Protein AF-R5J1G1-F1 (afdb_monomer_lite)

Sequence (600 aa):
MICPKCGVENPEGYKVCIQCGMDFTNPTSSRSENNQLSSLSGNANNSTGQLNTINNQIKSNLYNQTVETASQQVNTVNQPINTNGVVQTNENNMNNLKNETVNLTMNSQNTANNITNSNTRQTVNTPSFTTSYNEQSQINDLKDTNKMSQGMAMNLTNSQIHNSQQKVHNSIIRKTIKKDAKYQKKSILMGWQTLIIVFIVGLFTFTIMNIITESQANLSNVSSLMGIIVGFTTITVVSFSKMIIILAIALIFIQIIYFGMTQVALQISRGKTVKFFDVITYPFKKIKSFLKYLAVIIIWSIITSVICLIPYAGALIALILFVFICPSIVITVYKLADENYQKVSLIEVVKTSFYQTKGHKMEFYALIISSIGWIILSLLTCGILAIWVNPYITMIITNYYRYVIGEAEFNDAKPGVSNATIIVAGIIAYIVVILMVIGLTLHISNQSNQINNNSDYNYEDDYNSTYIKEMNGIRLYVPSAFTHSSNDNYDDIYVNNVNTAFIGTTSINFVNINSLDDYIPDFITSKSEQNFTCQTPNYQNINGNSWAKIYCTSSTQIAYVYFSLKDSTVYIVDFTMNNDVMSLYSPYITDIEKSLDLID

Radius of gyration: 42.4 Å; chains: 1; bounding box: 121×103×107 Å

Foldseek 3Di:
DQDPVPRDDDDPPDQADPPPGHGPDDDDDDDDDDDDDDDDDDDDDYDDDDDDDDDDDDDDDDDDDDDDDDDDDDDDDDDDDDDDDDDDDDDDDDDDDDDDDDDDDDDDDDDDDDDDDDDDDDDDDDDDDDDDDDDDDDDDDDDDDDDDDDDDDDDDDDDDDPDPPPPQFLQQLLVLLLVLLVPFDLPLVLVLVVVLVVVVVVLVVVLVVLVVVLVPVLVPPDDDPVSVVVSVVVSVVVSVVVNVVVVVVSVLVVLLQVLLLLLVLLCRSVVHDDDSCSSNVVCVVLVQLSVLLVVLVVVLVVVLVVLVVDPPRSVVVSVVCCLQCVQLNLLLSSLSSDPVCSPPDSVVSSVVSSVLCVVVSLSVLLSVLVLVVQVVVCVVVVNPSVSVSVSSSSSSSSSSSCVSVVNDDRRPDDDDDHSVVSVVVSVVVVVVVVVVVVVVVVVVVVVVVVVVVVLPPPPPDDVPCPQFDCFPQKTFGDDPQWDWDDDPVASTKTAGPVRQKIKGKHKDADPDDDDPVVPVVVVCVVVVVVQKDKDDWDWDQAPNFIKTWMWIDHPFKIWIKIWGDDPRMIMIIIIMGTPVCCVSCVVCVVRRRNGIDGHD

Structure (mmCIF, N/CA/C/O backbone):
data_AF-R5J1G1-F1
#
_entry.id   AF-R5J1G1-F1
#
loop_
_atom_site.group_PDB
_atom_site.id
_atom_site.type_symbol
_atom_site.label_atom_id
_atom_site.label_alt_id
_atom_site.label_comp_id
_atom_site.label_asym_id
_atom_site.label_entity_id
_atom_site.label_seq_id
_atom_site.pdbx_PDB_ins_code
_atom_site.Cartn_x
_atom_site.Cartn_y
_atom_site.Cartn_z
_atom_site.occupancy
_atom_site.B_iso_or_equiv
_atom_site.auth_seq_id
_atom_site.auth_comp_id
_atom_site.auth_asym_id
_atom_site.auth_atom_id
_atom_site.pdbx_PDB_model_num
ATOM 1 N N . MET A 1 1 ? -41.825 19.708 23.840 1.00 76.38 1 MET A N 1
ATOM 2 C CA . MET A 1 1 ? -43.005 19.033 23.232 1.00 76.38 1 MET A CA 1
ATOM 3 C C . MET A 1 1 ? -43.453 17.885 24.127 1.00 76.38 1 MET A C 1
ATOM 5 O O . MET A 1 1 ? -42.619 17.059 24.480 1.00 76.38 1 MET A O 1
ATOM 9 N N . ILE A 1 2 ? -44.731 17.823 24.509 1.00 80.81 2 ILE A N 1
ATOM 10 C CA . ILE A 1 2 ? -45.274 16.718 25.321 1.00 80.81 2 ILE A CA 1
ATOM 11 C C . ILE A 1 2 ? -45.760 15.607 24.386 1.00 80.81 2 ILE A C 1
ATOM 13 O O . ILE A 1 2 ? -46.474 15.875 23.422 1.00 80.81 2 ILE A O 1
ATOM 17 N N . CYS A 1 3 ? -45.349 14.361 24.635 1.00 82.31 3 CYS A N 1
ATOM 18 C CA . CYS A 1 3 ? -45.770 13.225 23.816 1.00 82.31 3 CYS A CA 1
ATOM 19 C C . CYS A 1 3 ? -47.262 12.907 24.012 1.00 82.31 3 CYS A C 1
ATOM 21 O O . CYS A 1 3 ? -47.649 12.590 25.135 1.00 82.31 3 CYS A O 1
ATOM 23 N N . PRO A 1 4 ? -48.093 12.876 22.950 1.00 79.44 4 PRO A N 1
ATOM 24 C CA . PRO A 1 4 ? -49.520 12.585 23.093 1.00 79.44 4 PRO A CA 1
ATOM 25 C C . PRO A 1 4 ? -49.810 11.119 23.461 1.00 79.44 4 PRO A C 1
ATOM 27 O O . PRO A 1 4 ? -50.903 10.817 23.924 1.00 79.44 4 PRO A O 1
ATOM 30 N N . LYS A 1 5 ? -48.845 10.200 23.297 1.00 84.75 5 LYS A N 1
ATOM 31 C CA . LYS A 1 5 ? -48.999 8.788 23.695 1.00 84.75 5 LYS A CA 1
ATOM 32 C C . LYS A 1 5 ? -48.684 8.526 25.160 1.00 84.75 5 LYS A C 1
ATOM 34 O O . LYS A 1 5 ? -49.337 7.696 25.777 1.00 84.75 5 LYS A O 1
ATOM 39 N N . CYS A 1 6 ? -47.624 9.142 25.680 1.00 87.44 6 CYS A N 1
ATOM 40 C CA . CYS A 1 6 ? -47.069 8.781 26.987 1.00 87.44 6 CYS A CA 1
ATOM 41 C C . CYS A 1 6 ? -46.866 9.968 27.936 1.00 87.44 6 CYS A C 1
ATOM 43 O O . CYS A 1 6 ? -46.327 9.774 29.018 1.00 87.44 6 CYS A O 1
ATOM 45 N N . GLY A 1 7 ? -47.242 11.188 27.539 1.00 85.25 7 GLY A N 1
ATOM 46 C CA . GLY A 1 7 ? -47.237 12.381 28.395 1.00 85.25 7 GLY A CA 1
ATOM 47 C C . GLY A 1 7 ? -45.857 12.926 28.779 1.00 85.25 7 GLY A C 1
ATOM 48 O O . GLY A 1 7 ? -45.774 13.909 29.501 1.00 85.25 7 GLY A O 1
ATOM 49 N N . VAL A 1 8 ? -44.767 12.318 28.304 1.00 90.12 8 VAL A N 1
ATOM 50 C CA . VAL A 1 8 ? -43.398 12.731 28.650 1.00 90.12 8 VAL A CA 1
ATOM 51 C C . VAL A 1 8 ? -43.031 14.024 27.921 1.00 90.12 8 VAL A C 1
ATOM 53 O O . VAL A 1 8 ? -43.261 14.146 26.713 1.00 90.12 8 VAL A O 1
ATOM 56 N N . GLU A 1 9 ? -42.426 14.969 28.639 1.00 87.88 9 GLU A N 1
ATOM 57 C CA . GLU A 1 9 ? -41.827 16.174 28.063 1.00 87.88 9 GLU A CA 1
ATOM 58 C C . GLU A 1 9 ? -40.528 15.845 27.321 1.00 87.88 9 GLU A C 1
ATOM 60 O O . GLU A 1 9 ? -39.634 15.179 27.836 1.00 87.88 9 GLU A O 1
ATOM 65 N N . ASN A 1 10 ? -40.431 16.312 26.077 1.00 86.12 10 ASN A N 1
ATOM 66 C CA . ASN A 1 10 ? -39.274 16.118 25.209 1.00 86.12 10 ASN A CA 1
ATOM 67 C C . ASN A 1 10 ? -38.601 17.473 24.926 1.00 86.12 10 ASN A C 1
ATOM 69 O O . ASN A 1 10 ? -39.329 18.446 24.662 1.00 86.12 10 ASN A O 1
ATOM 73 N N . PRO A 1 11 ? -37.252 17.528 24.913 1.00 78.31 11 PRO A N 1
ATOM 74 C CA . PRO A 1 11 ? -36.490 18.719 24.534 1.00 78.31 11 PRO A CA 1
ATOM 75 C C . PRO A 1 11 ? -36.844 19.222 23.127 1.00 78.31 11 PRO A C 1
ATOM 77 O O . PRO A 1 11 ? -37.248 18.444 22.257 1.00 78.31 11 PRO A O 1
ATOM 80 N N . GLU A 1 12 ? -36.679 20.522 22.881 1.00 70.38 12 GLU A N 1
ATOM 81 C CA . GLU A 1 12 ? -36.949 21.115 21.566 1.00 70.38 12 GLU A CA 1
ATOM 82 C C . GLU A 1 12 ? -36.056 20.509 20.464 1.00 70.38 12 GLU A C 1
ATOM 84 O O . GLU A 1 12 ? -34.872 20.245 20.667 1.00 70.38 12 GLU A O 1
ATOM 89 N N . GLY A 1 13 ? -36.640 20.253 19.286 1.00 70.00 13 GLY A N 1
ATOM 90 C CA . GLY A 1 13 ? -35.944 19.694 18.116 1.00 70.00 13 GLY A CA 1
ATOM 91 C C . GLY A 1 13 ? -35.981 18.164 17.965 1.00 70.00 13 GLY A C 1
ATOM 92 O O . GLY A 1 13 ? -35.518 17.647 16.946 1.00 70.00 13 GLY A O 1
ATOM 93 N N . TYR A 1 14 ? -36.556 17.424 18.920 1.00 69.06 14 TYR A N 1
ATOM 94 C CA . TYR A 1 14 ? -36.749 15.974 18.796 1.00 69.06 14 TYR A CA 1
ATOM 95 C C . TYR A 1 14 ? -37.892 15.634 17.830 1.00 69.06 14 TYR A C 1
ATOM 97 O O . TYR A 1 14 ? -39.013 16.110 17.986 1.00 69.06 14 TYR A O 1
ATOM 105 N N . LYS A 1 15 ? -37.608 14.775 16.841 1.00 82.50 15 LYS A N 1
ATOM 106 C CA . LYS A 1 15 ? -38.607 14.275 15.875 1.00 82.50 15 LYS A CA 1
ATOM 107 C C . LYS A 1 15 ? -39.416 13.088 16.400 1.00 82.50 15 LYS A C 1
ATOM 109 O O . LYS A 1 15 ? -40.487 12.816 15.874 1.00 82.50 15 LYS A O 1
ATOM 114 N N . VAL A 1 16 ? -38.918 12.430 17.449 1.00 87.56 16 VAL A N 1
ATOM 115 C CA . VAL A 1 16 ? -39.475 11.205 18.032 1.00 87.56 16 VAL A CA 1
ATOM 116 C C . VAL A 1 16 ? -39.459 11.310 19.556 1.00 87.56 16 VAL A C 1
ATOM 118 O O . VAL A 1 16 ? -38.516 11.867 20.121 1.00 87.56 16 VAL A O 1
ATOM 121 N N . CYS A 1 17 ? -40.472 10.770 20.231 1.00 87.25 17 CYS A N 1
ATOM 122 C CA . CYS A 1 17 ? -40.526 10.731 21.686 1.00 87.25 17 CYS A CA 1
ATOM 123 C C . CYS A 1 17 ? -39.407 9.859 22.275 1.00 87.25 17 CYS A C 1
ATOM 125 O O . CYS A 1 17 ? -39.285 8.683 21.928 1.00 87.25 17 CYS A O 1
ATOM 127 N N . ILE A 1 18 ? -38.666 10.414 23.237 1.00 85.88 18 ILE A N 1
ATOM 128 C CA . ILE A 1 18 ? -37.533 9.765 23.912 1.00 85.88 18 ILE A CA 1
ATOM 129 C C . ILE A 1 18 ? -37.913 8.492 24.673 1.00 85.88 18 ILE A C 1
ATOM 131 O O . ILE A 1 18 ? -37.079 7.608 24.822 1.00 85.88 18 ILE A O 1
ATOM 135 N N . GLN A 1 19 ? -39.161 8.391 25.139 1.00 82.56 19 GLN A N 1
ATOM 136 C CA . GLN A 1 19 ? -39.604 7.277 25.975 1.00 82.56 19 GLN A CA 1
ATOM 137 C C . GLN A 1 19 ? -40.292 6.173 25.169 1.00 82.56 19 GLN A C 1
ATOM 139 O O . GLN A 1 19 ? -40.069 4.994 25.419 1.00 82.56 19 GLN A O 1
ATOM 144 N N . CYS A 1 20 ? -41.161 6.536 24.221 1.00 83.19 20 CYS A N 1
ATOM 145 C CA . CYS A 1 20 ? -42.020 5.566 23.535 1.00 83.19 20 CYS A CA 1
ATOM 146 C C . CYS A 1 20 ? -41.786 5.458 22.024 1.00 83.19 20 CYS A C 1
ATOM 148 O O . CYS A 1 20 ? -42.438 4.638 21.376 1.00 83.19 20 CYS A O 1
ATOM 150 N N . GLY A 1 21 ? -40.895 6.274 21.450 1.00 76.94 21 GLY A N 1
ATOM 151 C CA . GLY A 1 21 ? -40.540 6.190 20.033 1.00 76.94 21 GLY A CA 1
ATOM 152 C C . GLY A 1 21 ? -41.626 6.664 19.058 1.00 76.94 21 GLY A C 1
ATOM 153 O O . GLY A 1 21 ? -41.549 6.350 17.877 1.00 76.94 21 GLY A O 1
ATOM 154 N N . MET A 1 22 ? -42.643 7.395 19.525 1.00 80.50 22 MET A N 1
ATOM 155 C CA . MET A 1 22 ? -43.673 7.992 18.664 1.00 80.50 22 MET A CA 1
ATOM 156 C C . MET A 1 22 ? -43.124 9.204 17.896 1.00 80.50 22 MET A C 1
ATOM 158 O O . MET A 1 22 ? -42.588 10.114 18.526 1.00 80.50 22 MET A O 1
ATOM 162 N N . ASP A 1 23 ? -43.306 9.243 16.573 1.00 80.44 23 ASP A N 1
ATOM 163 C CA . ASP A 1 23 ? -42.995 10.410 15.734 1.00 80.44 23 ASP A CA 1
ATOM 164 C C . ASP A 1 23 ? -43.945 11.586 16.018 1.00 80.44 23 ASP A C 1
ATOM 166 O O . ASP A 1 23 ? -45.151 11.406 16.184 1.00 80.44 23 ASP A O 1
ATOM 170 N N . PHE A 1 24 ? -43.404 12.806 16.032 1.00 77.25 24 PHE A N 1
ATOM 171 C CA . PHE A 1 24 ? -44.164 14.053 16.213 1.00 77.25 24 PHE A CA 1
ATOM 172 C C . PHE A 1 24 ? -44.688 14.652 14.891 1.00 77.25 24 PHE A C 1
ATOM 174 O O . PHE A 1 24 ? -45.089 15.815 14.850 1.00 77.25 24 PHE A O 1
ATOM 181 N N . THR A 1 25 ? -44.656 13.904 13.785 1.00 63.66 25 THR A N 1
ATOM 182 C CA . THR A 1 25 ? -45.086 14.396 12.470 1.00 63.66 25 THR A CA 1
ATOM 183 C C . THR A 1 25 ? -46.616 14.492 12.380 1.00 63.66 25 THR A C 1
ATOM 185 O O . THR A 1 25 ? -47.333 13.522 12.605 1.00 63.66 25 THR A O 1
ATOM 188 N N . ASN A 1 26 ? -47.129 15.680 12.039 1.00 37.94 26 ASN A N 1
ATOM 189 C CA . ASN A 1 26 ? -48.559 15.909 11.802 1.00 37.94 26 ASN A CA 1
ATOM 190 C C . ASN A 1 26 ? -49.054 15.143 10.551 1.00 37.94 26 ASN A C 1
ATOM 192 O O . ASN A 1 26 ? -48.329 15.081 9.555 1.00 37.94 26 ASN A O 1
ATOM 196 N N . PRO A 1 27 ? -50.288 14.601 10.554 1.00 33.44 27 PRO A N 1
ATOM 197 C CA . PRO A 1 27 ? -50.798 13.756 9.482 1.00 33.44 27 PRO A CA 1
ATOM 198 C C . PRO A 1 27 ? -51.407 14.598 8.354 1.00 33.44 27 PRO A C 1
ATOM 200 O O . PRO A 1 27 ? -52.405 15.282 8.555 1.00 33.44 27 PRO A O 1
ATOM 203 N N . THR A 1 28 ? -50.879 14.497 7.136 1.00 27.52 28 THR A N 1
ATOM 204 C CA . THR A 1 28 ? -51.683 14.708 5.921 1.00 27.52 28 THR A CA 1
ATOM 205 C C . THR A 1 28 ? -51.312 13.675 4.860 1.00 27.52 28 THR A C 1
ATOM 207 O O . THR A 1 28 ? -50.147 13.450 4.552 1.00 27.52 28 THR A O 1
ATOM 210 N N . SER A 1 29 ? -52.361 13.063 4.307 1.00 26.30 29 SER A N 1
ATOM 211 C CA . SER A 1 29 ? -52.405 12.081 3.215 1.00 26.30 29 SER A CA 1
ATOM 212 C C . SER A 1 29 ? -51.942 10.649 3.530 1.00 26.30 29 SER A C 1
ATOM 214 O O . SER A 1 29 ? -50.850 10.201 3.201 1.00 26.30 29 SER A O 1
ATOM 216 N N . SER A 1 30 ? -52.871 9.877 4.095 1.00 27.19 30 SER A N 1
ATOM 217 C CA . SER A 1 30 ? -53.041 8.475 3.713 1.00 27.19 30 SER A CA 1
ATOM 218 C C . SER A 1 30 ? -54.172 8.405 2.684 1.00 27.19 30 SER A C 1
ATOM 220 O O . SER A 1 30 ? -55.246 8.940 2.948 1.00 27.19 30 SER A O 1
ATOM 222 N N . ARG A 1 31 ? -53.949 7.760 1.530 1.00 25.69 31 ARG A N 1
ATOM 223 C CA . ARG A 1 31 ? -54.902 6.785 0.971 1.00 25.69 31 ARG A CA 1
ATOM 224 C C . ARG A 1 31 ? -54.325 6.015 -0.217 1.00 25.69 31 ARG A C 1
ATOM 226 O O . ARG A 1 31 ? -53.847 6.585 -1.190 1.00 25.69 31 ARG A O 1
ATOM 233 N N . SER A 1 32 ? -54.416 4.702 -0.075 1.00 28.22 32 SER A N 1
ATOM 234 C CA . SER A 1 32 ? -54.509 3.684 -1.115 1.00 28.22 32 SER A CA 1
ATOM 235 C C . SER A 1 32 ? -55.629 3.975 -2.119 1.00 28.22 32 SER A C 1
ATOM 237 O O . SER A 1 32 ? -56.682 4.436 -1.689 1.00 28.22 32 SER A O 1
ATOM 239 N N . GLU A 1 33 ? -55.458 3.609 -3.394 1.00 27.12 33 GLU A N 1
ATOM 240 C CA . GLU A 1 33 ? -56.284 2.599 -4.090 1.00 27.12 33 GLU A CA 1
ATOM 241 C C . GLU A 1 33 ? -55.986 2.508 -5.595 1.00 27.12 33 GLU A C 1
ATOM 243 O O . GLU A 1 33 ? -55.511 3.438 -6.238 1.00 27.12 33 GLU A O 1
ATOM 248 N N . ASN A 1 34 ? -56.236 1.300 -6.094 1.00 26.44 34 ASN A N 1
ATOM 249 C CA . ASN A 1 34 ? -56.090 0.817 -7.457 1.00 26.44 34 ASN A CA 1
ATOM 250 C C . ASN A 1 34 ? -57.141 1.390 -8.431 1.00 26.44 34 ASN A C 1
ATOM 252 O O . ASN A 1 34 ? -58.225 1.789 -8.024 1.00 26.44 34 ASN A O 1
ATOM 256 N N . ASN A 1 35 ? -56.852 1.149 -9.717 1.00 26.66 35 ASN A N 1
ATOM 257 C CA . ASN A 1 35 ? -57.766 0.884 -10.840 1.00 26.66 35 ASN A CA 1
ATOM 258 C C . ASN A 1 35 ? -58.299 2.040 -11.710 1.00 26.66 35 ASN A C 1
ATOM 260 O O . ASN A 1 35 ? -58.763 3.065 -11.234 1.00 26.66 35 ASN A O 1
ATOM 264 N N . GLN A 1 36 ? -58.346 1.690 -13.010 1.00 25.84 36 GLN A N 1
ATOM 265 C CA . GLN A 1 36 ? -58.996 2.318 -14.177 1.00 25.84 36 GLN A CA 1
ATOM 266 C C . GLN A 1 36 ? -58.184 3.453 -14.818 1.00 25.84 36 GLN A C 1
ATOM 268 O O . GLN A 1 36 ? -58.077 4.544 -14.281 1.00 25.84 36 GLN A O 1
ATOM 273 N N . LEU A 1 37 ? -57.393 3.205 -15.870 1.00 24.00 37 LEU A N 1
ATOM 274 C CA . LEU A 1 37 ? -57.714 2.772 -17.245 1.00 24.00 37 LEU A CA 1
ATOM 275 C C . LEU A 1 37 ? -58.666 3.722 -17.986 1.00 24.00 37 LEU A C 1
ATOM 277 O O . LEU A 1 37 ? -59.784 3.963 -17.544 1.00 24.00 37 LEU A O 1
ATOM 281 N N . SER A 1 38 ? -58.219 4.086 -19.195 1.00 24.80 38 SER A N 1
ATOM 282 C CA . SER A 1 38 ? -58.897 4.817 -20.275 1.00 24.80 38 SER A CA 1
ATOM 283 C C . SER A 1 38 ? -58.835 6.348 -20.109 1.00 24.80 38 SER A C 1
ATOM 285 O O . SER A 1 38 ? -59.092 6.875 -19.042 1.00 24.80 38 SER A O 1
ATOM 287 N N . SER A 1 39 ? -58.444 7.147 -21.100 1.00 24.23 39 SER A N 1
ATOM 288 C CA . SER A 1 39 ? -58.496 6.936 -22.542 1.00 24.23 39 SER A CA 1
ATOM 289 C C . SER A 1 39 ? -57.701 8.023 -23.288 1.00 24.23 39 SER A C 1
ATOM 291 O O . SER A 1 39 ? -57.543 9.127 -22.780 1.00 24.23 39 SER A O 1
ATOM 293 N N . LEU A 1 40 ? -57.287 7.670 -24.514 1.00 24.44 40 LEU A N 1
ATOM 294 C CA . LEU A 1 40 ? -57.197 8.531 -25.707 1.00 24.44 40 LEU A CA 1
ATOM 295 C C . LEU A 1 40 ? -56.090 9.605 -25.714 1.00 24.44 40 LEU A C 1
ATOM 297 O O . LEU A 1 40 ? -56.137 10.602 -25.013 1.00 24.44 40 LEU A O 1
ATOM 301 N N . SER A 1 41 ? -55.019 9.345 -26.474 1.00 23.89 41 SER A N 1
ATOM 302 C CA . SER A 1 41 ? -54.806 9.867 -27.847 1.00 23.89 41 SER A CA 1
ATOM 303 C C . SER A 1 41 ? -54.221 11.282 -27.826 1.00 23.89 41 SER A C 1
ATOM 305 O O . SER A 1 41 ? -54.751 12.145 -27.151 1.00 23.89 41 SER A O 1
ATOM 307 N N . GLY A 1 42 ? -53.176 11.651 -28.548 1.00 25.84 42 GLY A N 1
ATOM 308 C CA . GLY A 1 42 ? -52.374 11.009 -29.573 1.00 25.84 42 GLY A CA 1
ATOM 309 C C . GLY A 1 42 ? -51.347 12.044 -30.055 1.00 25.84 42 GLY A C 1
ATOM 310 O O . GLY A 1 42 ? -51.413 13.203 -29.659 1.00 25.84 42 GLY A O 1
ATOM 311 N N . ASN A 1 43 ? -50.401 11.583 -30.873 1.00 25.66 43 ASN A N 1
ATOM 312 C CA . ASN A 1 43 ? -49.645 12.322 -31.893 1.00 25.66 43 ASN A CA 1
ATOM 313 C C . ASN A 1 43 ? -49.446 13.843 -31.729 1.00 25.66 43 ASN A C 1
ATOM 315 O O . ASN A 1 43 ? -50.379 14.615 -31.906 1.00 25.66 43 ASN A O 1
ATOM 319 N N . ALA A 1 44 ? -48.188 14.285 -31.684 1.00 26.23 44 ALA A N 1
ATOM 320 C CA . ALA A 1 44 ? -47.460 14.685 -32.899 1.00 26.23 44 ALA A CA 1
ATOM 321 C C . ALA A 1 44 ? -46.212 15.521 -32.557 1.00 26.23 44 ALA A C 1
ATOM 323 O O . ALA A 1 44 ? -46.289 16.589 -31.966 1.00 26.23 44 ALA A O 1
ATOM 324 N N . ASN A 1 45 ? -45.065 14.984 -32.965 1.00 26.80 45 ASN A N 1
ATOM 325 C CA . ASN A 1 45 ? -43.947 15.619 -33.661 1.00 26.80 45 ASN A CA 1
ATOM 326 C C . ASN A 1 45 ? -43.751 17.152 -33.636 1.00 26.80 45 ASN A C 1
ATOM 328 O O . ASN A 1 45 ? -44.561 17.926 -34.129 1.00 26.80 45 ASN A O 1
ATOM 332 N N . ASN A 1 46 ? -42.487 17.465 -33.336 1.00 26.06 46 ASN A N 1
ATOM 333 C CA . ASN A 1 46 ? -41.578 18.342 -34.078 1.00 26.06 46 ASN A CA 1
ATOM 334 C C . ASN A 1 46 ? -41.670 19.873 -33.950 1.00 26.06 46 ASN A C 1
ATOM 336 O O . ASN A 1 46 ? -42.478 20.557 -34.563 1.00 26.06 46 ASN A O 1
ATOM 340 N N . SER A 1 47 ? -40.566 20.363 -33.378 1.00 26.48 47 SER A N 1
ATOM 341 C CA . SER A 1 47 ? -39.572 21.240 -34.016 1.00 26.48 47 SER A CA 1
ATOM 342 C C . SER A 1 47 ? -39.632 22.749 -33.766 1.00 26.48 47 SER A C 1
ATOM 344 O O . SER A 1 47 ? -40.579 23.445 -34.099 1.00 26.48 47 SER A O 1
ATOM 346 N N . THR A 1 48 ? -38.464 23.206 -33.292 1.00 24.38 48 THR A N 1
ATOM 347 C CA . THR A 1 48 ? -37.765 24.463 -33.601 1.00 24.38 48 THR A CA 1
ATOM 348 C C . THR A 1 48 ? -38.374 25.788 -33.152 1.00 24.38 48 THR A C 1
ATOM 350 O O . THR A 1 48 ? -39.237 26.349 -33.803 1.00 24.38 48 THR A O 1
ATOM 353 N N . GLY A 1 49 ? -37.724 26.345 -32.123 1.00 24.58 49 GLY A N 1
ATOM 354 C CA . GLY A 1 49 ? -37.123 27.678 -32.171 1.00 24.58 49 GLY A CA 1
ATOM 355 C C . GLY A 1 49 ? -38.069 28.869 -32.081 1.00 24.58 49 GLY A C 1
ATOM 356 O O . GLY A 1 49 ? -38.719 29.206 -33.055 1.00 24.58 49 GLY A O 1
ATOM 357 N N . GLN A 1 50 ? -37.990 29.616 -30.980 1.00 24.95 50 GLN A N 1
ATOM 358 C CA . GLN A 1 50 ? -37.630 31.033 -31.054 1.00 24.95 50 GLN A CA 1
ATOM 359 C C . GLN A 1 50 ? -37.371 31.638 -29.675 1.00 24.95 50 GLN A C 1
ATOM 361 O O . GLN A 1 50 ? -37.931 31.255 -28.652 1.00 24.95 50 GLN A O 1
ATOM 366 N N . LEU A 1 51 ? -36.424 32.561 -29.727 1.00 23.86 51 LEU A N 1
ATOM 367 C CA . LEU A 1 51 ? -35.793 33.342 -28.685 1.00 23.86 51 LEU A CA 1
ATOM 368 C C . LEU A 1 51 ? -36.658 34.563 -28.316 1.00 23.86 51 LEU A C 1
ATOM 370 O O . LEU A 1 51 ? -37.402 35.061 -29.157 1.00 23.86 51 LEU A O 1
ATOM 374 N N . ASN A 1 52 ? -36.375 35.119 -27.132 1.00 28.20 52 ASN A N 1
ATOM 375 C CA . ASN A 1 52 ? -36.723 36.459 -26.627 1.00 28.20 52 ASN A CA 1
ATOM 376 C C . ASN A 1 52 ? -38.158 36.606 -26.088 1.00 28.20 52 ASN A C 1
ATOM 378 O O . ASN A 1 52 ? -39.137 36.272 -26.733 1.00 28.20 52 ASN A O 1
ATOM 382 N N . THR A 1 53 ? -38.385 37.202 -24.917 1.00 26.38 53 THR A N 1
ATOM 383 C CA . THR A 1 53 ? -38.043 38.599 -24.605 1.00 26.38 53 THR A CA 1
ATOM 384 C C . THR A 1 53 ? -38.323 38.851 -23.113 1.00 26.38 53 THR A C 1
ATOM 386 O O . THR A 1 53 ? -39.300 38.318 -22.595 1.00 26.38 53 THR A O 1
ATOM 389 N N . ILE A 1 54 ? -37.530 39.687 -22.434 1.00 27.00 54 ILE A N 1
ATOM 390 C CA . ILE A 1 54 ? -37.967 40.948 -21.788 1.00 27.00 54 ILE A CA 1
ATOM 391 C C . ILE A 1 54 ? -36.850 41.497 -20.886 1.00 27.00 54 ILE A C 1
ATOM 393 O O . ILE A 1 54 ? -36.160 40.787 -20.165 1.00 27.00 54 ILE A O 1
ATOM 397 N N . ASN A 1 55 ? -36.679 42.805 -21.036 1.00 26.38 55 ASN A N 1
ATOM 398 C CA . ASN A 1 55 ? -35.576 43.675 -20.669 1.00 26.38 55 ASN A CA 1
ATOM 399 C C . ASN A 1 55 ? -35.994 44.614 -19.513 1.00 26.38 55 ASN A C 1
ATOM 401 O O . ASN A 1 55 ? -37.186 44.687 -19.210 1.00 26.38 55 ASN A O 1
ATOM 405 N N . ASN A 1 56 ? -35.029 45.409 -19.016 1.00 28.70 56 ASN A N 1
ATOM 406 C CA . ASN A 1 56 ? -35.102 46.622 -18.155 1.00 28.70 56 ASN A CA 1
ATOM 407 C C . ASN A 1 56 ? -34.615 46.422 -16.708 1.00 28.70 56 ASN A C 1
ATOM 409 O O . ASN A 1 56 ? -35.074 45.511 -16.037 1.00 28.70 56 ASN A O 1
ATOM 413 N N . GLN A 1 57 ? -33.763 47.251 -16.090 1.00 28.27 57 GLN A N 1
ATOM 414 C CA . GLN A 1 57 ? -33.002 48.493 -16.374 1.00 28.27 57 GLN A CA 1
ATOM 415 C C . GLN A 1 57 ? -31.952 48.571 -15.215 1.00 28.27 57 GLN A C 1
ATOM 417 O O . GLN A 1 57 ? -32.200 48.007 -14.155 1.00 28.27 57 GLN A O 1
ATOM 422 N N . ILE A 1 58 ? -30.757 49.174 -15.295 1.00 26.20 58 ILE A N 1
ATOM 423 C CA . ILE A 1 58 ? -30.465 50.620 -15.211 1.00 26.20 58 ILE A CA 1
ATOM 424 C C . ILE A 1 58 ? -28.965 50.857 -15.529 1.00 26.20 58 ILE A C 1
ATOM 426 O O . ILE A 1 58 ? -28.087 50.098 -15.132 1.00 26.20 58 ILE A O 1
ATOM 430 N N . LYS A 1 59 ? -28.729 51.973 -16.229 1.00 26.70 59 LYS A N 1
ATOM 431 C CA . LYS A 1 59 ? -27.490 52.673 -16.619 1.00 26.70 59 LYS A CA 1
ATOM 432 C C . LYS A 1 59 ? -26.414 52.862 -15.529 1.00 26.70 59 LYS A C 1
ATOM 434 O O . LYS A 1 59 ? -26.717 53.335 -14.441 1.00 26.70 59 LYS A O 1
ATOM 439 N N . SER A 1 60 ? -25.139 52.766 -15.913 1.00 27.20 60 SER A N 1
ATOM 440 C CA . SER A 1 60 ? -24.253 53.932 -16.167 1.00 27.20 60 SER A CA 1
ATOM 441 C C . SER A 1 60 ? -22.874 53.432 -16.642 1.00 27.20 60 SER A C 1
ATOM 443 O O . SER A 1 60 ? -22.213 52.662 -15.961 1.00 27.20 60 SER A O 1
ATOM 445 N N . ASN A 1 61 ? -22.614 53.580 -17.945 1.00 27.58 61 ASN A N 1
ATOM 446 C CA . ASN A 1 61 ? -21.712 54.559 -18.587 1.00 27.58 61 ASN A CA 1
ATOM 447 C C . ASN A 1 61 ? -20.275 54.030 -18.727 1.00 27.58 61 ASN A C 1
ATOM 449 O O . ASN A 1 61 ? -19.571 53.870 -17.742 1.00 27.58 61 ASN A O 1
ATOM 453 N N . LEU A 1 62 ? -19.927 53.567 -19.937 1.00 26.39 62 LEU A N 1
ATOM 454 C CA . LEU A 1 62 ? -19.266 54.331 -21.025 1.00 26.39 62 LEU A CA 1
ATOM 455 C C . LEU A 1 62 ? -17.744 54.334 -20.790 1.00 26.39 62 LEU A C 1
ATOM 457 O O . LEU A 1 62 ? -17.306 54.644 -19.697 1.00 26.39 62 LEU A O 1
ATOM 461 N N . TYR A 1 63 ? -16.861 54.045 -21.737 1.00 23.48 63 TYR A N 1
ATOM 462 C CA . TYR A 1 63 ? -16.927 53.968 -23.194 1.00 23.48 63 TYR A CA 1
ATOM 463 C C . TYR A 1 63 ? -15.591 53.324 -23.625 1.00 23.48 63 TYR A C 1
ATOM 465 O O . TYR A 1 63 ? -14.581 53.614 -22.993 1.00 23.48 63 TYR A O 1
ATOM 473 N N . ASN A 1 64 ? -15.634 52.440 -24.631 1.00 25.39 64 ASN A N 1
ATOM 474 C CA . ASN A 1 64 ? -14.735 52.313 -25.796 1.00 25.39 64 ASN A CA 1
ATOM 475 C C . ASN A 1 64 ? -13.223 52.630 -25.641 1.00 25.39 64 ASN A C 1
ATOM 477 O O . ASN A 1 64 ? -12.830 53.600 -25.020 1.00 25.39 64 ASN A O 1
ATOM 481 N N . GLN A 1 65 ? -12.285 51.975 -26.320 1.00 25.77 65 GLN A N 1
ATOM 482 C CA . GLN A 1 65 ? -12.338 51.105 -27.490 1.00 25.77 65 GLN A CA 1
ATOM 483 C C . GLN A 1 65 ? -10.914 50.551 -27.699 1.00 25.77 65 GLN A C 1
ATOM 485 O O . GLN A 1 65 ? -9.941 51.274 -27.539 1.00 25.77 65 GLN A O 1
ATOM 490 N N . THR A 1 66 ? -10.845 49.264 -28.038 1.00 24.05 66 THR A N 1
ATOM 491 C CA . THR A 1 66 ? -10.086 48.655 -29.151 1.00 24.05 66 THR A CA 1
ATOM 492 C C . THR A 1 66 ? -8.703 49.167 -29.594 1.00 24.05 66 THR A C 1
ATOM 494 O O . THR A 1 66 ? -8.592 50.302 -30.036 1.00 24.05 66 THR A O 1
ATOM 497 N N . VAL A 1 67 ? -7.814 48.165 -29.779 1.00 24.97 67 VAL A N 1
ATOM 498 C CA . VAL A 1 67 ? -6.914 47.943 -30.950 1.00 24.97 67 VAL A CA 1
ATOM 499 C C . VAL A 1 67 ? -5.628 48.803 -30.878 1.00 24.97 67 VAL A C 1
ATOM 501 O O . VAL A 1 67 ? -5.685 49.968 -30.534 1.00 24.97 67 VAL A O 1
ATOM 504 N N . GLU A 1 68 ? -4.402 48.265 -30.946 1.00 24.00 68 GLU A N 1
ATOM 505 C CA . GLU A 1 68 ? -3.717 47.751 -32.143 1.00 24.00 68 GLU A CA 1
ATOM 506 C C . GLU A 1 68 ? -2.429 46.960 -31.830 1.00 24.00 68 GLU A C 1
ATOM 508 O O . GLU A 1 68 ? -1.783 47.095 -30.793 1.00 24.00 68 GLU A O 1
ATOM 513 N N . THR A 1 69 ? -2.069 46.147 -32.818 1.00 24.91 69 THR A N 1
ATOM 514 C CA . THR A 1 69 ? -0.780 45.519 -33.128 1.00 24.91 69 THR A CA 1
ATOM 515 C C . THR A 1 69 ? 0.383 46.496 -33.385 1.00 24.91 69 THR A C 1
ATOM 517 O O . THR A 1 69 ? 0.171 47.545 -33.977 1.00 24.91 69 THR A O 1
ATOM 520 N N . ALA A 1 70 ? 1.609 46.003 -33.129 1.00 22.41 70 ALA A N 1
ATOM 521 C CA . ALA A 1 70 ? 2.843 46.126 -33.940 1.00 22.41 70 ALA A CA 1
ATOM 522 C C . ALA A 1 70 ? 4.093 46.821 -33.330 1.00 22.41 70 ALA A C 1
ATOM 524 O O . ALA A 1 70 ? 4.050 47.919 -32.794 1.00 22.41 70 ALA A O 1
ATOM 525 N N . SER A 1 71 ? 5.236 46.158 -33.591 1.00 22.00 71 SER A N 1
ATOM 526 C CA . SER A 1 71 ? 6.580 46.683 -33.939 1.00 22.00 71 SER A CA 1
ATOM 527 C C . SER A 1 71 ? 7.505 47.395 -32.920 1.00 22.00 71 SER A C 1
ATOM 529 O O . SER A 1 71 ? 7.324 48.552 -32.581 1.00 22.00 71 SER A O 1
ATOM 531 N N . GLN A 1 72 ? 8.606 46.681 -32.619 1.00 24.05 72 GLN A N 1
ATOM 532 C CA . GLN A 1 72 ? 10.044 47.036 -32.733 1.00 24.05 72 GLN A CA 1
ATOM 533 C C . GLN A 1 72 ? 10.757 48.127 -31.876 1.00 24.05 72 GLN A C 1
ATOM 535 O O . GLN A 1 72 ? 10.464 49.308 -31.939 1.00 24.05 72 GLN A O 1
ATOM 540 N N . GLN A 1 73 ? 11.869 47.649 -31.276 1.00 22.89 73 GLN A N 1
ATOM 541 C CA . GLN A 1 73 ? 13.256 48.177 -31.206 1.00 22.89 73 GLN A CA 1
ATOM 542 C C . GLN A 1 73 ? 13.729 49.286 -30.217 1.00 22.89 73 GLN A C 1
ATOM 544 O O . GLN A 1 73 ? 13.369 50.447 -30.312 1.00 22.89 73 GLN A O 1
ATOM 549 N N . VAL A 1 74 ? 14.723 48.860 -29.401 1.00 24.95 74 VAL A N 1
ATOM 550 C CA . VAL A 1 74 ? 16.046 49.462 -29.061 1.00 24.95 74 VAL A CA 1
ATOM 551 C C . VAL A 1 74 ? 16.120 50.757 -28.220 1.00 24.95 74 VAL A C 1
ATOM 553 O O . VAL A 1 74 ? 15.807 51.835 -28.703 1.00 24.95 74 VAL A O 1
ATOM 556 N N . ASN A 1 75 ? 16.708 50.668 -27.007 1.00 25.11 75 ASN A N 1
ATOM 557 C CA . ASN A 1 75 ? 17.932 51.409 -26.621 1.00 25.11 75 ASN A CA 1
ATOM 558 C C . ASN A 1 75 ? 18.448 51.096 -25.194 1.00 25.11 75 ASN A C 1
ATOM 560 O O . ASN A 1 75 ? 17.701 51.062 -24.220 1.00 25.11 75 ASN A O 1
ATOM 564 N N . THR A 1 76 ? 19.766 50.910 -25.108 1.00 26.42 76 THR A N 1
ATOM 565 C CA . THR A 1 76 ? 20.655 50.808 -23.932 1.00 26.42 76 THR A CA 1
ATOM 566 C C . THR A 1 76 ? 21.008 52.173 -23.328 1.00 26.42 76 THR A C 1
ATOM 568 O O . THR A 1 76 ? 21.314 53.075 -24.101 1.00 26.42 76 THR A O 1
ATOM 571 N N . VAL A 1 77 ? 21.132 52.291 -21.990 1.00 23.77 77 VAL A N 1
ATOM 572 C CA . VAL A 1 77 ? 21.977 53.299 -21.292 1.00 23.77 77 VAL A CA 1
ATOM 573 C C . VAL A 1 77 ? 22.574 52.721 -19.985 1.00 23.77 77 VAL A C 1
ATOM 575 O O . VAL A 1 77 ? 21.975 51.873 -19.333 1.00 23.77 77 VAL A O 1
ATOM 578 N N . ASN A 1 78 ? 23.788 53.195 -19.682 1.00 26.17 78 ASN A N 1
ATOM 579 C CA . ASN A 1 78 ? 24.865 52.728 -18.798 1.00 26.17 78 ASN A CA 1
ATOM 580 C C . ASN A 1 78 ? 24.723 52.906 -17.260 1.00 26.17 78 ASN A C 1
ATOM 582 O O . ASN A 1 78 ? 23.837 53.582 -16.754 1.00 26.17 78 ASN A O 1
ATOM 586 N N . GLN A 1 79 ? 25.712 52.289 -16.586 1.00 25.83 79 GLN A N 1
ATOM 587 C CA . GLN A 1 79 ? 26.069 52.103 -15.160 1.00 25.83 79 GLN A CA 1
ATOM 588 C C . GLN A 1 79 ? 26.191 53.364 -14.250 1.00 25.83 79 GLN A C 1
ATOM 590 O O . GLN A 1 79 ? 26.015 54.485 -14.724 1.00 25.83 79 GLN A O 1
ATOM 595 N N . PRO A 1 80 ? 26.570 53.204 -12.952 1.00 27.20 80 PRO A N 1
ATOM 596 C CA . PRO A 1 80 ? 28.010 53.249 -12.629 1.00 27.20 80 PRO A CA 1
ATOM 597 C C . PRO A 1 80 ? 28.537 52.200 -11.620 1.00 27.20 80 PRO A C 1
ATOM 599 O O . PRO A 1 80 ? 27.814 51.595 -10.831 1.00 27.20 80 PRO A O 1
ATOM 602 N N . ILE A 1 81 ? 29.860 52.041 -11.703 1.00 27.36 81 ILE A N 1
ATOM 603 C CA . ILE A 1 81 ? 30.811 51.204 -10.954 1.00 27.36 81 ILE A CA 1
ATOM 604 C C . ILE A 1 81 ? 31.139 51.824 -9.587 1.00 27.36 81 ILE A C 1
ATOM 606 O O . ILE A 1 81 ? 31.190 53.046 -9.467 1.00 27.36 81 ILE A O 1
ATOM 610 N N . ASN A 1 82 ? 31.511 50.993 -8.603 1.00 24.80 82 ASN A N 1
ATOM 611 C CA . ASN A 1 82 ? 32.572 51.373 -7.665 1.00 24.80 82 ASN A CA 1
ATOM 612 C C . ASN A 1 82 ? 33.478 50.173 -7.322 1.00 24.80 82 ASN A C 1
ATOM 614 O O . ASN A 1 82 ? 33.010 49.116 -6.902 1.00 24.80 82 ASN A O 1
ATOM 618 N N . THR A 1 83 ? 34.776 50.360 -7.550 1.00 26.20 83 THR A N 1
ATOM 619 C CA . THR A 1 83 ? 35.908 49.432 -7.368 1.00 26.20 83 THR A CA 1
ATOM 620 C C . THR A 1 83 ? 36.770 49.846 -6.177 1.00 26.20 83 THR A C 1
ATOM 622 O O . THR A 1 83 ? 36.833 51.032 -5.888 1.00 26.20 83 THR A O 1
ATOM 625 N N . ASN A 1 84 ? 37.487 48.884 -5.576 1.00 27.30 84 ASN A N 1
ATOM 626 C CA . ASN A 1 84 ? 38.844 48.965 -4.980 1.00 27.30 84 ASN A CA 1
ATOM 627 C C . ASN A 1 84 ? 39.253 47.496 -4.669 1.00 27.30 84 ASN A C 1
ATOM 629 O O . ASN A 1 84 ? 38.571 46.866 -3.869 1.00 27.30 84 ASN A O 1
ATOM 633 N N . GLY A 1 85 ? 40.126 46.791 -5.415 1.00 25.72 85 GLY A N 1
ATOM 634 C CA . GLY A 1 85 ? 41.605 46.897 -5.500 1.00 25.72 85 GLY A CA 1
ATOM 635 C C . GLY A 1 85 ? 42.251 46.152 -4.307 1.00 25.72 85 GLY A C 1
ATOM 636 O O . GLY A 1 85 ? 41.942 46.524 -3.186 1.00 25.72 85 GLY A O 1
ATOM 637 N N . VAL A 1 86 ? 43.080 45.092 -4.406 1.00 26.38 86 VAL A N 1
ATOM 638 C CA . VAL A 1 86 ? 44.469 44.983 -4.945 1.00 26.38 86 VAL A CA 1
ATOM 639 C C . VAL A 1 86 ? 44.918 43.481 -4.833 1.00 26.38 86 VAL A C 1
ATOM 641 O O . VAL A 1 86 ? 44.675 42.891 -3.789 1.00 26.38 86 VAL A O 1
ATOM 644 N N . VAL A 1 87 ? 45.256 42.743 -5.917 1.00 26.62 87 VAL A N 1
ATOM 645 C CA . VAL A 1 87 ? 46.582 42.334 -6.511 1.00 26.62 87 VAL A CA 1
ATOM 646 C C . VAL A 1 87 ? 47.366 41.152 -5.857 1.00 26.62 87 VAL A C 1
ATOM 648 O O . VAL A 1 87 ? 47.870 41.306 -4.756 1.00 26.62 87 VAL A O 1
ATOM 651 N N . GLN A 1 88 ? 47.514 40.063 -6.659 1.00 26.97 88 GLN A N 1
ATOM 652 C CA . GLN A 1 88 ? 48.616 39.067 -6.906 1.00 26.97 88 GLN A CA 1
ATOM 653 C C . GLN A 1 88 ? 49.280 38.306 -5.719 1.00 26.97 88 GLN A C 1
ATOM 655 O O . GLN A 1 88 ? 49.364 38.836 -4.627 1.00 26.97 88 GLN A O 1
ATOM 660 N N . THR A 1 89 ? 49.759 37.049 -5.811 1.00 25.77 89 THR A N 1
ATOM 661 C CA . THR A 1 89 ? 50.608 36.367 -6.825 1.00 25.77 89 THR A CA 1
ATOM 662 C C . THR A 1 89 ? 50.482 34.821 -6.807 1.00 25.77 89 THR A C 1
ATOM 664 O O . THR A 1 89 ? 50.118 34.219 -5.802 1.00 25.77 89 THR A O 1
ATOM 667 N N . ASN A 1 90 ? 50.847 34.193 -7.936 1.00 27.36 90 ASN A N 1
ATOM 668 C CA . ASN A 1 90 ? 51.164 32.764 -8.113 1.00 27.36 90 ASN A CA 1
ATOM 669 C C . ASN A 1 90 ? 52.477 32.369 -7.414 1.00 27.36 90 ASN A C 1
ATOM 671 O O . ASN A 1 90 ? 53.405 33.173 -7.428 1.00 27.36 90 ASN A O 1
ATOM 675 N N . GLU A 1 91 ? 52.626 31.099 -7.011 1.00 27.03 91 GLU A N 1
ATOM 676 C CA . GLU A 1 91 ? 53.927 30.411 -7.054 1.00 27.03 91 GLU A CA 1
ATOM 677 C C . GLU A 1 91 ? 53.806 28.873 -7.110 1.00 27.03 91 GLU A C 1
ATOM 679 O O . GLU A 1 91 ? 53.013 28.248 -6.408 1.00 27.03 91 GLU A O 1
ATOM 684 N N . ASN A 1 92 ? 54.611 28.293 -8.003 1.00 27.52 92 ASN A N 1
ATOM 685 C CA . ASN A 1 92 ? 54.874 26.869 -8.206 1.00 27.52 92 ASN A CA 1
ATOM 686 C C . ASN A 1 92 ? 55.760 26.304 -7.075 1.00 27.52 92 ASN A C 1
ATOM 688 O O . ASN A 1 92 ? 56.613 27.032 -6.581 1.00 27.52 92 ASN A O 1
ATOM 692 N N . ASN A 1 93 ? 55.684 24.995 -6.775 1.00 27.00 93 ASN A N 1
ATOM 693 C CA . ASN A 1 93 ? 56.824 24.066 -6.943 1.00 27.00 93 ASN A CA 1
ATOM 694 C C . ASN A 1 93 ? 56.600 22.636 -6.395 1.00 27.00 93 ASN A C 1
ATOM 696 O O . ASN A 1 93 ? 56.328 22.404 -5.224 1.00 27.00 93 ASN A O 1
ATOM 700 N N . MET A 1 94 ? 56.786 21.699 -7.327 1.00 25.53 94 MET A N 1
ATOM 701 C CA . MET A 1 94 ? 57.473 20.399 -7.297 1.00 25.53 94 MET A CA 1
ATOM 702 C C . MET A 1 94 ? 58.284 19.938 -6.055 1.00 25.53 94 MET A C 1
ATOM 704 O O . MET A 1 94 ? 59.121 20.676 -5.544 1.00 25.53 94 MET A O 1
ATOM 708 N N . ASN A 1 95 ? 58.181 18.618 -5.798 1.00 28.06 95 ASN A N 1
ATOM 709 C CA . ASN A 1 95 ? 59.258 17.595 -5.717 1.00 28.06 95 ASN A CA 1
ATOM 710 C C . ASN A 1 95 ? 59.429 16.734 -4.437 1.00 28.06 95 ASN A C 1
ATOM 712 O O . ASN A 1 95 ? 59.876 17.194 -3.396 1.00 28.06 95 ASN A O 1
ATOM 716 N N . ASN A 1 96 ? 59.268 15.421 -4.687 1.00 26.53 96 ASN A N 1
ATOM 717 C CA . ASN A 1 96 ? 60.193 14.296 -4.445 1.00 26.53 96 ASN A CA 1
ATOM 718 C C . ASN A 1 96 ? 60.276 13.517 -3.113 1.00 26.53 96 ASN A C 1
ATOM 720 O O . ASN A 1 96 ? 60.683 14.023 -2.078 1.00 26.53 96 ASN A O 1
ATOM 724 N N . LEU A 1 97 ? 60.047 12.200 -3.293 1.00 25.30 97 LEU A N 1
ATOM 725 C CA . LEU A 1 97 ? 60.808 11.011 -2.854 1.00 25.30 97 LEU A CA 1
ATOM 726 C C . LEU A 1 97 ? 61.377 10.942 -1.421 1.00 25.30 97 LEU A C 1
ATOM 728 O O . LEU A 1 97 ? 62.317 11.660 -1.095 1.00 25.30 97 LEU A O 1
ATOM 732 N N . LYS A 1 98 ? 61.066 9.840 -0.715 1.00 25.42 98 LYS A N 1
ATOM 733 C CA . LYS A 1 98 ? 61.985 8.682 -0.579 1.00 25.42 98 LYS A CA 1
ATOM 734 C C . LYS A 1 98 ? 61.365 7.492 0.172 1.00 25.42 98 LYS A C 1
ATOM 736 O O . LYS A 1 98 ? 60.548 7.651 1.068 1.00 25.42 98 LYS A O 1
ATOM 741 N N . ASN A 1 99 ? 61.814 6.315 -0.263 1.00 25.83 99 ASN A N 1
ATOM 742 C CA . ASN A 1 99 ? 61.623 4.966 0.271 1.00 25.83 99 ASN A CA 1
ATOM 743 C C . ASN A 1 99 ? 61.983 4.824 1.759 1.00 25.83 99 ASN A C 1
ATOM 745 O O . ASN A 1 99 ? 62.906 5.495 2.203 1.00 25.83 99 ASN A O 1
ATOM 749 N N . GLU A 1 100 ? 61.397 3.826 2.437 1.00 25.72 100 GLU A N 1
ATOM 750 C CA . GLU A 1 100 ? 62.152 2.699 3.025 1.00 25.72 100 GLU A CA 1
ATOM 751 C C . GLU A 1 100 ? 61.229 1.596 3.589 1.00 25.72 100 GLU A C 1
ATOM 753 O O . GLU A 1 100 ? 60.314 1.838 4.370 1.00 25.72 100 GLU A O 1
ATOM 758 N N . THR A 1 101 ? 61.500 0.359 3.172 1.00 27.97 101 THR A N 1
ATOM 759 C CA . THR A 1 101 ? 61.020 -0.920 3.723 1.00 27.97 101 THR A CA 1
ATOM 760 C C . THR A 1 101 ? 62.061 -1.489 4.679 1.00 27.97 101 THR A C 1
ATOM 762 O O . THR A 1 101 ? 63.188 -1.657 4.225 1.00 27.97 101 THR A O 1
ATOM 765 N N . VAL A 1 102 ? 61.684 -1.939 5.888 1.00 24.31 102 VAL A N 1
ATOM 766 C CA . VAL A 1 102 ? 62.356 -3.050 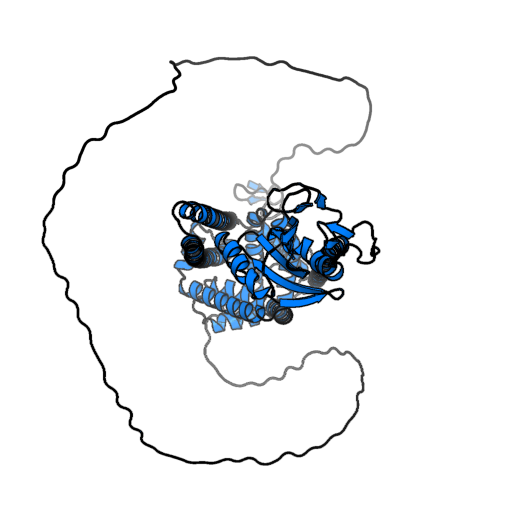6.607 1.00 24.31 102 VAL A CA 1
ATOM 767 C C . VAL A 1 102 ? 61.361 -3.816 7.506 1.00 24.31 102 VAL A C 1
ATOM 769 O O . VAL A 1 102 ? 60.549 -3.227 8.211 1.00 24.31 102 VAL A O 1
ATOM 772 N N . ASN A 1 103 ? 61.465 -5.150 7.437 1.00 25.48 103 ASN A N 1
ATOM 773 C CA . ASN A 1 103 ? 60.802 -6.222 8.199 1.00 25.48 103 ASN A CA 1
ATOM 774 C C . ASN A 1 103 ? 61.018 -6.188 9.730 1.00 25.48 103 ASN A C 1
ATOM 776 O O . ASN A 1 103 ? 61.999 -5.611 10.180 1.00 25.48 103 ASN A O 1
ATOM 780 N N . LEU A 1 104 ? 60.204 -6.956 10.488 1.00 23.47 104 LEU A N 1
ATOM 781 C CA . LEU A 1 104 ? 60.649 -7.981 11.473 1.00 23.47 104 LEU A CA 1
ATOM 782 C C . LEU A 1 104 ? 59.464 -8.758 12.129 1.00 23.47 104 LEU A C 1
ATOM 784 O O . LEU A 1 104 ? 58.656 -8.196 12.855 1.00 23.47 104 LEU A O 1
ATOM 788 N N . THR A 1 105 ? 59.404 -10.068 11.833 1.00 23.34 105 THR A N 1
ATOM 789 C CA . THR A 1 105 ? 59.168 -11.270 12.692 1.00 23.34 105 THR A CA 1
ATOM 790 C C . THR A 1 105 ? 58.360 -11.225 14.011 1.00 23.34 105 THR A C 1
ATOM 792 O O . THR A 1 105 ? 58.771 -10.534 14.935 1.00 23.34 105 THR A O 1
ATOM 795 N N . MET A 1 106 ? 57.400 -12.161 14.207 1.00 23.39 106 MET A N 1
ATOM 796 C CA . MET A 1 106 ? 57.536 -13.390 15.049 1.00 23.39 106 MET A CA 1
ATOM 797 C C . MET A 1 106 ? 56.231 -14.234 15.203 1.00 23.39 106 MET A C 1
ATOM 799 O O . MET A 1 106 ? 55.130 -13.709 15.308 1.00 23.39 106 MET A O 1
ATOM 803 N N . ASN A 1 107 ? 56.437 -15.561 15.232 1.00 24.89 107 ASN A N 1
ATOM 804 C CA . ASN A 1 107 ? 55.589 -16.748 15.534 1.00 24.89 107 ASN A CA 1
ATOM 805 C C . ASN A 1 107 ? 54.974 -16.749 16.975 1.00 24.89 107 ASN A C 1
ATOM 807 O O . ASN A 1 107 ? 55.402 -15.931 17.774 1.00 24.89 107 ASN A O 1
ATOM 811 N N . SER A 1 108 ? 54.076 -17.621 17.496 1.00 26.75 108 SER A N 1
ATOM 812 C CA . SER A 1 108 ? 53.500 -18.960 17.179 1.00 26.75 108 SER A CA 1
ATOM 813 C C . SER A 1 108 ? 52.439 -19.383 18.246 1.00 26.75 108 SER A C 1
ATOM 815 O O . SER A 1 108 ? 52.363 -18.733 19.284 1.00 26.75 108 SER A O 1
ATOM 817 N N . GLN A 1 109 ? 51.789 -20.552 18.027 1.00 25.22 109 GLN A N 1
ATOM 818 C CA . GLN A 1 109 ? 51.171 -21.544 18.965 1.00 25.22 109 GLN A CA 1
ATOM 819 C C . GLN A 1 109 ? 49.623 -21.644 18.937 1.00 25.22 109 GLN A C 1
ATOM 821 O O . GLN A 1 109 ? 48.937 -20.690 19.276 1.00 25.22 109 GLN A O 1
ATOM 826 N N . ASN A 1 110 ? 49.042 -22.701 18.326 1.00 28.25 110 ASN A N 1
ATOM 827 C CA . ASN A 1 110 ? 48.734 -24.074 18.836 1.00 28.25 110 ASN A CA 1
ATOM 828 C C . ASN A 1 110 ? 47.474 -24.087 19.749 1.00 28.25 110 ASN A C 1
ATOM 830 O O . ASN A 1 110 ? 47.333 -23.205 20.578 1.00 28.25 110 ASN A O 1
ATOM 834 N N . THR A 1 111 ? 46.499 -25.013 19.717 1.00 25.73 111 THR A N 1
ATOM 835 C CA . THR A 1 111 ? 46.426 -26.406 19.229 1.00 25.73 111 THR A CA 1
ATOM 836 C C . THR A 1 111 ? 44.955 -26.866 19.133 1.00 25.73 111 THR A C 1
ATOM 838 O O . THR A 1 111 ? 44.069 -26.288 19.756 1.00 25.73 111 THR A O 1
ATOM 841 N N . ALA A 1 112 ? 44.736 -27.937 18.368 1.00 24.62 112 ALA A N 1
ATOM 842 C CA . ALA A 1 112 ? 43.479 -28.605 18.029 1.00 24.62 112 ALA A CA 1
ATOM 843 C C . ALA A 1 112 ? 42.823 -29.433 19.157 1.00 24.62 112 ALA A C 1
ATOM 845 O O . ALA A 1 112 ? 43.480 -29.806 20.122 1.00 24.62 112 ALA A O 1
ATOM 846 N N . ASN A 1 113 ? 41.560 -29.832 18.944 1.00 24.41 113 ASN A N 1
ATOM 847 C CA . ASN A 1 113 ? 41.076 -31.175 19.285 1.00 24.41 113 ASN A CA 1
ATOM 848 C C . ASN A 1 113 ? 39.903 -31.579 18.378 1.00 24.41 113 ASN A C 1
ATOM 850 O O . ASN A 1 113 ? 38.963 -30.818 18.174 1.00 24.41 113 ASN A O 1
ATOM 854 N N . ASN A 1 114 ? 40.004 -32.781 17.814 1.00 25.12 114 ASN A N 1
ATOM 855 C CA . ASN A 1 114 ? 39.148 -33.332 16.771 1.00 25.12 114 ASN A CA 1
ATOM 856 C C . ASN A 1 114 ? 39.066 -34.844 17.026 1.00 25.12 114 ASN A C 1
ATOM 858 O O . ASN A 1 114 ? 40.111 -35.479 16.930 1.00 25.12 114 ASN A O 1
ATOM 862 N N . ILE A 1 115 ? 37.902 -35.429 17.351 1.00 25.19 115 ILE A N 1
ATOM 863 C CA . ILE A 1 115 ? 37.719 -36.898 17.396 1.00 25.19 115 ILE A CA 1
ATOM 864 C C . ILE A 1 115 ? 36.298 -37.318 16.936 1.00 25.19 115 ILE A C 1
ATOM 866 O O . ILE A 1 115 ? 35.302 -37.091 17.615 1.00 25.19 115 ILE A O 1
ATOM 870 N N . THR A 1 116 ? 36.308 -37.952 15.754 1.00 24.47 116 THR A N 1
ATOM 871 C CA . THR A 1 116 ? 35.561 -39.113 15.200 1.00 24.47 116 THR A CA 1
ATOM 872 C C . THR A 1 116 ? 34.041 -39.149 14.968 1.00 24.47 116 THR A C 1
ATOM 874 O O . THR A 1 116 ? 33.227 -39.164 15.884 1.00 24.47 116 THR A O 1
ATOM 877 N N . ASN A 1 117 ? 33.730 -39.411 13.688 1.00 25.47 117 ASN A N 1
ATOM 878 C CA . ASN A 1 117 ? 32.549 -40.081 13.126 1.00 25.47 117 ASN A CA 1
ATOM 879 C C . ASN A 1 117 ? 32.360 -41.528 13.624 1.00 25.47 117 ASN A C 1
ATOM 881 O O . ASN A 1 117 ? 33.342 -42.248 13.793 1.00 25.47 117 ASN A O 1
ATOM 885 N N . SER A 1 118 ? 31.115 -42.023 13.620 1.00 23.73 118 SER A N 1
ATOM 886 C CA . SER A 1 118 ? 30.775 -43.302 12.962 1.00 23.73 118 SER A CA 1
ATOM 887 C C . SER A 1 118 ? 29.263 -43.476 12.738 1.00 23.73 118 SER A C 1
ATOM 889 O O . SER A 1 118 ? 28.424 -42.933 13.448 1.00 23.73 118 SER A O 1
ATOM 891 N N . ASN A 1 119 ? 28.965 -44.207 11.663 1.00 24.36 119 ASN A N 1
ATOM 892 C CA . ASN A 1 119 ? 27.677 -44.484 11.029 1.00 24.36 119 ASN A CA 1
ATOM 893 C C . ASN A 1 119 ? 26.736 -45.372 11.861 1.00 24.36 119 ASN A C 1
ATOM 895 O O . ASN A 1 119 ? 27.225 -46.274 12.533 1.00 24.36 119 ASN A O 1
ATOM 899 N N . THR A 1 120 ? 25.413 -45.301 11.627 1.00 23.59 120 THR A N 1
ATOM 900 C CA . THR A 1 120 ? 24.620 -46.475 11.174 1.00 23.59 120 THR A CA 1
ATOM 901 C C . THR A 1 120 ? 23.186 -46.140 10.727 1.00 23.59 120 THR A C 1
ATOM 903 O O . THR A 1 120 ? 22.496 -45.308 11.303 1.00 23.59 120 THR A O 1
ATOM 906 N N . ARG A 1 121 ? 22.776 -46.828 9.650 1.00 21.34 121 ARG A N 1
ATOM 907 C CA . ARG A 1 121 ? 21.432 -46.941 9.049 1.00 21.34 121 ARG A CA 1
ATOM 908 C C . ARG A 1 121 ? 20.441 -47.656 9.978 1.00 21.34 121 ARG A C 1
ATOM 910 O O . ARG A 1 121 ? 20.881 -48.568 10.663 1.00 21.34 121 ARG A O 1
ATOM 917 N N . GLN A 1 122 ? 19.136 -47.387 9.812 1.00 22.28 122 GLN A N 1
ATOM 918 C CA . GLN A 1 122 ? 18.052 -48.342 9.445 1.00 22.28 122 GLN A CA 1
ATOM 919 C C . GLN A 1 122 ? 16.669 -47.797 9.878 1.00 22.28 122 GLN A C 1
ATOM 921 O O . GLN A 1 122 ? 16.460 -47.477 11.037 1.00 22.28 122 GLN A O 1
ATOM 926 N N . THR A 1 123 ? 15.821 -47.378 8.931 1.00 21.30 123 THR A N 1
ATOM 927 C CA . THR A 1 123 ? 14.675 -48.104 8.325 1.00 21.30 123 THR A CA 1
ATOM 928 C C . THR A 1 123 ? 13.391 -48.176 9.167 1.00 21.30 123 THR A C 1
ATOM 930 O O . THR A 1 123 ? 13.351 -48.857 10.179 1.00 21.30 123 THR A O 1
ATOM 933 N N . VAL A 1 124 ? 12.323 -47.620 8.568 1.00 22.08 124 VAL A N 1
ATOM 934 C CA . VAL A 1 124 ? 11.006 -48.265 8.357 1.00 22.08 124 VAL A CA 1
ATOM 935 C C . VAL A 1 124 ? 10.020 -48.276 9.540 1.00 22.08 124 VAL A C 1
ATOM 937 O O . VAL A 1 124 ? 10.132 -49.083 10.450 1.00 22.08 124 VAL A O 1
ATOM 940 N N . ASN A 1 125 ? 8.992 -47.416 9.472 1.00 22.92 125 ASN A N 1
ATOM 941 C CA . ASN A 1 125 ? 7.575 -47.798 9.293 1.00 22.92 125 ASN A CA 1
ATOM 942 C C . ASN A 1 125 ? 6.619 -46.646 9.653 1.00 22.92 125 ASN A C 1
ATOM 944 O O . ASN A 1 125 ? 6.637 -46.114 10.760 1.00 22.92 125 ASN A O 1
ATOM 948 N N . THR A 1 126 ? 5.730 -46.315 8.718 1.00 24.84 126 THR A N 1
ATOM 949 C CA . THR A 1 126 ? 4.414 -45.724 8.997 1.00 24.84 126 THR A CA 1
ATOM 950 C C . THR A 1 126 ? 3.509 -46.785 9.645 1.00 24.84 126 THR A C 1
ATOM 952 O O . THR A 1 126 ? 3.687 -47.979 9.401 1.00 24.84 126 THR A O 1
ATOM 955 N N . PRO A 1 127 ? 2.528 -46.376 10.468 1.00 24.11 127 PRO A N 1
ATOM 956 C CA . PRO A 1 127 ? 1.178 -46.313 9.913 1.00 24.11 127 PRO A CA 1
ATOM 957 C C . PRO A 1 127 ? 0.349 -45.112 10.397 1.00 24.11 127 PRO A C 1
ATOM 959 O O . PRO A 1 127 ? 0.468 -44.602 11.506 1.00 24.11 127 PRO A O 1
ATOM 962 N N . SER A 1 128 ? -0.539 -44.705 9.501 1.00 22.22 128 SER A N 1
ATOM 963 C CA . SER A 1 128 ? -1.748 -43.907 9.701 1.00 22.22 128 SER A CA 1
ATOM 964 C C . SER A 1 128 ? -2.692 -44.485 10.761 1.00 22.22 128 SER A C 1
ATOM 966 O O . SER A 1 128 ? -2.898 -45.691 10.740 1.00 22.22 128 SER A O 1
ATOM 968 N N . PHE A 1 129 ? -3.372 -43.641 11.549 1.00 21.00 129 PHE A N 1
ATOM 969 C CA . PHE A 1 129 ? -4.813 -43.768 11.829 1.00 21.00 129 PHE A CA 1
ATOM 970 C C . PHE A 1 129 ? -5.395 -42.474 12.430 1.00 21.00 129 PHE A C 1
ATOM 972 O O . PHE A 1 129 ? -4.820 -41.822 13.296 1.00 21.00 129 PHE A O 1
ATOM 979 N N . THR A 1 130 ? -6.559 -42.121 11.898 1.00 22.27 130 THR A N 1
ATOM 980 C CA . THR A 1 130 ? -7.530 -41.101 12.307 1.00 22.27 130 THR A CA 1
ATOM 981 C C . THR A 1 130 ? -8.154 -41.380 13.677 1.00 22.27 130 THR A C 1
ATOM 983 O O . THR A 1 130 ? -8.484 -42.533 13.917 1.00 22.27 130 THR A O 1
ATOM 986 N N . THR A 1 131 ? -8.456 -40.344 14.478 1.00 21.97 131 THR A N 1
ATOM 987 C CA . THR A 1 131 ? -9.823 -40.021 14.973 1.00 21.97 131 THR A CA 1
ATOM 988 C C . THR A 1 131 ? -9.846 -38.765 15.856 1.00 21.97 131 THR A C 1
ATOM 990 O O . THR A 1 131 ? -8.910 -38.477 16.594 1.00 21.97 131 THR A O 1
ATOM 993 N N . SER A 1 132 ? -10.961 -38.038 15.752 1.00 22.58 132 SER A N 1
ATOM 994 C CA . SER A 1 132 ? -11.456 -36.964 16.622 1.00 22.58 132 SER A CA 1
ATOM 995 C C . SER A 1 132 ? -11.482 -37.328 18.106 1.00 22.58 132 SER A C 1
ATOM 997 O O . SER A 1 132 ? -11.781 -38.477 18.383 1.00 22.58 132 SER A O 1
ATOM 999 N N . TYR A 1 133 ? -11.372 -36.354 19.019 1.00 21.84 133 TYR A N 1
ATOM 1000 C CA . TYR A 1 133 ? -12.265 -36.231 20.188 1.00 21.84 133 TYR A CA 1
ATOM 1001 C C . TYR A 1 133 ? -12.152 -34.837 20.840 1.00 21.84 133 TYR A C 1
ATOM 1003 O O . TYR A 1 133 ? -11.068 -34.278 20.990 1.00 21.84 133 TYR A O 1
ATOM 1011 N N . ASN A 1 134 ? -13.318 -34.283 21.182 1.00 23.44 134 ASN A N 1
ATOM 1012 C CA . ASN A 1 134 ? -13.521 -33.211 22.159 1.00 23.44 134 ASN A CA 1
ATOM 1013 C C . ASN A 1 134 ? -13.160 -33.704 23.570 1.00 23.44 134 ASN A C 1
ATOM 1015 O O . ASN A 1 134 ? -13.458 -34.853 23.861 1.00 23.44 134 ASN A O 1
ATOM 1019 N N . GLU A 1 135 ? -12.653 -32.810 24.429 1.00 24.09 135 GLU A N 1
ATOM 1020 C CA . GLU A 1 135 ? -13.040 -32.582 25.847 1.00 24.09 135 GLU A CA 1
ATOM 1021 C C . GLU A 1 135 ? -12.031 -31.591 26.473 1.00 24.09 135 GLU A C 1
ATOM 1023 O O . GLU A 1 135 ? -10.822 -31.724 26.325 1.00 24.09 135 GLU A O 1
ATOM 1028 N N . GLN A 1 136 ? -12.448 -30.385 26.869 1.00 21.94 136 GLN A N 1
ATOM 1029 C CA . GLN A 1 136 ? -12.890 -30.014 28.223 1.00 21.94 136 GLN A CA 1
ATOM 1030 C C . GLN A 1 136 ? -11.870 -30.273 29.353 1.00 21.94 136 GLN A C 1
ATOM 1032 O O . GLN A 1 136 ? -11.701 -31.376 29.845 1.00 21.94 136 GLN A O 1
ATOM 1037 N N . SER A 1 137 ? -11.260 -29.160 29.781 1.00 24.52 137 SER A N 1
ATOM 1038 C CA . SER A 1 137 ? -10.902 -28.767 31.155 1.00 24.52 137 SER A CA 1
ATOM 1039 C C . SER A 1 137 ? -10.348 -29.813 32.130 1.00 24.52 137 SER A C 1
ATOM 1041 O O . SER A 1 137 ? -11.104 -30.573 32.727 1.00 24.52 137 SER A O 1
ATOM 1043 N N . GLN A 1 138 ? -9.077 -29.635 32.502 1.00 24.12 138 GLN A N 1
ATOM 1044 C CA . GLN A 1 138 ? -8.644 -29.836 33.884 1.00 24.12 138 GLN A CA 1
ATOM 1045 C C . GLN A 1 138 ? -7.912 -28.592 34.395 1.00 24.12 138 GLN A C 1
ATOM 1047 O O . GLN A 1 138 ? -6.924 -28.129 33.827 1.00 24.12 138 GLN A O 1
ATOM 1052 N N . ILE A 1 139 ? -8.489 -28.036 35.456 1.00 24.78 139 ILE A N 1
ATOM 1053 C CA . ILE A 1 139 ? -7.922 -27.032 36.349 1.00 24.78 139 ILE A CA 1
ATOM 1054 C C . ILE A 1 139 ? -6.962 -27.783 37.270 1.00 24.78 139 ILE A C 1
ATOM 1056 O O . ILE A 1 139 ? -7.387 -28.742 37.904 1.00 24.78 139 ILE A O 1
ATOM 1060 N N . ASN A 1 140 ? -5.713 -27.335 37.370 1.00 25.50 140 ASN A N 1
ATOM 1061 C CA . ASN A 1 140 ? -4.856 -27.658 38.505 1.00 25.50 140 ASN A CA 1
ATOM 1062 C C . ASN A 1 140 ? -4.352 -26.352 39.116 1.00 25.50 140 ASN A C 1
ATOM 1064 O O . ASN A 1 140 ? -3.642 -25.573 38.477 1.00 25.50 140 ASN A O 1
ATOM 1068 N N . ASP A 1 141 ? -4.788 -26.136 40.354 1.00 24.28 141 ASP A N 1
ATOM 1069 C CA . ASP A 1 141 ? -4.313 -25.120 41.277 1.00 24.28 141 ASP A CA 1
ATOM 1070 C C . ASP A 1 141 ? -2.830 -25.329 41.599 1.00 24.28 141 ASP A C 1
ATOM 1072 O O . ASP A 1 141 ? -2.411 -26.415 41.993 1.00 24.28 141 ASP A O 1
ATOM 1076 N N . LEU A 1 142 ? -2.056 -24.248 41.526 1.00 24.16 142 LEU A N 1
ATOM 1077 C CA . LEU A 1 142 ? -0.817 -24.092 42.280 1.00 24.16 142 LEU A CA 1
ATOM 1078 C C . LEU A 1 142 ? -0.742 -22.641 42.766 1.00 24.16 142 LEU A C 1
ATOM 1080 O O . LEU A 1 142 ? -0.403 -21.714 42.030 1.00 24.16 142 LEU A O 1
ATOM 1084 N N . LYS A 1 143 ? -1.114 -22.466 44.037 1.00 26.20 143 LYS A N 1
ATOM 1085 C CA . LYS A 1 143 ? -0.675 -21.357 44.884 1.00 26.20 143 LYS A CA 1
ATOM 1086 C C . LYS A 1 143 ? 0.838 -21.497 45.078 1.00 26.20 143 LYS A C 1
ATOM 1088 O O . LYS A 1 143 ? 1.279 -22.535 45.550 1.00 26.20 143 LYS A O 1
ATOM 1093 N N . ASP A 1 144 ? 1.628 -20.496 44.707 1.00 25.89 144 ASP A N 1
ATOM 1094 C CA . ASP A 1 144 ? 2.104 -19.503 45.674 1.00 25.89 144 ASP A CA 1
ATOM 1095 C C . ASP A 1 144 ? 3.040 -18.446 45.048 1.00 25.89 144 ASP A C 1
ATOM 1097 O O . ASP A 1 144 ? 3.859 -18.715 44.175 1.00 25.89 144 ASP A O 1
ATOM 1101 N N . THR A 1 145 ? 2.833 -17.220 45.541 1.00 24.64 145 THR A N 1
ATOM 1102 C CA . THR A 1 145 ? 3.791 -16.118 45.755 1.00 24.64 145 THR A CA 1
ATOM 1103 C C . THR A 1 145 ? 4.656 -15.585 44.596 1.00 24.64 145 THR A C 1
ATOM 1105 O O . THR A 1 145 ? 5.772 -16.016 44.340 1.00 24.64 145 THR A O 1
ATOM 1108 N N . ASN A 1 146 ? 4.245 -14.429 44.051 1.00 26.31 146 ASN A N 1
ATOM 1109 C CA . ASN A 1 146 ? 4.923 -13.169 44.397 1.00 26.31 146 ASN A CA 1
ATOM 1110 C C . ASN A 1 146 ? 4.072 -11.919 44.105 1.00 26.31 146 ASN A C 1
ATOM 1112 O O . ASN A 1 146 ? 3.484 -11.750 43.039 1.00 26.31 146 ASN A O 1
ATOM 1116 N N . LYS A 1 147 ? 3.991 -11.066 45.131 1.00 26.48 147 LYS A N 1
ATOM 1117 C CA . LYS A 1 147 ? 3.274 -9.787 45.206 1.00 26.48 147 LYS A CA 1
ATOM 1118 C C . LYS A 1 147 ? 4.078 -8.651 44.552 1.00 26.48 147 LYS A C 1
ATOM 1120 O O . LYS A 1 147 ? 5.299 -8.673 44.565 1.00 26.48 147 LYS A O 1
ATOM 1125 N N . MET A 1 148 ? 3.322 -7.608 44.187 1.00 25.70 148 MET A N 1
ATOM 1126 C CA . MET A 1 148 ? 3.683 -6.252 43.726 1.00 25.70 148 MET A CA 1
ATOM 1127 C C . MET A 1 148 ? 3.958 -6.127 42.215 1.00 25.70 148 MET A C 1
ATOM 1129 O O . MET A 1 148 ? 4.796 -6.826 41.677 1.00 25.70 148 MET A O 1
ATOM 1133 N N . SER A 1 149 ? 3.283 -5.258 41.454 1.00 27.20 149 SER A N 1
ATOM 1134 C CA . SER A 1 149 ? 2.574 -4.023 41.816 1.00 27.20 149 SER A CA 1
ATOM 1135 C C . SER A 1 149 ? 1.233 -3.870 41.088 1.00 27.20 149 SER A C 1
ATOM 1137 O O . SER A 1 149 ? 1.158 -3.881 39.862 1.00 27.20 149 SER A O 1
ATOM 1139 N N . GLN A 1 150 ? 0.189 -3.655 41.886 1.00 30.00 150 GLN A N 1
ATOM 1140 C CA . GLN A 1 150 ? -1.099 -3.100 41.485 1.00 30.00 150 GLN A CA 1
ATOM 1141 C C . GLN A 1 150 ? -0.928 -1.697 40.881 1.00 30.00 150 GLN A C 1
ATOM 1143 O O . GLN A 1 150 ? -0.130 -0.900 41.371 1.00 30.00 150 GLN A O 1
ATOM 1148 N N . GLY A 1 151 ? -1.741 -1.371 39.876 1.00 25.52 151 GLY A N 1
ATOM 1149 C CA . GLY A 1 151 ? -1.883 -0.014 39.358 1.00 25.52 151 GLY A CA 1
ATOM 1150 C C . GLY A 1 151 ? -3.016 0.090 38.339 1.00 25.52 151 GLY A C 1
ATOM 1151 O O . GLY A 1 151 ? -2.804 -0.177 37.166 1.00 25.52 151 GLY A O 1
ATOM 1152 N N . MET A 1 152 ? -4.189 0.529 38.812 1.00 31.62 152 MET A N 1
ATOM 1153 C CA . MET A 1 152 ? -5.411 0.899 38.068 1.00 31.62 152 MET A CA 1
ATOM 1154 C C . MET A 1 152 ? -6.328 -0.242 37.596 1.00 31.62 152 MET A C 1
ATOM 1156 O O . MET A 1 152 ? -6.576 -0.427 36.408 1.00 31.62 152 MET A O 1
ATOM 1160 N N . ALA A 1 153 ? -6.940 -0.930 38.564 1.00 28.25 153 ALA A N 1
ATOM 1161 C CA . ALA A 1 153 ? -8.283 -1.475 38.378 1.00 28.25 153 ALA A CA 1
ATOM 1162 C C . ALA A 1 153 ? -9.294 -0.326 38.537 1.00 28.25 153 ALA A C 1
ATOM 1164 O O . ALA A 1 153 ? -9.323 0.343 39.571 1.00 28.25 153 ALA A O 1
ATOM 1165 N N . MET A 1 154 ? -10.084 -0.060 37.498 1.00 29.69 154 MET A N 1
ATOM 1166 C CA . MET A 1 154 ? -11.223 0.852 37.574 1.00 29.69 154 MET A CA 1
ATOM 1167 C C . MET A 1 154 ? -12.354 0.131 38.325 1.00 29.69 154 MET A C 1
ATOM 1169 O O . MET A 1 154 ? -12.707 -0.992 37.974 1.00 29.69 154 MET A O 1
ATOM 1173 N N . ASN A 1 155 ? -12.870 0.763 39.382 1.00 29.78 155 ASN A N 1
ATOM 1174 C CA . ASN A 1 155 ? -13.987 0.286 40.198 1.00 29.78 155 ASN A CA 1
ATOM 1175 C C . ASN A 1 155 ? -15.200 -0.095 39.331 1.00 29.78 155 ASN A C 1
ATOM 1177 O O . ASN A 1 155 ? -15.840 0.780 38.752 1.00 29.78 155 ASN A O 1
ATOM 1181 N N . LEU A 1 156 ? -15.571 -1.373 39.341 1.00 30.70 156 LEU A N 1
ATOM 1182 C CA . LEU A 1 156 ? -16.949 -1.809 39.144 1.00 30.70 156 LEU A CA 1
ATOM 1183 C C . LEU A 1 156 ? -17.371 -2.535 40.417 1.00 30.70 156 LEU A C 1
ATOM 1185 O O . LEU A 1 156 ? -16.755 -3.512 40.840 1.00 30.70 156 LEU A O 1
ATOM 1189 N N . THR A 1 157 ? -18.388 -1.986 41.068 1.00 29.36 157 THR A N 1
ATOM 1190 C CA . THR A 1 157 ? -19.021 -2.544 42.255 1.00 29.36 157 THR A CA 1
ATOM 1191 C C . THR A 1 157 ? -19.554 -3.940 41.950 1.00 29.36 157 THR A C 1
ATOM 1193 O O . THR A 1 157 ? -20.403 -4.129 41.081 1.00 29.36 157 THR A O 1
ATOM 1196 N N . ASN A 1 158 ? -19.047 -4.917 42.702 1.00 27.44 158 ASN A N 1
ATOM 1197 C CA . ASN A 1 158 ? -19.563 -6.276 42.759 1.00 27.44 158 ASN A CA 1
ATOM 1198 C C . ASN A 1 158 ? -21.041 -6.248 43.167 1.00 27.44 158 ASN A C 1
ATOM 1200 O O . ASN A 1 158 ? -21.372 -6.031 44.330 1.00 27.44 158 ASN A O 1
ATOM 1204 N N . SER A 1 159 ? -21.919 -6.536 42.213 1.00 28.42 159 SER A N 1
ATOM 1205 C CA . SER A 1 159 ? -23.174 -7.223 42.495 1.00 28.42 159 SER A CA 1
ATOM 1206 C C . SER A 1 159 ? -23.144 -8.523 41.703 1.00 28.42 159 SER A C 1
ATOM 1208 O O . SER A 1 159 ? -22.953 -8.539 40.488 1.00 28.42 159 SER A O 1
ATOM 1210 N N . GLN A 1 160 ? -23.209 -9.632 42.433 1.00 33.34 160 GLN A N 1
ATOM 1211 C CA . GLN A 1 160 ? -23.261 -10.968 41.869 1.00 33.34 160 GLN A CA 1
ATOM 1212 C C . GLN A 1 160 ? -24.519 -11.099 41.012 1.00 33.34 160 GLN A C 1
ATOM 1214 O O . GLN A 1 160 ? -25.632 -11.045 41.529 1.00 33.34 160 GLN A O 1
ATOM 1219 N N . ILE A 1 161 ? -24.337 -11.329 39.715 1.00 28.53 161 ILE A N 1
ATOM 1220 C CA . ILE A 1 161 ? -25.363 -11.925 38.868 1.00 28.53 161 ILE A CA 1
ATOM 1221 C C . ILE A 1 161 ? -24.700 -13.098 38.150 1.00 28.53 161 ILE A C 1
ATOM 1223 O O . ILE A 1 161 ? -23.998 -12.931 37.154 1.00 28.53 161 ILE A O 1
ATOM 1227 N N . HIS A 1 162 ? -24.931 -14.306 38.667 1.00 32.38 162 HIS A N 1
ATOM 1228 C CA . HIS A 1 162 ? -24.861 -15.524 37.867 1.00 32.38 162 HIS A CA 1
ATOM 1229 C C . HIS A 1 162 ? -25.977 -15.440 36.815 1.00 32.38 162 HIS A C 1
ATOM 1231 O O . HIS A 1 162 ? -27.061 -15.982 36.992 1.00 32.38 162 HIS A O 1
ATOM 1237 N N . ASN A 1 163 ? -25.721 -14.721 35.724 1.00 31.47 163 ASN A N 1
ATOM 1238 C CA . ASN A 1 163 ? -26.503 -14.835 34.506 1.00 31.47 163 ASN A CA 1
ATOM 1239 C C . ASN A 1 163 ? -25.692 -15.710 33.564 1.00 31.47 163 ASN A C 1
ATOM 1241 O O . ASN A 1 163 ? -24.563 -15.376 33.203 1.00 31.47 163 ASN A O 1
ATOM 1245 N N . SER A 1 164 ? -26.280 -16.827 33.151 1.00 35.88 164 SER A N 1
ATOM 1246 C CA . SER A 1 164 ? -25.936 -17.500 31.907 1.00 35.88 164 SER A CA 1
ATOM 1247 C C . SER A 1 164 ? -25.929 -16.451 30.793 1.00 35.88 164 SER A C 1
ATOM 1249 O O . SER A 1 164 ? -26.987 -16.112 30.261 1.00 35.88 164 SER A O 1
ATOM 1251 N N . GLN A 1 165 ? -24.766 -15.862 30.493 1.00 38.00 165 GLN A N 1
ATOM 1252 C CA . GLN A 1 165 ? -24.648 -14.891 29.415 1.00 38.00 165 GLN A CA 1
ATOM 1253 C C . GLN A 1 165 ? -24.989 -15.620 28.123 1.00 38.00 165 GLN A C 1
ATOM 1255 O O . GLN A 1 165 ? -24.206 -16.414 27.601 1.00 38.00 165 GLN A O 1
ATOM 1260 N N . GLN A 1 166 ? -26.206 -15.386 27.640 1.00 42.78 166 GLN A N 1
ATOM 1261 C CA . GLN A 1 166 ? -26.656 -15.835 26.341 1.00 42.78 166 GLN A CA 1
ATOM 1262 C C . GLN A 1 166 ? -25.622 -15.329 25.334 1.00 42.78 166 GLN A C 1
ATOM 1264 O O . GLN A 1 166 ? -25.446 -14.122 25.178 1.00 42.78 166 GLN A O 1
ATOM 1269 N N . LYS A 1 167 ? -24.861 -16.249 24.731 1.00 65.69 167 LYS A N 1
ATOM 1270 C CA . LYS A 1 167 ? -23.736 -15.916 23.853 1.00 65.69 167 LYS A CA 1
ATOM 1271 C C . LYS A 1 167 ? -24.275 -15.080 22.693 1.00 65.69 167 LYS A C 1
ATOM 1273 O O . LYS A 1 167 ? -24.901 -15.622 21.782 1.00 65.69 167 LYS A O 1
ATOM 1278 N N . VAL A 1 168 ? -24.094 -13.758 22.768 1.00 78.12 168 VAL A N 1
ATOM 1279 C CA . VAL A 1 168 ? -24.621 -12.812 21.779 1.00 78.12 168 VAL A CA 1
ATOM 1280 C C . VAL A 1 168 ? -24.108 -13.244 20.413 1.00 78.12 168 VAL A C 1
ATOM 1282 O O . VAL A 1 168 ? -22.907 -13.442 20.218 1.00 78.12 168 VAL A O 1
ATOM 1285 N N . HIS A 1 169 ? -25.023 -13.447 19.465 1.00 84.50 169 HIS A N 1
ATOM 1286 C CA . HIS A 1 169 ? -24.646 -13.930 18.145 1.00 84.50 169 HIS A CA 1
ATOM 1287 C C . HIS A 1 169 ? -23.656 -12.947 17.503 1.00 84.50 169 HIS A C 1
ATOM 1289 O O . HIS A 1 169 ? -23.933 -11.754 17.406 1.00 84.50 169 HIS A O 1
ATOM 1295 N N . ASN A 1 170 ? -22.510 -13.439 17.032 1.00 87.25 170 ASN A N 1
ATOM 1296 C CA . ASN A 1 170 ? -21.378 -12.616 16.581 1.00 87.25 170 ASN A CA 1
ATOM 1297 C C . ASN A 1 170 ? -21.732 -11.561 15.508 1.00 87.25 170 ASN A C 1
ATOM 1299 O O . ASN A 1 170 ? -21.139 -10.482 15.444 1.00 87.25 170 ASN A O 1
ATOM 1303 N N . SER A 1 171 ? -22.747 -11.831 14.686 1.00 90.19 171 SER A N 1
ATOM 1304 C CA . SER A 1 171 ? -23.246 -10.882 13.693 1.00 90.19 171 SER A CA 1
ATOM 1305 C C . SER A 1 171 ? -23.875 -9.632 14.309 1.00 90.19 171 SER A C 1
ATOM 1307 O O . SER A 1 171 ? -23.911 -8.602 13.641 1.00 90.19 171 SER A O 1
ATOM 1309 N N . ILE A 1 172 ? -24.448 -9.745 15.514 1.00 92.25 172 ILE A N 1
ATOM 1310 C CA . ILE A 1 172 ? -25.117 -8.649 16.223 1.00 92.25 172 ILE A CA 1
ATOM 1311 C C . ILE A 1 172 ? -24.067 -7.597 16.557 1.00 92.25 172 ILE A C 1
ATOM 1313 O O . ILE A 1 172 ? -24.176 -6.480 16.066 1.00 92.25 172 ILE A O 1
ATOM 1317 N N . ILE A 1 173 ? -22.988 -8.002 17.235 1.00 93.00 173 ILE A N 1
ATOM 1318 C CA . ILE A 1 173 ? -21.850 -7.137 17.583 1.00 93.00 173 ILE A CA 1
ATOM 1319 C C . ILE A 1 173 ? -21.329 -6.413 16.342 1.00 93.00 173 ILE A C 1
ATOM 1321 O O . ILE A 1 173 ? -21.261 -5.185 16.298 1.00 93.00 173 ILE A O 1
ATOM 1325 N N . ARG A 1 174 ? -21.048 -7.167 15.272 1.00 94.19 174 ARG A N 1
ATOM 1326 C CA . ARG A 1 174 ? -20.553 -6.609 14.007 1.00 94.19 174 ARG A CA 1
ATOM 1327 C C . ARG A 1 174 ? -21.510 -5.573 13.406 1.00 94.19 174 ARG A C 1
ATOM 1329 O O . ARG A 1 174 ? -21.071 -4.517 12.951 1.00 94.19 174 ARG A O 1
ATOM 1336 N N . LYS A 1 175 ? -22.810 -5.879 13.355 1.00 94.31 175 LYS A N 1
ATOM 1337 C CA . LYS A 1 175 ? -23.831 -4.980 12.795 1.00 94.31 175 LYS A CA 1
ATOM 1338 C C . LYS A 1 175 ? -24.016 -3.737 13.660 1.00 94.31 175 LYS A C 1
ATOM 1340 O O . LYS A 1 175 ? -24.102 -2.648 13.100 1.00 94.31 175 LYS A O 1
ATOM 1345 N N . THR A 1 176 ? -24.034 -3.885 14.979 1.00 95.25 176 THR A N 1
ATOM 1346 C CA . THR A 1 176 ? -24.158 -2.777 15.925 1.00 95.25 176 THR A CA 1
ATOM 1347 C C . THR A 1 176 ? -22.954 -1.838 15.843 1.00 95.25 176 THR A C 1
ATOM 1349 O O . THR A 1 176 ? -23.146 -0.637 15.675 1.00 95.25 176 THR A O 1
ATOM 1352 N N . ILE A 1 177 ? -21.723 -2.364 15.823 1.00 95.94 177 ILE A N 1
ATOM 1353 C CA . ILE A 1 177 ? -20.500 -1.562 15.634 1.00 95.94 177 ILE A CA 1
ATOM 1354 C C . ILE A 1 177 ? -20.590 -0.716 14.354 1.00 95.94 177 ILE A C 1
ATOM 1356 O O . ILE A 1 177 ? -20.308 0.484 14.366 1.00 95.94 177 ILE A O 1
ATOM 1360 N N . LYS A 1 178 ? -21.018 -1.332 13.243 1.00 95.00 178 LYS A N 1
ATOM 1361 C CA . LYS A 1 178 ? -21.185 -0.650 11.951 1.00 95.00 178 LYS A CA 1
ATOM 1362 C C . LYS A 1 178 ? -22.326 0.362 11.945 1.00 95.00 178 LYS A C 1
ATOM 1364 O O . LYS A 1 178 ? -22.215 1.387 11.272 1.00 95.00 178 LYS A O 1
ATOM 1369 N N . LYS A 1 179 ? -23.422 0.055 12.641 1.00 95.00 179 LYS A N 1
ATOM 1370 C CA . LYS A 1 179 ? -24.579 0.937 12.808 1.00 95.00 179 LYS A CA 1
ATOM 1371 C C . LYS A 1 179 ? -24.160 2.187 13.572 1.00 95.00 179 LYS A C 1
ATOM 1373 O O . LYS A 1 179 ? -24.356 3.283 13.060 1.00 95.00 179 LYS A O 1
ATOM 1378 N N . ASP A 1 180 ? -23.513 2.026 14.719 1.00 94.88 180 ASP A N 1
ATOM 1379 C CA . ASP A 1 180 ? -23.031 3.138 15.534 1.00 94.88 180 ASP A CA 1
ATOM 1380 C C . ASP A 1 180 ? -22.047 4.025 14.749 1.00 94.88 180 ASP A C 1
ATOM 1382 O O . ASP A 1 180 ? -22.280 5.222 14.581 1.00 94.88 180 ASP A O 1
ATOM 1386 N N . ALA A 1 181 ? -21.049 3.424 14.091 1.00 94.88 181 ALA A N 1
ATOM 1387 C CA . ALA A 1 181 ? -20.110 4.141 13.221 1.00 94.88 181 ALA A CA 1
ATOM 1388 C C . ALA A 1 181 ? -20.794 4.919 12.074 1.00 94.88 181 ALA A C 1
ATOM 1390 O O . ALA A 1 181 ? -20.248 5.901 11.549 1.00 94.88 181 ALA A O 1
ATOM 1391 N N . LYS A 1 182 ? -21.998 4.507 11.649 1.00 92.88 182 LYS A N 1
ATOM 1392 C CA . LYS A 1 182 ? -22.777 5.229 10.637 1.00 92.88 182 LYS A CA 1
ATOM 1393 C C . LYS A 1 182 ? -23.333 6.547 11.185 1.00 92.88 182 LYS A C 1
ATOM 1395 O O . LYS A 1 182 ? -23.266 7.532 10.450 1.00 92.88 182 LYS A O 1
ATOM 1400 N N . TYR A 1 183 ? -23.822 6.557 12.425 1.00 91.62 183 TYR A N 1
ATOM 1401 C CA . TYR A 1 183 ? -24.503 7.696 13.056 1.00 91.62 183 TYR A CA 1
ATOM 1402 C C . TYR A 1 183 ? -23.565 8.742 13.669 1.00 91.62 183 TYR A C 1
ATOM 1404 O O . TYR A 1 183 ? -23.986 9.874 13.903 1.00 91.62 183 TYR A O 1
ATOM 1412 N N . GLN A 1 184 ? -22.298 8.404 13.907 1.00 92.25 184 GLN A N 1
ATOM 1413 C CA . GLN A 1 184 ? -21.355 9.351 14.496 1.00 92.25 184 GLN A CA 1
ATOM 1414 C C . GLN A 1 184 ? -21.009 10.538 13.576 1.00 92.25 184 GLN A C 1
ATOM 1416 O O . GLN A 1 184 ? -20.893 10.408 12.351 1.00 92.25 184 GLN A O 1
ATOM 1421 N N . LYS A 1 185 ? -20.792 11.711 14.191 1.00 91.56 185 LYS A N 1
ATOM 1422 C CA . LYS A 1 185 ? -20.417 12.966 13.517 1.00 91.56 185 LYS A CA 1
ATOM 1423 C C . LYS A 1 185 ? -18.959 12.922 13.044 1.00 91.56 185 LYS A C 1
ATOM 1425 O O . LYS A 1 185 ? -18.047 13.357 13.734 1.00 91.56 185 LYS A O 1
ATOM 1430 N N . LYS A 1 186 ? -18.754 12.417 11.831 1.00 92.50 186 LYS A N 1
ATOM 1431 C CA . LYS A 1 186 ? -17.439 12.180 11.205 1.00 92.50 186 LYS A CA 1
ATOM 1432 C C . LYS A 1 186 ? -16.956 13.288 10.259 1.00 92.50 186 LYS A C 1
ATOM 1434 O O . LYS A 1 186 ? -15.975 13.089 9.553 1.00 92.50 186 LYS A O 1
ATOM 1439 N N . SER A 1 187 ? -17.595 14.461 10.261 1.00 91.31 187 SER A N 1
ATOM 1440 C CA . SER A 1 187 ? -17.246 15.587 9.376 1.00 91.31 187 SER A CA 1
ATOM 1441 C C . SER A 1 187 ? -15.786 16.035 9.511 1.00 91.31 187 SER A C 1
ATOM 1443 O O . SER A 1 187 ? -15.131 16.277 8.503 1.00 91.31 187 SER A O 1
ATOM 1445 N N . ILE A 1 188 ? -15.248 16.081 10.735 1.00 94.88 188 ILE A N 1
ATOM 1446 C CA . ILE A 1 188 ? -13.838 16.430 10.980 1.00 94.88 188 ILE A CA 1
ATOM 1447 C C . ILE A 1 188 ? -12.904 15.387 10.357 1.00 94.88 188 ILE A C 1
ATOM 1449 O O . ILE A 1 188 ? -11.946 15.748 9.681 1.00 94.88 188 ILE A O 1
ATOM 1453 N N . LEU A 1 189 ? -13.207 14.097 10.534 1.00 95.56 189 LEU A N 1
ATOM 1454 C CA . LEU A 1 189 ? -12.418 13.006 9.959 1.00 95.56 189 LEU A CA 1
ATOM 1455 C C . LEU A 1 189 ? -12.460 13.033 8.424 1.00 95.56 189 LEU A C 1
ATOM 1457 O O . LEU A 1 189 ? -11.433 12.841 7.783 1.00 95.56 189 LEU A O 1
ATOM 1461 N N . MET A 1 190 ? -13.626 13.319 7.838 1.00 94.94 190 MET A N 1
ATOM 1462 C CA . MET A 1 190 ? -13.781 13.488 6.390 1.00 94.94 190 MET A CA 1
ATOM 1463 C C . MET A 1 190 ? -12.958 14.666 5.861 1.00 94.94 190 MET A C 1
ATOM 1465 O O . MET A 1 190 ? -12.265 14.513 4.862 1.00 94.94 190 MET A O 1
ATOM 1469 N N . GLY A 1 191 ? -12.975 15.815 6.546 1.00 94.75 191 GLY A N 1
ATOM 1470 C CA . GLY A 1 191 ? -12.189 16.985 6.145 1.00 94.75 191 GLY A CA 1
ATOM 1471 C C . GLY A 1 191 ? -10.684 16.701 6.097 1.00 94.75 191 GLY A C 1
ATOM 1472 O O . GLY A 1 191 ? -10.030 17.018 5.107 1.00 94.75 191 GLY A O 1
ATOM 1473 N N . TRP A 1 192 ? -10.142 16.034 7.121 1.00 94.88 192 TRP A N 1
ATOM 1474 C CA . TRP A 1 192 ? -8.729 15.631 7.135 1.00 94.88 192 TRP A CA 1
ATOM 1475 C C . TRP A 1 192 ? -8.403 14.556 6.097 1.00 94.88 192 TRP A C 1
ATOM 1477 O O . TRP A 1 192 ? -7.342 14.621 5.480 1.00 94.88 192 TRP A O 1
ATOM 1487 N N . GLN A 1 193 ? -9.319 13.620 5.836 1.00 94.00 193 GLN A N 1
ATOM 1488 C CA . GLN A 1 193 ? -9.143 12.640 4.763 1.00 94.00 193 GLN A CA 1
ATOM 1489 C C . GLN A 1 193 ? -9.047 13.316 3.386 1.00 94.00 193 GLN A C 1
ATOM 1491 O O . GLN A 1 193 ? -8.192 12.939 2.584 1.00 94.00 193 GLN A O 1
ATOM 1496 N N . THR A 1 194 ? -9.877 14.331 3.122 1.00 94.25 194 THR A N 1
ATOM 1497 C CA . THR A 1 194 ? -9.791 15.132 1.893 1.00 94.25 194 THR A CA 1
ATOM 1498 C C . THR A 1 194 ? -8.449 15.854 1.796 1.00 94.25 194 THR A C 1
ATOM 1500 O O . THR A 1 194 ? -7.825 15.814 0.739 1.00 94.25 194 THR A O 1
ATOM 1503 N N . LEU A 1 195 ? -7.961 16.455 2.891 1.00 94.56 195 LEU A N 1
ATOM 1504 C CA . LEU A 1 195 ? -6.654 17.124 2.899 1.00 94.56 195 LEU A CA 1
ATOM 1505 C C . LEU A 1 195 ? -5.501 16.161 2.604 1.00 94.56 195 LEU A C 1
ATOM 1507 O O . LEU A 1 195 ? -4.613 16.517 1.836 1.00 94.56 195 LEU A O 1
ATOM 1511 N N . ILE A 1 196 ? -5.528 14.940 3.152 1.00 93.00 196 ILE A N 1
ATOM 1512 C CA . ILE A 1 196 ? -4.523 13.910 2.842 1.00 93.00 196 ILE A CA 1
ATOM 1513 C C . ILE A 1 196 ? -4.543 13.576 1.347 1.00 93.00 196 ILE A C 1
ATOM 1515 O O . ILE A 1 196 ? -3.488 13.533 0.720 1.00 93.00 196 ILE A O 1
ATOM 1519 N N . ILE A 1 197 ? -5.724 13.353 0.762 1.00 91.69 197 ILE A N 1
ATOM 1520 C CA . ILE A 1 197 ? -5.843 12.988 -0.658 1.00 91.69 197 ILE A CA 1
ATOM 1521 C C . ILE A 1 197 ? -5.357 14.131 -1.553 1.00 91.69 197 ILE A C 1
ATOM 1523 O O . ILE A 1 197 ? -4.543 13.896 -2.442 1.00 91.69 197 ILE A O 1
ATOM 1527 N N . VAL A 1 198 ? -5.788 15.369 -1.290 1.00 92.88 198 VAL A N 1
ATOM 1528 C CA . VAL A 1 198 ? -5.336 16.553 -2.040 1.00 92.88 198 VAL A CA 1
ATOM 1529 C C . VAL A 1 198 ? -3.827 16.746 -1.902 1.00 92.88 198 VAL A C 1
ATOM 1531 O O . VAL A 1 198 ? -3.166 17.054 -2.889 1.00 92.88 198 VAL A O 1
ATOM 1534 N N . PHE A 1 199 ? -3.263 16.516 -0.714 1.00 92.38 199 PHE A N 1
ATOM 1535 C CA . PHE A 1 199 ? -1.821 16.592 -0.492 1.00 92.38 199 PHE A CA 1
ATOM 1536 C C . PHE A 1 199 ? -1.059 15.529 -1.291 1.00 92.38 199 PHE A C 1
ATOM 1538 O O . PHE A 1 199 ? -0.081 15.862 -1.952 1.00 92.38 199 PHE A O 1
ATOM 1545 N N . ILE A 1 200 ? -1.523 14.275 -1.302 1.00 90.12 200 ILE A N 1
ATOM 1546 C CA . ILE A 1 200 ? -0.902 13.193 -2.085 1.00 90.12 200 ILE A CA 1
ATOM 1547 C C . ILE A 1 200 ? -0.977 13.491 -3.589 1.00 90.12 200 ILE A C 1
ATOM 1549 O O . ILE A 1 200 ? 0.030 13.365 -4.283 1.00 90.12 200 ILE A O 1
ATOM 1553 N N . VAL A 1 201 ? -2.139 13.922 -4.090 1.00 90.75 201 VAL A N 1
ATOM 1554 C CA . VAL A 1 201 ? -2.309 14.309 -5.502 1.00 90.75 201 VAL A CA 1
ATOM 1555 C C . VAL A 1 201 ? -1.414 15.501 -5.840 1.00 90.75 201 VAL A C 1
ATOM 1557 O O . VAL A 1 201 ? -0.727 15.479 -6.857 1.00 90.75 201 VAL A O 1
ATOM 1560 N N . GLY A 1 202 ? -1.353 16.505 -4.965 1.00 91.06 202 GLY A N 1
ATOM 1561 C CA . GLY A 1 202 ? -0.474 17.663 -5.109 1.00 91.06 202 GLY A CA 1
ATOM 1562 C C . GLY A 1 202 ? 0.998 17.262 -5.199 1.00 91.06 202 GLY A C 1
ATOM 1563 O O . GLY A 1 202 ? 1.677 17.662 -6.141 1.00 91.06 202 GLY A O 1
ATOM 1564 N N . LEU A 1 203 ? 1.474 16.405 -4.290 1.00 89.69 203 LEU A N 1
ATOM 1565 C CA . LEU A 1 203 ? 2.838 15.871 -4.334 1.00 89.69 203 LEU A CA 1
ATOM 1566 C C . LEU A 1 203 ? 3.111 15.114 -5.631 1.00 89.69 203 LEU A C 1
ATOM 1568 O O . LEU A 1 203 ? 4.144 15.342 -6.252 1.00 89.69 203 LEU A O 1
ATOM 1572 N N . PHE A 1 204 ? 2.177 14.273 -6.074 1.00 86.75 204 PHE A N 1
ATOM 1573 C CA . PHE A 1 204 ? 2.311 13.552 -7.335 1.00 86.75 204 PHE A CA 1
ATOM 1574 C C . PHE A 1 204 ? 2.430 14.520 -8.523 1.00 86.75 204 PHE A C 1
ATOM 1576 O O . PHE A 1 204 ? 3.395 14.450 -9.284 1.00 86.75 204 PHE A O 1
ATOM 1583 N N . THR A 1 205 ? 1.527 15.499 -8.635 1.00 89.19 205 THR A N 1
ATOM 1584 C CA . THR A 1 205 ? 1.585 16.508 -9.709 1.00 89.19 205 THR A CA 1
ATOM 1585 C C . THR A 1 205 ? 2.870 17.338 -9.667 1.00 89.19 205 THR A C 1
ATOM 1587 O O . THR A 1 205 ? 3.476 17.570 -10.709 1.00 89.19 205 THR A O 1
ATOM 1590 N N . PHE A 1 206 ? 3.338 17.715 -8.473 1.00 87.19 206 PHE A N 1
ATOM 1591 C CA . PHE A 1 206 ? 4.595 18.437 -8.282 1.00 87.19 206 PHE A CA 1
ATOM 1592 C C . PHE A 1 206 ? 5.801 17.606 -8.730 1.00 87.19 206 PHE A C 1
ATOM 1594 O O . PHE A 1 206 ? 6.671 18.118 -9.430 1.00 87.19 206 PHE A O 1
ATOM 1601 N N . THR A 1 207 ? 5.841 16.314 -8.386 1.00 82.25 207 THR A N 1
ATOM 1602 C CA . THR A 1 207 ? 6.930 15.427 -8.825 1.00 82.25 207 THR A CA 1
ATOM 1603 C C . THR A 1 207 ? 6.971 15.272 -10.342 1.00 82.25 207 THR A C 1
ATOM 1605 O O . THR A 1 207 ? 8.049 15.372 -10.921 1.00 82.25 207 THR A O 1
ATOM 1608 N N . ILE A 1 208 ? 5.816 15.118 -10.998 1.00 83.50 208 ILE A N 1
ATOM 1609 C CA . ILE A 1 208 ? 5.736 15.030 -12.462 1.00 83.50 208 ILE A CA 1
ATOM 1610 C C . ILE A 1 208 ? 6.195 16.338 -13.118 1.00 83.50 208 ILE A C 1
ATOM 1612 O O . ILE A 1 208 ? 6.997 16.304 -14.049 1.00 83.50 208 ILE A O 1
ATOM 1616 N N . MET A 1 209 ? 5.747 17.490 -12.612 1.00 84.75 209 MET A N 1
ATOM 1617 C CA . MET A 1 209 ? 6.145 18.788 -13.166 1.00 84.75 209 MET A CA 1
ATOM 1618 C C . MET A 1 209 ? 7.640 19.058 -13.000 1.00 84.75 209 MET A C 1
ATOM 1620 O O . MET A 1 209 ? 8.267 19.505 -13.957 1.00 84.75 209 MET A O 1
ATOM 1624 N N . ASN A 1 210 ? 8.232 18.726 -11.848 1.00 80.00 210 ASN A N 1
ATOM 1625 C CA . ASN A 1 210 ? 9.676 18.881 -11.646 1.00 80.00 210 ASN A CA 1
ATOM 1626 C C . ASN A 1 210 ? 10.483 18.070 -12.664 1.00 80.00 210 ASN A C 1
ATOM 1628 O O . ASN A 1 210 ? 11.389 18.621 -13.288 1.00 80.00 210 ASN A O 1
ATOM 1632 N N . ILE A 1 211 ? 10.105 16.804 -12.887 1.00 76.50 211 ILE A N 1
ATOM 1633 C CA . ILE A 1 211 ? 10.747 15.934 -13.884 1.00 76.50 211 ILE A CA 1
ATOM 1634 C C . ILE A 1 211 ? 10.685 16.579 -15.277 1.00 76.50 211 ILE A C 1
ATOM 1636 O O . ILE A 1 211 ? 11.698 16.647 -15.972 1.00 76.50 211 ILE A O 1
ATOM 1640 N N . ILE A 1 212 ? 9.522 17.112 -15.666 1.00 77.12 212 ILE A N 1
ATOM 1641 C CA . ILE A 1 212 ? 9.348 17.784 -16.962 1.00 77.12 212 ILE A CA 1
ATOM 1642 C C . ILE A 1 212 ? 10.233 19.038 -17.047 1.00 77.12 212 ILE A C 1
ATOM 1644 O O . ILE A 1 212 ? 10.970 19.200 -18.018 1.00 77.12 212 ILE A O 1
ATOM 1648 N N . THR A 1 213 ? 10.225 19.908 -16.034 1.00 76.50 213 THR A N 1
ATOM 1649 C CA . THR A 1 213 ? 10.978 21.177 -16.068 1.00 76.50 213 THR A CA 1
ATOM 1650 C C . THR A 1 213 ? 12.496 20.990 -16.077 1.00 76.50 213 THR A C 1
ATOM 1652 O O . THR A 1 213 ? 13.196 21.680 -16.820 1.00 76.50 213 THR A O 1
ATOM 1655 N N . GLU A 1 214 ? 13.022 20.036 -15.305 1.00 69.69 214 GLU A N 1
ATOM 1656 C CA . GLU A 1 214 ? 14.465 19.773 -15.232 1.00 69.69 214 GLU A CA 1
ATOM 1657 C C . GLU A 1 214 ? 14.989 19.100 -16.510 1.00 69.69 214 GLU A C 1
ATOM 1659 O O . GLU A 1 214 ? 16.142 19.324 -16.892 1.00 69.69 214 GLU A O 1
ATOM 1664 N N . SER A 1 215 ? 14.133 18.344 -17.212 1.00 67.00 215 SER A N 1
ATOM 1665 C CA . SER A 1 215 ? 14.463 17.757 -18.517 1.00 67.00 215 SER A CA 1
ATOM 1666 C C . SER A 1 215 ? 14.612 18.802 -19.634 1.00 67.00 215 SER A C 1
ATOM 1668 O O . SER A 1 215 ? 15.452 18.636 -20.515 1.00 67.00 215 SER A O 1
ATOM 1670 N N . GLN A 1 216 ? 13.858 19.908 -19.585 1.00 65.06 216 GLN A N 1
ATOM 1671 C CA . GLN A 1 216 ? 13.876 20.942 -20.629 1.00 65.06 216 GLN A CA 1
ATOM 1672 C C . GLN A 1 216 ? 15.022 21.952 -20.463 1.00 65.06 216 GLN A C 1
ATOM 1674 O O . GLN A 1 216 ? 15.653 22.333 -21.447 1.00 65.06 216 GLN A O 1
ATOM 1679 N N . ALA A 1 217 ? 15.329 22.369 -19.229 1.00 61.91 217 ALA A N 1
ATOM 1680 C CA . ALA A 1 217 ? 16.315 23.423 -18.954 1.00 61.91 217 ALA A CA 1
ATOM 1681 C C . ALA A 1 217 ? 17.772 23.044 -19.292 1.00 61.91 217 ALA A C 1
ATOM 1683 O O . ALA A 1 217 ? 18.623 23.917 -19.452 1.00 61.91 217 ALA A O 1
ATOM 1684 N N . ASN A 1 218 ? 18.070 21.749 -19.397 1.00 58.16 218 ASN A N 1
ATOM 1685 C CA . ASN A 1 218 ? 19.426 21.252 -19.630 1.00 58.16 218 ASN A CA 1
ATOM 1686 C C . ASN A 1 218 ? 19.672 20.802 -21.070 1.00 58.16 218 ASN A C 1
ATOM 1688 O O . ASN A 1 218 ? 20.805 20.494 -21.409 1.00 58.16 218 ASN A O 1
ATOM 1692 N N . LEU A 1 219 ? 18.655 20.809 -21.938 1.00 54.47 219 LEU A N 1
ATOM 1693 C CA . LEU A 1 219 ? 18.835 20.492 -23.357 1.00 54.47 219 LEU A CA 1
ATOM 1694 C C . LEU A 1 219 ? 19.424 21.680 -24.145 1.00 54.47 219 LEU A C 1
ATOM 1696 O O . LEU A 1 219 ? 20.003 21.488 -25.208 1.00 54.47 219 LEU A O 1
ATOM 1700 N N . SER A 1 220 ? 19.321 22.905 -23.616 1.00 60.69 220 SER A N 1
ATOM 1701 C CA . SER A 1 220 ? 19.761 24.134 -24.294 1.00 60.69 220 SER A CA 1
ATOM 1702 C C . SER A 1 220 ? 21.226 24.526 -24.057 1.00 60.69 220 SER A C 1
ATOM 1704 O O . SER A 1 220 ? 21.701 25.455 -24.701 1.00 60.69 220 SER A O 1
ATOM 1706 N N . ASN A 1 221 ? 21.941 23.872 -23.133 1.00 56.38 221 ASN A N 1
ATOM 1707 C CA . ASN A 1 221 ? 23.240 24.346 -22.620 1.00 56.38 221 ASN A CA 1
ATOM 1708 C C . ASN A 1 221 ? 24.425 23.404 -22.888 1.00 56.38 221 ASN A C 1
ATOM 1710 O O . ASN A 1 221 ? 25.488 23.576 -22.291 1.00 56.38 221 ASN A O 1
ATOM 1714 N N . VAL A 1 222 ? 24.273 22.397 -23.752 1.00 58.66 222 VAL A N 1
ATOM 1715 C CA . VAL A 1 222 ? 25.254 21.308 -23.844 1.00 58.66 222 VAL A CA 1
ATOM 1716 C C . VAL A 1 222 ? 25.732 21.114 -25.275 1.00 58.66 222 VAL A C 1
ATOM 1718 O O . VAL A 1 222 ? 24.983 20.687 -26.145 1.00 58.66 222 VAL A O 1
ATOM 1721 N N . SER A 1 223 ? 27.001 21.445 -25.511 1.00 62.81 223 SER A N 1
ATOM 1722 C CA . SER A 1 223 ? 27.635 21.446 -26.835 1.00 62.81 223 SER A CA 1
ATOM 1723 C C . SER A 1 223 ? 28.303 20.120 -27.220 1.00 62.81 223 SER A C 1
ATOM 1725 O O . SER A 1 223 ? 28.784 19.994 -28.342 1.00 62.81 223 SER A O 1
ATOM 1727 N N . SER A 1 224 ? 28.352 19.124 -26.323 1.00 70.88 224 SER A N 1
ATOM 1728 C CA . SER A 1 224 ? 28.975 17.816 -26.584 1.00 70.88 224 SER A CA 1
ATOM 1729 C C . SER A 1 224 ? 28.154 16.648 -26.032 1.00 70.88 224 SER A C 1
ATOM 1731 O O . SER A 1 224 ? 27.553 16.747 -24.962 1.00 70.88 224 SER A O 1
ATOM 1733 N N . LEU A 1 225 ? 28.180 15.508 -26.731 1.00 63.91 225 LEU A N 1
ATOM 1734 C CA . LEU A 1 225 ? 27.462 14.282 -26.355 1.00 63.91 225 LEU A CA 1
ATOM 1735 C C . LEU A 1 225 ? 27.842 13.777 -24.947 1.00 63.91 225 LEU A C 1
ATOM 1737 O O . LEU A 1 225 ? 26.979 13.349 -24.184 1.00 63.91 225 LEU A O 1
ATOM 1741 N N . MET A 1 226 ? 29.116 13.913 -24.558 1.00 59.59 226 MET A N 1
ATOM 1742 C CA . MET A 1 226 ? 29.593 13.574 -23.209 1.00 59.59 226 MET A CA 1
ATOM 1743 C C . MET A 1 226 ? 29.052 14.523 -22.135 1.00 59.59 226 MET A C 1
ATOM 1745 O O . MET A 1 226 ? 28.701 14.079 -21.042 1.00 59.59 226 MET A O 1
ATOM 1749 N N . GLY A 1 227 ? 28.916 15.815 -22.449 1.00 63.88 227 GLY A N 1
ATOM 1750 C CA . GLY A 1 227 ? 28.244 16.765 -21.565 1.00 63.88 227 GLY A CA 1
ATOM 1751 C C . GLY A 1 227 ? 26.768 16.419 -21.371 1.00 63.88 227 GLY A C 1
ATOM 1752 O O . GLY A 1 227 ? 26.243 16.595 -20.273 1.00 63.88 227 GLY A O 1
ATOM 1753 N N . ILE A 1 228 ? 26.102 15.901 -22.411 1.00 64.62 228 ILE A N 1
ATOM 1754 C CA . ILE A 1 228 ? 24.677 15.549 -22.360 1.00 64.62 228 ILE A CA 1
ATOM 1755 C C . ILE A 1 228 ? 24.480 14.365 -21.405 1.00 64.62 228 ILE A C 1
ATOM 1757 O O . ILE A 1 228 ? 23.664 14.443 -20.488 1.00 64.62 228 ILE A O 1
ATOM 1761 N N . ILE A 1 229 ? 25.280 13.304 -21.545 1.00 64.31 229 ILE A N 1
ATOM 1762 C CA . ILE A 1 229 ? 25.190 12.094 -20.708 1.00 64.31 229 ILE A CA 1
ATOM 1763 C C . ILE A 1 229 ? 25.520 12.397 -19.233 1.00 64.31 229 ILE A C 1
ATOM 1765 O O . ILE A 1 229 ? 24.800 11.968 -18.324 1.00 64.31 229 ILE A O 1
ATOM 1769 N N . VAL A 1 230 ? 26.579 13.171 -18.970 1.00 65.38 230 VAL A N 1
ATOM 1770 C CA . VAL A 1 230 ? 26.958 13.571 -17.601 1.00 65.38 230 VAL A CA 1
ATOM 1771 C C . VAL A 1 230 ? 25.923 14.534 -16.999 1.00 65.38 230 VAL A C 1
ATOM 1773 O O . VAL A 1 230 ? 25.580 14.424 -15.820 1.00 65.38 230 VAL A O 1
ATOM 1776 N N . GLY A 1 231 ? 25.350 15.427 -17.809 1.00 63.91 231 GLY A N 1
ATOM 1777 C CA . GLY A 1 231 ? 24.229 16.279 -17.413 1.00 63.91 231 GLY A CA 1
ATOM 1778 C C . GLY A 1 231 ? 23.018 15.452 -16.981 1.00 63.91 231 GLY A C 1
ATOM 1779 O O . GLY A 1 231 ? 22.558 15.582 -15.851 1.00 63.91 231 GLY A O 1
ATOM 1780 N N . PHE A 1 232 ? 22.547 14.524 -17.818 1.00 65.38 232 PHE A N 1
ATOM 1781 C CA . PHE A 1 232 ? 21.385 13.686 -17.497 1.00 65.38 232 PHE A CA 1
ATOM 1782 C C . PHE A 1 232 ? 21.588 12.815 -16.249 1.00 65.38 232 PHE A C 1
ATOM 1784 O O . PHE A 1 232 ? 20.678 12.701 -15.424 1.00 65.38 232 PHE A O 1
ATOM 1791 N N . THR A 1 233 ? 22.771 12.229 -16.062 1.00 65.81 233 THR A N 1
ATOM 1792 C CA . THR A 1 233 ? 23.064 11.393 -14.881 1.00 65.81 233 THR A CA 1
ATOM 1793 C C . THR A 1 233 ? 23.159 12.211 -13.591 1.00 65.81 233 THR A C 1
ATOM 1795 O O . THR A 1 233 ? 22.656 11.784 -12.555 1.00 65.81 233 THR A O 1
ATOM 1798 N N . THR A 1 234 ? 23.724 13.419 -13.630 1.00 64.88 234 THR A N 1
ATOM 1799 C CA . THR A 1 234 ? 23.788 14.295 -12.445 1.00 64.88 234 THR A CA 1
ATOM 1800 C C . THR A 1 234 ? 22.436 14.922 -12.101 1.00 64.88 234 THR A C 1
ATOM 1802 O O . THR A 1 234 ? 22.075 14.962 -10.922 1.00 64.88 234 THR A O 1
ATOM 1805 N N . ILE A 1 235 ? 21.650 15.334 -13.104 1.00 66.31 235 ILE A N 1
ATOM 1806 C CA . ILE A 1 235 ? 20.282 15.843 -12.917 1.00 66.31 235 ILE A CA 1
ATOM 1807 C C . ILE A 1 235 ? 19.431 14.767 -12.263 1.00 66.31 235 ILE A C 1
ATOM 1809 O O . ILE A 1 235 ? 18.912 14.988 -11.175 1.00 66.31 235 ILE A O 1
ATOM 1813 N N . THR A 1 236 ? 19.359 13.580 -12.871 1.00 66.94 236 THR A N 1
ATOM 1814 C CA . THR A 1 236 ? 18.523 12.491 -12.356 1.00 66.94 236 THR A CA 1
ATOM 1815 C C . THR A 1 236 ? 18.862 12.172 -10.902 1.00 66.94 236 THR A C 1
ATOM 1817 O O . THR A 1 236 ? 17.959 12.147 -10.067 1.00 66.94 236 THR A O 1
ATOM 1820 N N . VAL A 1 237 ? 20.142 12.042 -10.541 1.00 72.00 237 VAL A N 1
ATOM 1821 C CA . VAL A 1 237 ? 20.558 11.778 -9.151 1.00 72.00 237 VAL A CA 1
ATOM 1822 C C . VAL A 1 237 ? 20.134 12.896 -8.185 1.00 72.00 237 VAL A C 1
ATOM 1824 O O . VAL A 1 237 ? 19.597 12.604 -7.110 1.00 72.00 237 VAL A O 1
ATOM 1827 N N . VAL A 1 238 ? 20.313 14.172 -8.547 1.00 71.44 238 VAL A N 1
ATOM 1828 C CA . VAL A 1 238 ? 19.899 15.304 -7.696 1.00 71.44 238 VAL A CA 1
ATOM 1829 C C . VAL A 1 238 ? 18.373 15.361 -7.558 1.00 71.44 238 VAL A C 1
ATOM 1831 O O . VAL A 1 238 ? 17.874 15.518 -6.438 1.00 71.44 238 VAL A O 1
ATOM 1834 N N . SER A 1 239 ? 17.623 15.162 -8.642 1.00 75.31 239 SER A N 1
ATOM 1835 C CA . SER A 1 239 ? 16.155 15.122 -8.647 1.00 75.31 239 SER A CA 1
ATOM 1836 C C . SER A 1 239 ? 15.618 13.985 -7.777 1.00 75.31 239 SER A C 1
ATOM 1838 O O . SER A 1 239 ? 14.734 14.203 -6.942 1.00 75.31 239 SER A O 1
ATOM 1840 N N . PHE A 1 240 ? 16.208 12.789 -7.888 1.00 77.00 240 PHE A N 1
ATOM 1841 C CA . PHE A 1 240 ? 15.853 11.639 -7.055 1.00 77.00 240 PHE A CA 1
ATOM 1842 C C . PHE A 1 240 ? 16.148 11.897 -5.573 1.00 77.00 240 PHE A C 1
ATOM 1844 O O . PHE A 1 240 ? 15.304 11.601 -4.725 1.00 77.00 240 PHE A O 1
ATOM 1851 N N . SER A 1 241 ? 17.290 12.509 -5.242 1.00 80.19 241 SER A N 1
ATOM 1852 C CA . SER A 1 241 ? 17.643 12.814 -3.848 1.00 80.19 241 SER A CA 1
ATOM 1853 C C . SER A 1 241 ? 16.647 13.781 -3.186 1.00 80.19 241 SER A C 1
ATOM 1855 O O . SER A 1 241 ? 16.179 13.529 -2.072 1.00 80.19 241 SER A O 1
ATOM 1857 N N . LYS A 1 242 ? 16.232 14.839 -3.898 1.00 79.44 242 LYS A N 1
ATOM 1858 C CA . LYS A 1 242 ? 15.212 15.789 -3.424 1.00 79.44 242 LYS A CA 1
ATOM 1859 C C . LYS A 1 242 ? 13.849 15.115 -3.279 1.00 79.44 242 LYS A C 1
ATOM 1861 O O . LYS A 1 242 ? 13.169 15.331 -2.275 1.00 79.44 242 LYS A O 1
ATOM 1866 N N . MET A 1 243 ? 13.463 14.272 -4.240 1.00 82.44 243 MET A N 1
ATOM 1867 C CA . MET A 1 243 ? 12.195 13.539 -4.202 1.00 82.44 243 MET A CA 1
ATOM 1868 C C . MET A 1 243 ? 12.107 12.624 -2.977 1.00 82.44 243 MET A C 1
ATOM 1870 O O . MET A 1 243 ? 11.082 12.614 -2.296 1.00 82.44 243 MET A O 1
ATOM 1874 N N . ILE A 1 244 ? 13.187 11.905 -2.656 1.00 86.75 244 ILE A N 1
ATOM 1875 C CA . ILE A 1 244 ? 13.245 11.018 -1.486 1.00 86.75 244 ILE A CA 1
ATOM 1876 C C . ILE A 1 244 ? 13.046 11.811 -0.189 1.00 86.75 244 ILE A C 1
ATOM 1878 O O . ILE A 1 244 ? 12.270 11.390 0.669 1.00 86.75 244 ILE A O 1
ATOM 1882 N N . ILE A 1 245 ? 13.694 12.972 -0.052 1.00 87.12 245 ILE A N 1
ATOM 1883 C CA . ILE A 1 245 ? 13.558 13.820 1.142 1.00 87.12 245 ILE A CA 1
ATOM 1884 C C . ILE A 1 245 ? 12.123 14.347 1.275 1.00 87.12 245 ILE A C 1
ATOM 1886 O O . ILE A 1 245 ? 11.527 14.244 2.350 1.00 87.12 245 ILE A O 1
ATOM 1890 N N . ILE A 1 246 ? 11.541 14.866 0.189 1.00 86.81 246 ILE A N 1
ATOM 1891 C CA . ILE A 1 246 ? 10.158 15.371 0.178 1.00 86.81 246 ILE A CA 1
ATOM 1892 C C . ILE A 1 246 ? 9.176 14.253 0.540 1.00 86.81 246 ILE A C 1
ATOM 1894 O O . ILE A 1 246 ? 8.290 14.455 1.373 1.00 86.81 246 ILE A O 1
ATOM 1898 N N . LEU A 1 247 ? 9.361 13.061 -0.032 1.00 88.44 247 LEU A N 1
ATOM 1899 C CA . LEU A 1 247 ? 8.531 11.898 0.259 1.00 88.44 247 LEU A CA 1
ATOM 1900 C C . LEU A 1 247 ? 8.665 11.464 1.725 1.00 88.44 247 LEU A C 1
ATOM 1902 O O . LEU A 1 247 ? 7.656 11.198 2.374 1.00 88.44 247 LEU A O 1
ATOM 1906 N N . ALA A 1 248 ? 9.878 11.444 2.281 1.00 88.75 248 ALA A N 1
ATOM 1907 C CA . ALA A 1 248 ? 10.100 11.104 3.684 1.00 88.75 248 ALA A CA 1
ATOM 1908 C C . ALA A 1 248 ? 9.386 12.083 4.635 1.00 88.75 248 ALA A C 1
ATOM 1910 O O . ALA A 1 248 ? 8.709 11.653 5.573 1.00 88.75 248 ALA A O 1
ATOM 1911 N N . ILE A 1 249 ? 9.468 13.392 4.365 1.00 89.56 249 ILE A N 1
ATOM 1912 C CA . ILE A 1 249 ? 8.764 14.426 5.144 1.00 89.56 249 ILE A CA 1
ATOM 1913 C C . ILE A 1 249 ? 7.244 14.251 5.022 1.00 89.56 249 ILE A C 1
ATOM 1915 O O . ILE A 1 249 ? 6.534 14.281 6.031 1.00 89.56 249 ILE A O 1
ATOM 1919 N N . ALA A 1 250 ? 6.745 14.016 3.806 1.00 90.75 250 ALA A N 1
ATOM 1920 C CA . ALA A 1 250 ? 5.330 13.778 3.547 1.00 90.75 250 ALA A CA 1
ATOM 1921 C C . ALA A 1 250 ? 4.800 12.556 4.310 1.00 90.75 250 ALA A C 1
ATOM 1923 O O . ALA A 1 250 ? 3.734 12.630 4.921 1.00 90.75 250 ALA A O 1
ATOM 1924 N N . LEU A 1 251 ? 5.557 11.455 4.334 1.00 91.12 251 LEU A N 1
ATOM 1925 C CA . LEU A 1 251 ? 5.194 10.249 5.076 1.00 91.12 251 LEU A CA 1
ATOM 1926 C C . LEU A 1 251 ? 5.093 10.526 6.578 1.00 91.12 251 LEU A C 1
ATOM 1928 O O . LEU A 1 251 ? 4.096 10.152 7.194 1.00 91.12 251 LEU A O 1
ATOM 1932 N N . ILE A 1 252 ? 6.064 11.229 7.168 1.00 90.38 252 ILE A N 1
ATOM 1933 C CA . ILE A 1 252 ? 6.018 11.603 8.592 1.00 90.38 252 ILE A CA 1
ATOM 1934 C C . ILE A 1 252 ? 4.782 12.465 8.883 1.00 90.38 252 ILE A C 1
ATOM 1936 O O . ILE A 1 252 ? 4.066 12.210 9.855 1.00 90.38 252 ILE A O 1
ATOM 1940 N N . PHE A 1 253 ? 4.499 13.449 8.028 1.00 91.56 253 PHE A N 1
ATOM 1941 C CA . PHE A 1 253 ? 3.340 14.328 8.178 1.00 91.56 253 PHE A CA 1
ATOM 1942 C C . PHE A 1 253 ? 2.013 13.558 8.113 1.00 91.56 253 PHE A C 1
ATOM 1944 O O . PHE A 1 253 ? 1.137 13.748 8.960 1.00 91.56 253 PHE A O 1
ATOM 1951 N N . ILE A 1 254 ? 1.889 12.622 7.170 1.00 93.50 254 ILE A N 1
ATOM 1952 C CA . ILE A 1 254 ? 0.723 11.741 7.044 1.00 93.50 254 ILE A CA 1
ATOM 1953 C C . ILE A 1 254 ? 0.521 10.906 8.323 1.00 93.50 254 ILE A C 1
ATOM 1955 O O . ILE A 1 254 ? -0.611 10.786 8.797 1.00 93.50 254 ILE A O 1
ATOM 1959 N N . GLN A 1 255 ? 1.594 10.400 8.943 1.00 94.06 255 GLN A N 1
ATOM 1960 C CA . GLN A 1 255 ? 1.484 9.638 10.197 1.00 94.06 255 GLN A CA 1
ATOM 1961 C C . GLN A 1 255 ? 1.036 10.484 11.392 1.00 94.06 255 GLN A C 1
ATOM 1963 O O . GLN A 1 255 ? 0.298 9.986 12.248 1.00 94.06 255 GLN A O 1
ATOM 1968 N N . ILE A 1 256 ? 1.429 11.761 11.452 1.00 94.94 256 ILE A N 1
ATOM 1969 C CA . ILE A 1 256 ? 0.919 12.696 12.469 1.00 94.94 256 ILE A CA 1
ATOM 1970 C C . ILE A 1 256 ? -0.601 12.821 12.337 1.00 94.94 256 ILE A C 1
ATOM 1972 O O . ILE A 1 256 ? -1.318 12.696 13.335 1.00 94.94 256 ILE A O 1
ATOM 1976 N N . ILE A 1 257 ? -1.099 13.007 11.111 1.00 95.81 257 ILE A N 1
ATOM 1977 C CA . ILE A 1 257 ? -2.537 13.149 10.858 1.00 95.81 257 ILE A CA 1
ATOM 1978 C C . ILE A 1 257 ? -3.279 11.849 11.189 1.00 95.81 257 ILE A C 1
ATOM 1980 O O . ILE A 1 257 ? -4.286 11.908 11.892 1.00 95.81 257 ILE A O 1
ATOM 1984 N N . TYR A 1 258 ? -2.794 10.677 10.766 1.00 95.25 258 TYR A N 1
ATOM 1985 C CA . TYR A 1 258 ? -3.462 9.401 11.068 1.00 95.25 258 TYR A CA 1
ATOM 1986 C C . TYR A 1 258 ? -3.547 9.108 12.570 1.00 95.25 258 TYR A C 1
ATOM 1988 O O . TYR A 1 258 ? -4.605 8.697 13.069 1.00 95.25 258 TYR A O 1
ATOM 1996 N N . PHE A 1 259 ? -2.466 9.353 13.315 1.00 96.38 259 PHE A N 1
ATOM 1997 C CA . PHE A 1 259 ? -2.487 9.216 14.771 1.00 96.38 259 PHE A CA 1
ATOM 1998 C C . PHE A 1 259 ? -3.491 10.192 15.402 1.00 96.38 259 PHE A C 1
ATOM 2000 O O . PHE A 1 259 ? -4.318 9.798 16.228 1.00 96.38 259 PHE A O 1
ATOM 2007 N N . GLY A 1 260 ? -3.493 11.442 14.939 1.00 96.12 260 GLY A N 1
ATOM 2008 C CA . GLY A 1 260 ? -4.453 12.468 15.334 1.00 96.12 260 GLY A CA 1
ATOM 2009 C C . GLY A 1 260 ? -5.912 12.102 15.073 1.00 96.12 260 GLY A C 1
ATOM 2010 O O . GLY A 1 260 ? -6.764 12.233 15.953 1.00 96.12 260 GLY A O 1
ATOM 2011 N N . MET A 1 261 ? -6.205 11.584 13.880 1.00 96.62 261 MET A N 1
ATOM 2012 C CA . MET A 1 261 ? -7.533 11.109 13.494 1.00 96.62 261 MET A CA 1
ATOM 2013 C C . MET A 1 261 ? -7.986 9.949 14.377 1.00 96.62 261 MET A C 1
ATOM 2015 O O . MET A 1 261 ? -9.152 9.902 14.755 1.00 96.62 261 MET A O 1
ATOM 2019 N N . THR A 1 262 ? -7.074 9.055 14.765 1.00 96.31 262 THR A N 1
ATOM 2020 C CA . THR A 1 262 ? -7.369 7.953 15.695 1.00 96.31 262 THR A CA 1
ATOM 2021 C C . THR A 1 262 ? -7.766 8.485 17.077 1.00 96.31 262 THR A C 1
ATOM 2023 O O . THR A 1 262 ? -8.764 8.047 17.652 1.00 96.31 262 THR A O 1
ATOM 2026 N N . GLN A 1 263 ? -7.044 9.485 17.595 1.00 95.75 263 GLN A N 1
ATOM 2027 C CA . GLN A 1 263 ? -7.373 10.129 18.873 1.00 95.75 263 GLN A CA 1
ATOM 2028 C C . GLN A 1 263 ? -8.715 10.861 18.824 1.00 95.75 263 GLN A C 1
ATOM 2030 O O . GLN A 1 263 ? -9.536 10.721 19.730 1.00 95.75 263 GLN A O 1
ATOM 2035 N N . VAL A 1 264 ? -8.959 11.620 17.757 1.00 96.56 264 VAL A N 1
ATOM 2036 C CA . VAL A 1 264 ? -10.228 12.325 17.560 1.00 96.56 264 VAL A CA 1
ATOM 2037 C C . VAL A 1 264 ? -11.381 11.335 17.390 1.00 96.56 264 VAL A C 1
ATOM 2039 O O . VAL A 1 264 ? -12.419 11.519 18.018 1.00 96.56 264 VAL A O 1
ATOM 2042 N N . ALA A 1 265 ? -11.200 10.246 16.640 1.00 97.44 265 ALA A N 1
ATOM 2043 C CA . ALA A 1 265 ? -12.206 9.197 16.495 1.00 97.44 265 ALA A CA 1
ATOM 2044 C C . ALA A 1 265 ? -12.572 8.560 17.847 1.00 97.44 265 ALA A C 1
ATOM 2046 O O . ALA A 1 265 ? -13.755 8.366 18.125 1.00 97.44 265 ALA A O 1
ATOM 2047 N N . LEU A 1 266 ? -11.588 8.301 18.719 1.00 96.56 266 LEU A N 1
ATOM 2048 C CA . LEU A 1 266 ? -11.835 7.841 20.091 1.00 96.56 266 LEU A CA 1
ATOM 2049 C C . LEU A 1 266 ? -12.693 8.835 20.881 1.00 96.56 266 LEU A C 1
ATOM 2051 O O . LEU A 1 266 ? -13.694 8.437 21.475 1.00 96.56 266 LEU A O 1
ATOM 2055 N N . GLN A 1 267 ? -12.355 10.125 20.854 1.00 95.44 267 GLN A N 1
ATOM 2056 C CA . GLN A 1 267 ? -13.128 11.145 21.571 1.00 95.44 267 GLN A CA 1
ATOM 2057 C C . GLN A 1 267 ? -14.554 11.298 21.006 1.00 95.44 267 GLN A C 1
ATOM 2059 O O . GLN A 1 267 ? -15.500 11.368 21.791 1.00 95.44 267 GLN A O 1
ATOM 2064 N N . ILE A 1 268 ? -14.729 11.258 19.676 1.00 96.12 268 ILE A N 1
ATOM 2065 C CA . ILE A 1 268 ? -16.053 11.276 19.023 1.00 96.12 268 ILE A CA 1
ATOM 2066 C C . ILE A 1 268 ? -16.878 10.063 19.466 1.00 96.12 268 ILE A C 1
ATOM 2068 O O . ILE A 1 268 ? -18.035 10.224 19.853 1.00 96.12 268 ILE A O 1
ATOM 2072 N N . SER A 1 269 ? -16.285 8.863 19.480 1.00 96.00 269 SER A N 1
ATOM 2073 C CA . SER A 1 269 ? -16.992 7.644 19.902 1.00 96.00 269 SER A CA 1
ATOM 2074 C C . SER A 1 269 ? -17.429 7.678 21.368 1.00 96.00 269 SER A C 1
ATOM 2076 O O . SER A 1 269 ? -18.442 7.086 21.734 1.00 96.00 269 SER A O 1
ATOM 2078 N N . ARG A 1 270 ? -16.691 8.414 22.205 1.00 95.44 270 ARG A N 1
ATOM 2079 C CA . ARG A 1 270 ? -16.998 8.663 23.619 1.00 95.44 270 ARG A CA 1
ATOM 2080 C C . ARG A 1 270 ? -17.979 9.826 23.820 1.00 95.44 270 ARG A C 1
ATOM 2082 O O . ARG A 1 270 ? -18.203 10.239 24.952 1.00 95.44 270 ARG A O 1
ATOM 2089 N N . GLY A 1 271 ? -18.539 10.379 22.742 1.00 93.25 271 GLY A N 1
ATOM 2090 C CA . GLY A 1 271 ? -19.498 11.484 22.788 1.00 93.25 271 GLY A CA 1
ATOM 2091 C C . GLY A 1 271 ? -18.888 12.839 23.153 1.00 93.25 271 GLY A C 1
ATOM 2092 O O . GLY A 1 271 ? -19.629 13.780 23.435 1.00 93.25 271 GLY A O 1
ATOM 2093 N N . LYS A 1 272 ? -17.554 12.972 23.154 1.00 93.31 272 LYS A N 1
ATOM 2094 C CA . LYS A 1 272 ? -16.894 14.245 23.460 1.00 93.31 272 LYS A CA 1
ATOM 2095 C C . LYS A 1 272 ? -16.896 15.162 22.242 1.00 93.31 272 LYS A C 1
ATOM 2097 O O . LYS A 1 272 ? -16.801 14.721 21.096 1.00 93.31 272 LYS A O 1
ATOM 2102 N N . THR A 1 273 ? -16.978 16.463 22.497 1.00 91.25 273 THR A N 1
ATOM 2103 C CA . THR A 1 273 ? -16.841 17.478 21.454 1.00 91.25 273 THR A CA 1
ATOM 2104 C C . THR A 1 273 ? -15.373 17.625 21.067 1.00 91.25 273 THR A C 1
ATOM 2106 O O . THR A 1 273 ? -14.480 17.621 21.912 1.00 91.25 273 THR A O 1
ATOM 2109 N N . VAL A 1 274 ? -15.124 17.730 19.767 1.00 94.69 274 VAL A N 1
ATOM 2110 C CA . VAL A 1 274 ? -13.784 17.837 19.181 1.00 94.69 274 VAL A CA 1
ATOM 2111 C C . VAL A 1 274 ? -13.771 18.969 18.164 1.00 94.69 274 VAL A C 1
ATOM 2113 O O . VAL A 1 274 ? -14.775 19.229 17.494 1.00 94.69 274 VAL A O 1
ATOM 2116 N N . LYS A 1 275 ? -12.639 19.659 18.055 1.00 95.25 275 LYS A N 1
ATOM 2117 C CA . LYS A 1 275 ? -12.414 20.734 17.083 1.00 95.25 275 LYS A CA 1
ATOM 2118 C C . LYS A 1 275 ? -11.634 20.212 15.881 1.00 95.25 275 LYS A C 1
ATOM 2120 O O . LYS A 1 275 ? -10.922 19.217 15.965 1.00 95.25 275 LYS A O 1
ATOM 2125 N N . PHE A 1 276 ? -11.715 20.929 14.761 1.00 92.88 276 PHE A N 1
ATOM 2126 C CA . PHE A 1 276 ? -11.008 20.557 13.532 1.00 92.88 276 PHE A CA 1
ATOM 2127 C C . PHE A 1 276 ? -9.488 20.410 13.735 1.00 92.88 276 PHE A C 1
ATOM 2129 O O . PHE A 1 276 ? -8.907 19.405 13.334 1.00 92.88 276 PHE A O 1
ATOM 2136 N N . PHE A 1 277 ? -8.852 21.365 14.422 1.00 94.69 277 PHE A N 1
ATOM 2137 C CA . PHE A 1 277 ? -7.404 21.368 14.673 1.00 94.69 277 PHE A CA 1
ATOM 2138 C C . PHE A 1 277 ? -6.939 20.407 15.781 1.00 94.69 277 PHE A C 1
ATOM 2140 O O . PHE A 1 277 ? -5.731 20.252 15.985 1.00 94.69 277 PHE A O 1
ATOM 2147 N N . ASP A 1 278 ? -7.853 19.728 16.482 1.00 94.88 278 ASP A N 1
ATOM 2148 C CA . ASP A 1 278 ? -7.475 18.756 17.517 1.00 94.88 278 ASP A CA 1
ATOM 2149 C C . ASP A 1 278 ? -6.710 17.561 16.930 1.00 94.88 278 ASP A C 1
ATOM 2151 O O . ASP A 1 278 ? -5.847 17.006 17.608 1.00 94.88 278 ASP A O 1
ATOM 2155 N N . VAL A 1 279 ? -6.946 17.229 15.653 1.00 95.88 279 VAL A N 1
ATOM 2156 C CA . VAL A 1 279 ? -6.224 16.172 14.924 1.00 95.88 279 VAL A CA 1
ATOM 2157 C C . VAL A 1 279 ? -4.717 16.419 14.927 1.00 95.88 279 VAL A C 1
ATOM 2159 O O . VAL A 1 279 ? -3.957 15.505 15.203 1.00 95.88 279 VAL A O 1
ATOM 2162 N N . ILE A 1 280 ? -4.264 17.647 14.687 1.00 95.12 280 ILE A N 1
ATOM 2163 C CA . ILE A 1 280 ? -2.828 17.960 14.725 1.00 95.12 280 ILE A CA 1
ATOM 2164 C C . ILE A 1 280 ? -2.373 18.245 16.159 1.00 95.12 280 ILE A C 1
ATOM 2166 O O . ILE A 1 280 ? -1.292 17.831 16.574 1.00 95.12 280 ILE A O 1
ATOM 2170 N N . THR A 1 281 ? -3.203 18.921 16.952 1.00 93.94 281 THR A N 1
ATOM 2171 C CA . THR A 1 281 ? -2.804 19.396 18.283 1.00 93.94 281 THR A CA 1
ATOM 2172 C C . THR A 1 281 ? -2.604 18.254 19.285 1.00 93.94 281 THR A C 1
ATOM 2174 O O . THR A 1 281 ? -1.697 18.318 20.118 1.00 93.94 281 THR A O 1
ATOM 2177 N N . TYR A 1 282 ? -3.440 17.211 19.252 1.00 92.62 282 TYR A N 1
ATOM 2178 C CA . TYR A 1 282 ? -3.350 16.101 20.208 1.00 92.62 282 TYR A CA 1
ATOM 2179 C C . TYR A 1 282 ? -2.049 15.284 20.095 1.00 92.62 282 TYR A C 1
ATOM 2181 O O . TYR A 1 282 ? -1.438 15.063 21.149 1.00 92.62 282 TYR A O 1
ATOM 2189 N N . PRO A 1 283 ? -1.569 14.897 18.893 1.00 92.94 283 PRO A N 1
ATOM 2190 C CA . PRO A 1 283 ? -0.257 14.278 18.722 1.00 92.94 283 PRO A CA 1
ATOM 2191 C C . PRO A 1 283 ? 0.877 15.088 19.356 1.00 92.94 283 PRO A C 1
ATOM 2193 O O . PRO A 1 283 ? 1.674 14.529 20.110 1.00 92.94 283 PRO A O 1
ATOM 2196 N N . PHE A 1 284 ? 0.914 16.408 19.133 1.00 91.50 284 PHE A N 1
ATOM 2197 C CA . PHE A 1 284 ? 1.959 17.279 19.686 1.00 91.50 284 PHE A CA 1
ATOM 2198 C C . PHE A 1 284 ? 1.869 17.424 21.207 1.00 91.50 284 PHE A C 1
ATOM 2200 O O . PHE A 1 284 ? 2.885 17.325 21.895 1.00 91.50 284 PHE A O 1
ATOM 2207 N N . LYS A 1 285 ? 0.658 17.566 21.763 1.00 91.12 285 LYS A N 1
ATOM 2208 C CA . LYS A 1 285 ? 0.449 17.565 23.224 1.00 91.12 285 LYS A CA 1
ATOM 2209 C C . LYS A 1 285 ? 0.902 16.256 23.876 1.00 91.12 285 LYS A C 1
ATOM 2211 O O . LYS A 1 285 ? 1.272 16.244 25.047 1.00 91.12 285 LYS A O 1
ATOM 2216 N N . LYS A 1 286 ? 0.865 15.152 23.128 1.00 88.69 286 LYS A N 1
ATOM 2217 C CA . LYS A 1 286 ? 1.183 13.797 23.597 1.00 88.69 286 LYS A CA 1
ATOM 2218 C C . LYS A 1 286 ? 2.356 13.206 22.816 1.00 88.69 286 LYS A C 1
ATOM 2220 O O . LYS A 1 286 ? 2.322 12.034 22.435 1.00 88.69 286 LYS A O 1
ATOM 2225 N N . ILE A 1 287 ? 3.417 13.998 22.637 1.00 91.31 287 ILE A N 1
ATOM 2226 C CA . ILE A 1 287 ? 4.567 13.630 21.799 1.00 91.31 287 ILE A CA 1
ATOM 2227 C C . ILE A 1 287 ? 5.180 12.273 22.176 1.00 91.31 287 ILE A C 1
ATOM 2229 O O . ILE A 1 287 ? 5.536 11.495 21.300 1.00 91.31 287 ILE A O 1
ATOM 2233 N N . LYS A 1 288 ? 5.218 11.914 23.470 1.00 92.38 288 LYS A N 1
ATOM 2234 C CA . LYS A 1 288 ? 5.722 10.605 23.928 1.00 92.38 288 LYS A CA 1
ATOM 2235 C C . LYS A 1 288 ? 4.891 9.431 23.396 1.00 92.38 288 LYS A C 1
ATOM 2237 O O . LYS A 1 288 ? 5.460 8.416 23.004 1.00 92.38 288 LYS A O 1
ATOM 2242 N N . SER A 1 289 ? 3.562 9.551 23.374 1.00 92.69 289 SER A N 1
ATOM 2243 C CA . SER A 1 289 ? 2.684 8.521 22.805 1.00 92.69 289 SER A CA 1
ATOM 2244 C C . SER A 1 289 ? 2.801 8.459 21.287 1.00 92.69 289 SER A C 1
ATOM 2246 O O . SER A 1 289 ? 2.831 7.364 20.730 1.00 92.69 289 SER A O 1
ATOM 2248 N N . PHE A 1 290 ? 2.930 9.614 20.629 1.00 93.31 290 PHE A N 1
ATOM 2249 C CA . PHE A 1 290 ? 3.164 9.672 19.188 1.00 93.31 290 PHE A CA 1
ATOM 2250 C C . PHE A 1 290 ? 4.495 9.008 18.796 1.00 93.31 290 PHE A C 1
ATOM 2252 O O . PHE A 1 290 ? 4.520 8.192 17.881 1.00 93.31 290 PHE A O 1
ATOM 2259 N N . LEU A 1 291 ? 5.584 9.263 19.531 1.00 93.81 291 LEU A N 1
ATOM 2260 C CA . LEU A 1 291 ? 6.883 8.620 19.292 1.00 93.81 291 LEU A CA 1
ATOM 2261 C C . LEU A 1 291 ? 6.826 7.099 19.506 1.00 93.81 291 LEU A C 1
ATOM 2263 O O . LEU A 1 291 ? 7.381 6.349 18.707 1.00 93.81 291 LEU A O 1
ATOM 2267 N N . LYS A 1 292 ? 6.114 6.628 20.540 1.00 94.56 292 LYS A N 1
ATOM 2268 C CA . LYS A 1 292 ? 5.846 5.193 20.748 1.00 94.56 292 LYS A CA 1
ATOM 2269 C C . LYS A 1 292 ? 5.084 4.583 19.565 1.00 94.56 292 LYS A C 1
ATOM 2271 O O . LYS A 1 292 ? 5.432 3.497 19.111 1.00 94.56 292 LYS A O 1
ATOM 2276 N N . TYR A 1 293 ? 4.059 5.276 19.069 1.00 95.06 293 TYR A N 1
ATOM 2277 C CA . TYR A 1 293 ? 3.296 4.864 17.889 1.00 95.06 293 TYR A CA 1
ATOM 2278 C C . TYR A 1 293 ? 4.191 4.778 16.648 1.00 95.06 293 TYR A C 1
ATOM 2280 O O . TYR A 1 293 ? 4.201 3.748 15.974 1.00 95.06 293 TYR A O 1
ATOM 2288 N N . LEU A 1 294 ? 4.994 5.813 16.397 1.00 94.62 294 LEU A N 1
ATOM 2289 C CA . LEU A 1 294 ? 5.915 5.857 15.268 1.00 94.62 294 LEU A CA 1
ATOM 2290 C C . LEU A 1 294 ? 6.933 4.711 15.339 1.00 94.62 294 LEU A C 1
ATOM 2292 O O . LEU A 1 294 ? 7.158 4.044 14.334 1.00 94.62 294 LEU A O 1
ATOM 2296 N N . ALA A 1 295 ? 7.474 4.415 16.525 1.00 94.62 295 ALA A N 1
ATOM 2297 C CA . ALA A 1 295 ? 8.376 3.283 16.730 1.00 94.62 295 ALA A CA 1
ATOM 2298 C C . ALA A 1 295 ? 7.721 1.940 16.360 1.00 94.62 295 ALA A C 1
ATOM 2300 O O . ALA A 1 295 ? 8.332 1.142 15.654 1.00 94.62 295 ALA A O 1
ATOM 2301 N N . VAL A 1 296 ? 6.468 1.700 16.769 1.00 94.75 296 VAL A N 1
ATOM 2302 C CA . VAL A 1 296 ? 5.734 0.469 16.412 1.00 94.75 296 VAL A CA 1
ATOM 2303 C C . VAL A 1 296 ? 5.534 0.359 14.902 1.00 94.75 296 VAL A C 1
ATOM 2305 O O . VAL A 1 296 ? 5.771 -0.708 14.338 1.00 94.75 296 VAL A O 1
ATOM 2308 N N . ILE A 1 297 ? 5.128 1.446 14.242 1.00 93.38 297 ILE A N 1
ATOM 2309 C CA . ILE A 1 297 ? 4.885 1.444 12.794 1.00 93.38 297 ILE A CA 1
ATOM 2310 C C . ILE A 1 297 ? 6.188 1.284 12.002 1.00 93.38 297 ILE A C 1
ATOM 2312 O O . ILE A 1 297 ? 6.212 0.512 11.047 1.00 93.38 297 ILE A O 1
ATOM 2316 N N . ILE A 1 298 ? 7.276 1.946 12.408 1.00 93.44 298 ILE A N 1
ATOM 2317 C CA . ILE A 1 298 ? 8.590 1.807 11.762 1.00 93.44 298 ILE A CA 1
ATOM 2318 C C . ILE A 1 298 ? 9.112 0.377 11.915 1.00 93.44 298 ILE A C 1
ATOM 2320 O O . ILE A 1 298 ? 9.492 -0.232 10.919 1.00 93.44 298 ILE A O 1
ATOM 2324 N N . ILE A 1 299 ? 9.078 -0.194 13.125 1.00 93.94 299 ILE A N 1
ATOM 2325 C CA . ILE A 1 299 ? 9.517 -1.580 13.360 1.00 93.94 299 ILE A CA 1
ATOM 2326 C C . ILE A 1 299 ? 8.682 -2.552 12.519 1.00 93.94 299 ILE A C 1
ATOM 2328 O O . ILE A 1 299 ? 9.238 -3.412 11.839 1.00 93.94 299 ILE A O 1
ATOM 2332 N N . TRP A 1 300 ? 7.356 -2.389 12.509 1.00 93.06 300 TRP A N 1
ATOM 2333 C CA . TRP A 1 300 ? 6.462 -3.207 11.689 1.00 93.06 300 TRP A CA 1
ATOM 2334 C C . TRP A 1 300 ? 6.767 -3.084 10.187 1.00 93.06 300 TRP A C 1
ATOM 2336 O O . TRP A 1 300 ? 6.785 -4.089 9.472 1.00 93.06 300 TRP A O 1
ATOM 2346 N N . SER A 1 301 ? 7.054 -1.867 9.718 1.00 91.44 301 SER A N 1
ATOM 2347 C CA . SER A 1 301 ? 7.419 -1.595 8.328 1.00 91.44 301 SER A CA 1
ATOM 2348 C C . SER A 1 301 ? 8.747 -2.244 7.944 1.00 91.44 301 SER A C 1
ATOM 2350 O O . SER A 1 301 ? 8.823 -2.831 6.871 1.00 91.44 301 SER A O 1
ATOM 2352 N N . ILE A 1 302 ? 9.766 -2.175 8.807 1.00 93.75 302 ILE A N 1
ATOM 2353 C CA . ILE A 1 302 ? 11.083 -2.788 8.568 1.00 93.75 302 ILE A CA 1
ATOM 2354 C C . ILE A 1 302 ? 10.970 -4.315 8.537 1.00 93.75 302 ILE A C 1
ATOM 2356 O O . ILE A 1 302 ? 11.500 -4.956 7.636 1.00 93.75 302 ILE A O 1
ATOM 2360 N N . ILE A 1 303 ? 10.245 -4.914 9.488 1.00 92.94 303 ILE A N 1
ATOM 2361 C CA . ILE A 1 303 ? 10.031 -6.370 9.510 1.00 92.94 303 ILE A CA 1
ATOM 2362 C C . ILE A 1 303 ? 9.346 -6.818 8.215 1.00 92.94 303 ILE A C 1
ATOM 2364 O O . ILE A 1 303 ? 9.782 -7.775 7.579 1.00 92.94 303 ILE A O 1
ATOM 2368 N N . THR A 1 304 ? 8.297 -6.106 7.801 1.00 90.94 304 THR A N 1
ATOM 2369 C CA . THR A 1 304 ? 7.556 -6.444 6.580 1.00 90.94 304 THR A CA 1
ATOM 2370 C C . THR A 1 304 ? 8.411 -6.239 5.328 1.00 90.94 304 THR A C 1
ATOM 2372 O O . THR A 1 304 ? 8.388 -7.090 4.442 1.00 90.94 304 THR A O 1
ATOM 2375 N N . SER A 1 305 ? 9.198 -5.158 5.246 1.00 90.75 305 SER A N 1
ATOM 2376 C CA . SER A 1 305 ? 10.036 -4.885 4.073 1.00 90.75 305 SER A CA 1
ATOM 2377 C C . SER A 1 305 ? 11.146 -5.919 3.900 1.00 90.75 305 SER A C 1
ATOM 2379 O O . SER A 1 305 ? 11.349 -6.385 2.783 1.00 90.75 305 SER A O 1
ATOM 2381 N N . VAL A 1 306 ? 11.807 -6.334 4.988 1.00 93.50 306 VAL A N 1
ATOM 2382 C CA . VAL A 1 306 ? 12.849 -7.375 4.956 1.00 93.50 306 VAL A CA 1
ATOM 2383 C C . VAL A 1 306 ? 12.275 -8.714 4.500 1.00 93.50 306 VAL A C 1
ATOM 2385 O O . VAL A 1 306 ? 12.884 -9.396 3.682 1.00 93.50 306 VAL A O 1
ATOM 2388 N N . ILE A 1 307 ? 11.085 -9.084 4.976 1.00 92.50 307 ILE A N 1
ATOM 2389 C CA . ILE A 1 307 ? 10.432 -10.335 4.569 1.00 92.50 307 ILE A CA 1
ATOM 2390 C C . ILE A 1 307 ? 10.052 -10.296 3.084 1.00 92.50 307 ILE A C 1
ATOM 2392 O O . ILE A 1 307 ? 10.237 -11.288 2.384 1.00 92.50 307 ILE A O 1
ATOM 2396 N N . CYS A 1 308 ? 9.591 -9.150 2.577 1.00 88.75 308 CYS A N 1
ATOM 2397 C CA . CYS A 1 308 ? 9.263 -8.980 1.161 1.00 88.75 308 CYS A CA 1
ATOM 2398 C C . CYS A 1 308 ? 10.481 -9.010 0.215 1.00 88.75 308 CYS A C 1
ATOM 2400 O O . CYS A 1 308 ? 10.271 -9.114 -0.991 1.00 88.75 308 CYS A O 1
ATOM 2402 N N . LEU A 1 309 ? 11.726 -8.959 0.716 1.00 89.88 309 LEU A N 1
ATOM 2403 C CA . LEU A 1 309 ? 12.926 -9.125 -0.123 1.00 89.88 309 LEU A CA 1
ATOM 2404 C C . LEU A 1 309 ? 13.048 -10.540 -0.704 1.00 89.88 309 LEU A C 1
ATOM 2406 O O . LEU A 1 309 ? 13.694 -10.719 -1.732 1.00 89.88 309 LEU A O 1
ATOM 2410 N N . ILE A 1 310 ? 12.432 -11.540 -0.064 1.00 91.44 310 ILE A N 1
ATOM 2411 C CA . ILE A 1 310 ? 12.388 -12.912 -0.574 1.00 91.44 310 ILE A CA 1
ATOM 2412 C C . ILE A 1 310 ? 11.111 -13.055 -1.420 1.00 91.44 310 ILE A C 1
ATOM 2414 O O . ILE A 1 310 ? 10.013 -13.121 -0.856 1.00 91.44 310 ILE A O 1
ATOM 2418 N N . PRO A 1 311 ? 11.199 -13.115 -2.761 1.00 85.50 311 PRO A N 1
ATOM 2419 C CA . PRO A 1 311 ? 10.014 -13.219 -3.606 1.00 85.50 311 PRO A CA 1
ATOM 2420 C C . PRO A 1 311 ? 9.259 -14.528 -3.338 1.00 85.50 311 PRO A C 1
ATOM 2422 O O . PRO A 1 311 ? 9.858 -15.545 -2.989 1.00 85.50 311 PRO A O 1
ATOM 2425 N N . TYR A 1 312 ? 7.934 -14.498 -3.509 1.00 83.88 312 TYR A N 1
ATOM 2426 C CA . TYR A 1 312 ? 6.977 -15.602 -3.300 1.00 83.88 312 TYR A CA 1
ATOM 2427 C C . TYR A 1 312 ? 6.933 -16.191 -1.876 1.00 83.88 312 TYR A C 1
ATOM 2429 O O . TYR A 1 312 ? 5.899 -16.099 -1.213 1.00 83.88 312 TYR A O 1
ATOM 2437 N N . ALA A 1 313 ? 8.034 -16.754 -1.37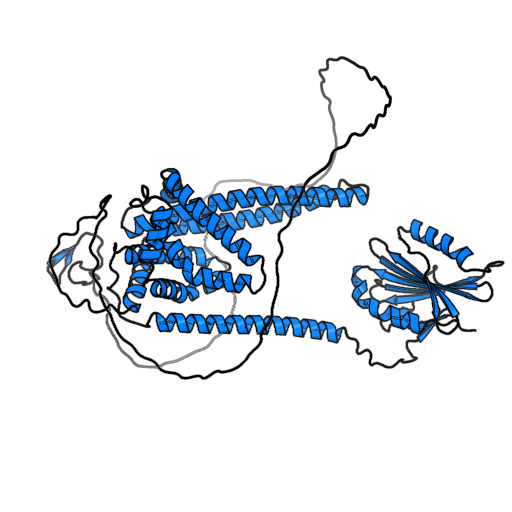3 1.00 87.12 313 ALA A N 1
ATOM 2438 C CA . ALA A 1 313 ? 8.128 -17.314 -0.025 1.00 87.12 313 ALA A CA 1
ATOM 2439 C C . ALA A 1 313 ? 7.993 -16.226 1.052 1.00 87.12 313 ALA A C 1
ATOM 2441 O O . ALA A 1 313 ? 7.227 -16.385 2.004 1.00 87.12 313 ALA A O 1
ATOM 2442 N N . GLY A 1 314 ? 8.666 -15.088 0.870 1.00 87.69 314 GLY A N 1
ATOM 2443 C CA . GLY A 1 314 ? 8.523 -13.938 1.758 1.00 87.69 314 GLY A CA 1
ATOM 2444 C C . GLY A 1 314 ? 7.114 -13.358 1.725 1.00 87.69 314 GLY A C 1
ATOM 2445 O O . GLY A 1 314 ? 6.534 -13.103 2.775 1.00 87.69 314 GLY A O 1
ATOM 2446 N N . ALA A 1 315 ? 6.497 -13.257 0.545 1.00 84.81 315 ALA A N 1
ATOM 2447 C CA . ALA A 1 315 ? 5.109 -12.808 0.422 1.00 84.81 315 ALA A CA 1
ATOM 2448 C C . ALA A 1 315 ? 4.127 -13.713 1.196 1.00 84.81 315 ALA A C 1
ATOM 2450 O O . ALA A 1 315 ? 3.240 -13.210 1.891 1.00 84.81 315 ALA A O 1
ATOM 2451 N N . LEU A 1 316 ? 4.313 -15.037 1.143 1.00 87.38 316 LEU A N 1
ATOM 2452 C CA . LEU A 1 316 ? 3.496 -15.995 1.895 1.00 87.38 316 LEU A CA 1
ATOM 2453 C C . LEU A 1 316 ? 3.696 -15.852 3.413 1.00 87.38 316 LEU A C 1
ATOM 2455 O O . LEU A 1 316 ? 2.719 -15.816 4.164 1.00 87.38 316 LEU A O 1
ATOM 2459 N N . ILE A 1 317 ? 4.941 -15.702 3.872 1.00 90.50 317 ILE A N 1
ATOM 2460 C CA . ILE A 1 317 ? 5.255 -15.469 5.292 1.00 90.50 317 ILE A CA 1
ATOM 2461 C C . ILE A 1 317 ? 4.672 -14.131 5.767 1.00 90.50 317 ILE A C 1
ATOM 2463 O O . ILE A 1 317 ? 4.057 -14.071 6.833 1.00 90.50 317 ILE A O 1
ATOM 2467 N N . ALA A 1 318 ? 4.809 -13.066 4.974 1.00 90.12 318 ALA A N 1
ATOM 2468 C CA . ALA A 1 318 ? 4.253 -11.750 5.274 1.00 90.12 318 ALA A CA 1
ATOM 2469 C C . ALA A 1 318 ? 2.725 -11.804 5.399 1.00 90.12 318 ALA A C 1
ATOM 2471 O O . ALA A 1 318 ? 2.165 -11.220 6.329 1.00 90.12 318 ALA A O 1
ATOM 2472 N N . LEU A 1 319 ? 2.050 -12.556 4.523 1.00 87.94 319 LEU A N 1
ATOM 2473 C CA . LEU A 1 319 ? 0.605 -12.770 4.597 1.00 87.94 319 LEU A CA 1
ATOM 2474 C C . LEU A 1 319 ? 0.209 -13.482 5.895 1.00 87.94 319 LEU A C 1
ATOM 2476 O O . LEU A 1 319 ? -0.705 -13.031 6.587 1.00 87.94 319 LEU A O 1
ATOM 2480 N N . ILE A 1 320 ? 0.916 -14.553 6.265 1.00 89.94 320 ILE A N 1
ATOM 2481 C CA . ILE A 1 320 ? 0.671 -15.271 7.524 1.00 89.94 320 ILE A CA 1
ATOM 2482 C C . ILE A 1 320 ? 0.857 -14.324 8.716 1.00 89.94 320 ILE A C 1
ATOM 2484 O O . ILE A 1 320 ? -0.032 -14.210 9.564 1.00 89.94 320 ILE A O 1
ATOM 2488 N N . LEU A 1 321 ? 1.969 -13.587 8.768 1.00 91.81 321 LEU A N 1
ATOM 2489 C CA . LEU A 1 321 ? 2.228 -12.620 9.838 1.00 91.81 321 LEU A CA 1
ATOM 2490 C C . LEU A 1 321 ? 1.145 -11.547 9.910 1.00 91.81 321 LEU A C 1
ATOM 2492 O O . LEU A 1 321 ? 0.669 -11.232 11.002 1.00 91.81 321 LEU A O 1
ATOM 2496 N N . PHE A 1 322 ? 0.700 -11.030 8.768 1.00 89.12 322 PHE A N 1
ATOM 2497 C CA . PHE A 1 322 ? -0.390 -10.066 8.705 1.00 89.12 322 PHE A CA 1
ATOM 2498 C C . PHE A 1 322 ? -1.687 -10.640 9.301 1.00 89.12 322 PHE A C 1
ATOM 2500 O O . PHE A 1 322 ? -2.327 -9.987 10.128 1.00 89.12 322 PHE A O 1
ATOM 2507 N N . VAL A 1 323 ? -2.045 -11.887 8.979 1.00 89.88 323 VAL A N 1
ATOM 2508 C CA . VAL A 1 323 ? -3.238 -12.571 9.522 1.00 89.88 323 VAL A CA 1
ATOM 2509 C C . VAL A 1 323 ? -3.136 -12.854 11.033 1.00 89.88 323 VAL A C 1
ATOM 2511 O O . VAL A 1 323 ? -4.146 -12.932 11.733 1.00 89.88 323 VAL A O 1
ATOM 2514 N N . PHE A 1 324 ? -1.938 -12.993 11.596 1.00 89.75 324 PHE A N 1
ATOM 2515 C CA . PHE A 1 324 ? -1.805 -13.242 13.036 1.00 89.75 324 PHE A CA 1
ATOM 2516 C C . PHE A 1 324 ? -1.629 -11.974 13.871 1.00 89.75 324 PHE A C 1
ATOM 2518 O O . PHE A 1 324 ? -2.130 -11.932 15.005 1.00 89.75 324 PHE A O 1
ATOM 2525 N N . ILE A 1 325 ? -0.929 -10.971 13.339 1.00 93.25 325 ILE A N 1
ATOM 2526 C CA . ILE A 1 325 ? -0.417 -9.824 14.098 1.00 93.25 325 ILE A CA 1
ATOM 2527 C C . ILE A 1 325 ? -1.239 -8.548 13.860 1.00 93.25 325 ILE A C 1
ATOM 2529 O O . ILE A 1 325 ? -1.373 -7.747 14.787 1.00 93.25 325 ILE A O 1
ATOM 2533 N N . CYS A 1 326 ? -1.858 -8.373 12.685 1.00 92.81 326 CYS A N 1
ATOM 2534 C CA . CYS A 1 326 ? -2.611 -7.159 12.338 1.00 92.81 326 CYS A CA 1
ATOM 2535 C C . CYS A 1 326 ? -3.617 -6.700 13.420 1.00 92.81 326 CYS A C 1
ATOM 2537 O O . CYS A 1 326 ? -3.496 -5.555 13.865 1.00 92.81 326 CYS A O 1
ATOM 2539 N N . PRO A 1 327 ? -4.551 -7.536 13.931 1.00 94.00 327 PRO A N 1
ATOM 2540 C CA . PRO A 1 327 ? -5.509 -7.096 14.949 1.00 94.00 327 PRO A CA 1
ATOM 2541 C C . PRO A 1 327 ? -4.818 -6.626 16.235 1.00 94.00 327 PRO A C 1
ATOM 2543 O O . PRO A 1 327 ? -5.241 -5.641 16.838 1.00 94.00 327 PRO A O 1
ATOM 2546 N N . SER A 1 328 ? -3.732 -7.290 16.642 1.00 95.50 328 SER A N 1
ATOM 2547 C CA . SER A 1 328 ? -2.954 -6.924 17.831 1.00 95.50 328 SER A CA 1
ATOM 2548 C C . SER A 1 328 ? -2.268 -5.568 17.672 1.00 95.50 328 SER A C 1
ATOM 2550 O O . SER A 1 328 ? -2.258 -4.767 18.611 1.00 95.50 328 SER A O 1
ATOM 2552 N N . ILE A 1 329 ? -1.716 -5.289 16.488 1.00 95.12 329 ILE A N 1
ATOM 2553 C CA . ILE A 1 329 ? -1.086 -3.999 16.180 1.00 95.12 329 ILE A CA 1
ATOM 2554 C C . ILE A 1 329 ? -2.134 -2.893 16.137 1.00 95.12 329 ILE A C 1
ATOM 2556 O O . ILE A 1 329 ? -1.913 -1.842 16.731 1.00 95.12 329 ILE A O 1
ATOM 2560 N N . VAL A 1 330 ? -3.303 -3.139 15.539 1.00 95.75 330 VAL A N 1
ATOM 2561 C CA . VAL A 1 330 ? -4.408 -2.170 15.534 1.00 95.75 330 VAL A CA 1
ATOM 2562 C C . VAL A 1 330 ? -4.813 -1.796 16.963 1.00 95.75 330 VAL A C 1
ATOM 2564 O O . VAL A 1 330 ? -4.842 -0.612 17.292 1.00 95.75 330 VAL A O 1
ATOM 2567 N N . ILE A 1 331 ? -5.031 -2.769 17.855 1.00 96.56 331 ILE A N 1
ATOM 2568 C CA . ILE A 1 331 ? -5.338 -2.472 19.267 1.00 96.56 331 ILE A CA 1
ATOM 2569 C C . ILE A 1 331 ? -4.180 -1.736 19.956 1.00 96.56 331 ILE A C 1
ATOM 2571 O O . ILE A 1 331 ? -4.425 -0.815 20.733 1.00 96.56 331 ILE A O 1
ATOM 2575 N N . THR A 1 332 ? -2.927 -2.075 19.641 1.00 96.81 332 THR A N 1
ATOM 2576 C CA . THR A 1 332 ? -1.751 -1.362 20.170 1.00 96.81 332 THR A CA 1
ATOM 2577 C C . THR A 1 332 ? -1.774 0.113 19.767 1.00 96.81 332 THR A C 1
ATOM 2579 O O . THR A 1 332 ? -1.605 0.978 20.625 1.00 96.81 332 THR A O 1
ATOM 2582 N N . VAL A 1 333 ? -2.035 0.418 18.492 1.00 96.00 333 VAL A N 1
ATOM 2583 C CA . VAL A 1 333 ? -2.137 1.796 17.982 1.00 96.00 333 VAL A CA 1
ATOM 2584 C C . VAL A 1 333 ? -3.234 2.567 18.716 1.00 96.00 333 VAL A C 1
ATOM 2586 O O . VAL A 1 333 ? -2.994 3.684 19.175 1.00 96.00 333 VAL A O 1
ATOM 2589 N N . TYR A 1 334 ? -4.407 1.958 18.899 1.00 96.94 334 TYR A N 1
ATOM 2590 C CA . TYR A 1 334 ? -5.513 2.592 19.615 1.00 96.94 334 TYR A CA 1
ATOM 2591 C C . TYR A 1 334 ? -5.216 2.818 21.100 1.00 96.94 334 TYR A C 1
ATOM 2593 O O . TYR A 1 334 ? -5.526 3.891 21.612 1.00 96.94 334 TYR A O 1
ATOM 2601 N N . LYS A 1 335 ? -4.543 1.886 21.784 1.00 96.31 335 LYS A N 1
ATOM 2602 C CA . LYS A 1 335 ? -4.084 2.124 23.162 1.00 96.31 335 LYS A CA 1
ATOM 2603 C C . LYS A 1 335 ? -3.082 3.261 23.247 1.00 96.31 335 LYS A C 1
ATOM 2605 O O . LYS A 1 335 ? -3.178 4.082 24.145 1.00 96.31 335 LYS A O 1
ATOM 2610 N N . LEU A 1 336 ? -2.127 3.334 22.320 1.00 95.50 336 LEU A N 1
ATOM 2611 C CA . LEU A 1 336 ? -1.159 4.434 22.293 1.00 95.50 336 LEU A CA 1
ATOM 2612 C C . LEU A 1 336 ? -1.842 5.786 22.033 1.00 95.50 336 LEU A C 1
ATOM 2614 O O . LEU A 1 336 ? -1.390 6.807 22.555 1.00 95.50 336 LEU A O 1
ATOM 2618 N N . ALA A 1 337 ? -2.934 5.791 21.265 1.00 95.06 337 ALA A N 1
ATOM 2619 C CA . ALA A 1 337 ? -3.780 6.961 21.052 1.00 95.06 337 ALA A CA 1
ATOM 2620 C C . ALA A 1 337 ? -4.615 7.331 22.297 1.00 95.06 337 ALA A C 1
ATOM 2622 O O . ALA A 1 337 ? -4.874 8.517 22.532 1.00 95.06 337 ALA A O 1
ATOM 2623 N N . ASP A 1 338 ? -5.003 6.344 23.105 1.00 94.69 338 ASP A N 1
ATOM 2624 C CA . ASP A 1 338 ? -5.847 6.506 24.285 1.00 94.69 338 ASP A CA 1
ATOM 2625 C C . ASP A 1 338 ? -5.111 7.155 25.476 1.00 94.69 338 ASP A C 1
ATOM 2627 O O . ASP A 1 338 ? -3.932 6.930 25.755 1.00 94.69 338 ASP A O 1
ATOM 2631 N N . GLU A 1 339 ? -5.837 7.989 26.213 1.00 88.50 339 GLU A N 1
ATOM 2632 C CA . GLU A 1 339 ? -5.330 8.744 27.361 1.00 88.50 339 GLU A CA 1
ATOM 2633 C C . GLU A 1 339 ? -5.005 7.843 28.551 1.00 88.50 339 GLU A C 1
ATOM 2635 O O . GLU A 1 339 ? -4.035 8.095 29.268 1.00 88.50 339 GLU A O 1
ATOM 2640 N N . ASN A 1 340 ? -5.752 6.750 28.697 1.00 89.00 340 ASN A N 1
ATOM 2641 C CA . ASN A 1 340 ? -5.614 5.818 29.813 1.00 89.00 340 ASN A CA 1
ATOM 2642 C C . ASN A 1 340 ? -4.281 5.046 29.797 1.00 89.00 340 ASN A C 1
ATOM 2644 O O . ASN A 1 340 ? -3.812 4.609 30.844 1.00 89.00 340 ASN A O 1
ATOM 2648 N N . TYR A 1 341 ? -3.634 4.912 28.634 1.00 89.12 341 TYR A N 1
ATOM 2649 C CA . TYR A 1 341 ? -2.435 4.080 28.463 1.00 89.12 341 TYR A CA 1
ATOM 2650 C C . TYR A 1 341 ? -1.141 4.885 28.268 1.00 89.12 341 TYR A C 1
ATOM 2652 O O . TYR A 1 341 ? -0.086 4.317 27.987 1.00 89.12 341 TYR A O 1
ATOM 2660 N N . GLN A 1 342 ? -1.167 6.208 28.457 1.00 83.69 342 GLN A N 1
ATOM 2661 C CA . GLN A 1 342 ? 0.004 7.068 28.220 1.00 83.69 342 GLN A CA 1
ATOM 2662 C C . GLN A 1 342 ? 1.213 6.716 29.095 1.00 83.69 342 GLN A C 1
ATOM 2664 O O . GLN A 1 342 ? 2.359 6.729 28.628 1.00 83.69 342 GLN A O 1
ATOM 2669 N N . LYS A 1 343 ? 0.950 6.410 30.371 1.00 87.06 343 LYS A N 1
ATOM 2670 C CA . LYS A 1 343 ? 1.977 6.102 31.378 1.00 87.06 343 LYS A CA 1
ATOM 2671 C C . LYS A 1 343 ? 2.488 4.662 31.288 1.00 87.06 343 LYS A C 1
ATOM 2673 O O . LYS A 1 343 ? 3.520 4.357 31.871 1.00 87.06 343 LYS A O 1
ATOM 2678 N N . VAL A 1 344 ? 1.800 3.806 30.537 1.00 91.06 344 VAL A N 1
ATOM 2679 C CA . VAL A 1 344 ? 2.136 2.388 30.397 1.00 91.06 344 VAL A CA 1
ATOM 2680 C C . VAL A 1 344 ? 3.356 2.230 29.485 1.00 91.06 344 VAL A C 1
ATOM 2682 O O . VAL A 1 344 ? 3.549 2.979 28.513 1.00 91.06 344 VAL A O 1
ATOM 2685 N N . SER A 1 345 ? 4.225 1.276 29.817 1.00 92.38 345 SER A N 1
ATOM 2686 C CA . SER A 1 345 ? 5.422 0.987 29.023 1.00 92.38 345 SER A CA 1
ATOM 2687 C C . SER A 1 345 ? 5.044 0.437 27.638 1.00 92.38 345 SER A C 1
ATOM 2689 O O . SER A 1 345 ? 4.021 -0.225 27.480 1.00 92.38 345 SER A O 1
ATOM 2691 N N . LEU A 1 346 ? 5.849 0.714 26.601 1.00 93.38 346 LEU A N 1
ATOM 2692 C CA . LEU A 1 346 ? 5.518 0.294 25.228 1.00 93.38 346 LEU A CA 1
ATOM 2693 C C . LEU A 1 346 ? 5.350 -1.230 25.119 1.00 93.38 346 LEU A C 1
ATOM 2695 O O . LEU A 1 346 ? 4.395 -1.707 24.511 1.00 93.38 346 LEU A O 1
ATOM 2699 N N . ILE A 1 347 ? 6.250 -1.984 25.752 1.00 93.31 347 ILE A N 1
ATOM 2700 C CA . ILE A 1 347 ? 6.226 -3.448 25.736 1.00 93.31 347 ILE A CA 1
ATOM 2701 C C . ILE A 1 347 ? 4.967 -4.008 26.407 1.00 93.31 347 ILE A C 1
ATOM 2703 O O . ILE A 1 347 ? 4.385 -4.980 25.933 1.00 93.31 347 ILE A O 1
ATOM 2707 N N . GLU A 1 348 ? 4.498 -3.362 27.471 1.00 94.50 348 GLU A N 1
ATOM 2708 C CA . GLU A 1 348 ? 3.294 -3.754 28.194 1.00 94.50 348 GLU A CA 1
ATOM 2709 C C . GLU A 1 348 ? 2.024 -3.409 27.413 1.00 94.50 348 GLU A C 1
ATOM 2711 O O . GLU A 1 348 ? 1.101 -4.226 27.360 1.00 94.50 348 GLU A O 1
ATOM 2716 N N . VAL A 1 349 ? 1.994 -2.261 26.722 1.00 95.19 349 VAL A N 1
ATOM 2717 C CA . VAL A 1 349 ? 0.913 -1.919 25.779 1.00 95.19 349 VAL A CA 1
ATOM 2718 C C . VAL A 1 349 ? 0.819 -2.989 24.692 1.00 95.19 349 VAL A C 1
ATOM 2720 O O . VAL A 1 349 ? -0.276 -3.507 24.451 1.00 95.19 349 VAL A O 1
ATOM 2723 N N . VAL A 1 350 ? 1.942 -3.368 24.074 1.00 94.56 350 VAL A N 1
ATOM 2724 C CA . VAL A 1 350 ? 1.980 -4.423 23.049 1.00 94.56 350 VAL A CA 1
ATOM 2725 C C . VAL A 1 350 ? 1.501 -5.751 23.641 1.00 94.56 350 VAL A C 1
ATOM 2727 O O . VAL A 1 350 ? 0.517 -6.312 23.160 1.00 94.56 350 VAL A O 1
ATOM 2730 N N . LYS A 1 351 ? 2.106 -6.222 24.739 1.00 94.75 351 LYS A N 1
ATOM 2731 C CA . LYS A 1 351 ? 1.756 -7.498 25.391 1.00 94.75 351 LYS A CA 1
ATOM 2732 C C . LYS A 1 351 ? 0.269 -7.581 25.737 1.00 94.75 351 LYS A C 1
ATOM 2734 O O . LYS A 1 351 ? -0.398 -8.561 25.406 1.00 94.75 351 LYS A O 1
ATOM 2739 N N . THR A 1 352 ? -0.275 -6.524 26.334 1.00 94.50 352 THR A N 1
ATOM 2740 C CA . THR A 1 352 ? -1.693 -6.467 26.710 1.00 94.50 352 THR A CA 1
ATOM 2741 C C . THR A 1 352 ? -2.597 -6.444 25.477 1.00 94.50 352 THR A C 1
ATOM 2743 O O . THR A 1 352 ? -3.704 -6.969 25.512 1.00 94.50 352 THR A O 1
ATOM 2746 N N . SER A 1 353 ? -2.160 -5.848 24.365 1.00 95.31 353 SER A N 1
ATOM 2747 C CA . SER A 1 353 ? -2.937 -5.826 23.114 1.00 95.31 353 SER A CA 1
ATOM 2748 C C . SER A 1 353 ? -2.990 -7.199 22.445 1.00 95.31 353 SER A C 1
ATOM 2750 O O . SER A 1 353 ? -4.044 -7.608 21.960 1.00 95.31 353 SER A O 1
ATOM 2752 N N . PHE A 1 354 ? -1.894 -7.959 22.487 1.00 93.69 354 PHE A N 1
ATOM 2753 C CA . PHE A 1 354 ? -1.884 -9.359 22.050 1.00 93.69 354 PHE A CA 1
ATOM 2754 C C . PHE A 1 354 ? -2.767 -10.249 22.928 1.00 93.69 354 PHE A C 1
ATOM 2756 O O . PHE A 1 354 ? -3.451 -11.133 22.415 1.00 93.69 354 PHE A O 1
ATOM 2763 N N . TYR A 1 355 ? -2.786 -10.002 24.239 1.00 93.62 355 TYR A N 1
ATOM 2764 C CA . TYR A 1 355 ? -3.655 -10.734 25.154 1.00 93.62 355 TYR A CA 1
ATOM 2765 C C . TYR A 1 355 ? -5.139 -10.444 24.890 1.00 93.62 355 TYR A C 1
ATOM 2767 O O . TYR A 1 355 ? -5.914 -11.374 24.693 1.00 93.62 355 TYR A O 1
ATOM 2775 N N . GLN A 1 356 ? -5.527 -9.169 24.803 1.00 91.44 356 GLN A N 1
ATOM 2776 C CA . GLN A 1 356 ? -6.929 -8.773 24.609 1.00 91.44 356 GLN A CA 1
ATOM 2777 C C . GLN A 1 356 ? -7.492 -9.150 23.237 1.00 91.44 356 GLN A C 1
ATOM 2779 O O . GLN A 1 356 ? -8.687 -9.362 23.096 1.00 91.44 356 GLN A O 1
ATOM 2784 N N . THR A 1 357 ? -6.655 -9.261 22.208 1.00 92.88 357 THR A N 1
ATOM 2785 C CA . THR A 1 357 ? -7.122 -9.714 20.889 1.00 92.88 357 THR A CA 1
ATOM 2786 C C . THR A 1 357 ? -7.302 -11.228 20.802 1.00 92.88 357 THR A C 1
ATOM 2788 O O . THR A 1 357 ? -7.922 -11.713 19.848 1.00 92.88 357 THR A O 1
ATOM 2791 N N . LYS A 1 358 ? -6.800 -12.000 21.777 1.00 90.38 358 LYS A N 1
ATOM 2792 C CA . LYS A 1 358 ? -7.003 -13.452 21.834 1.00 90.38 358 LYS A CA 1
ATOM 2793 C C . LYS A 1 358 ? -8.497 -13.738 22.023 1.00 90.38 358 LYS A C 1
ATOM 2795 O O . LYS A 1 358 ? -9.100 -13.298 22.986 1.00 90.38 358 LYS A O 1
ATOM 2800 N N . GLY A 1 359 ? -9.094 -14.460 21.075 1.00 87.94 359 GLY A N 1
ATOM 2801 C CA . GLY A 1 359 ? -10.540 -14.731 21.043 1.00 87.94 359 GLY A CA 1
ATOM 2802 C C . GLY A 1 359 ? -11.359 -13.746 20.199 1.00 87.94 359 GLY A C 1
ATOM 2803 O O . GLY A 1 359 ? -12.393 -14.139 19.672 1.00 87.94 359 GLY A O 1
ATOM 2804 N N . HIS A 1 360 ? -10.849 -12.536 19.948 1.00 91.88 360 HIS A N 1
ATOM 2805 C CA . HIS A 1 360 ? -11.557 -11.481 19.204 1.00 91.88 360 HIS A CA 1
ATOM 2806 C C . HIS A 1 360 ? -11.070 -11.293 17.751 1.00 91.88 360 HIS A C 1
ATOM 2808 O O . HIS A 1 360 ? -11.659 -10.547 16.970 1.00 91.88 360 HIS A O 1
ATOM 2814 N N . LYS A 1 361 ? -10.024 -12.018 17.320 1.00 92.12 361 LYS A N 1
ATOM 2815 C CA . LYS A 1 361 ? -9.463 -11.898 15.954 1.00 92.12 361 LYS A CA 1
ATOM 2816 C C . LYS A 1 361 ? -10.494 -12.140 14.845 1.00 92.12 361 LYS A C 1
ATOM 2818 O O . LYS A 1 361 ? -10.517 -11.416 13.854 1.00 92.12 361 LYS A O 1
ATOM 2823 N N . MET A 1 362 ? -11.369 -13.134 15.009 1.00 90.31 362 MET A N 1
ATOM 2824 C CA . MET A 1 362 ? -12.384 -13.464 13.997 1.00 90.31 362 MET A CA 1
ATOM 2825 C C . MET A 1 362 ? -13.424 -12.350 13.831 1.00 90.31 362 MET A C 1
ATOM 2827 O O . MET A 1 362 ? -13.973 -12.171 12.745 1.00 90.31 362 MET A O 1
ATOM 2831 N N . GLU A 1 363 ? -13.694 -11.583 14.887 1.00 92.88 363 GLU A N 1
ATOM 2832 C CA . GLU A 1 363 ? -14.600 -10.433 14.835 1.00 92.88 363 GLU A CA 1
ATOM 2833 C C . GLU A 1 363 ? -13.963 -9.270 14.081 1.00 92.88 363 GLU A C 1
ATOM 2835 O O . GLU A 1 363 ? -14.624 -8.677 13.226 1.00 92.88 363 GLU A O 1
ATOM 2840 N N . PHE A 1 364 ? -12.668 -9.019 14.310 1.00 94.50 364 PHE A N 1
ATOM 2841 C CA . PHE A 1 364 ? -11.894 -8.058 13.526 1.00 94.50 364 PHE A CA 1
ATOM 2842 C C . PHE A 1 364 ? -11.928 -8.391 12.030 1.00 94.50 364 PHE A C 1
ATOM 2844 O O . PHE A 1 364 ? -12.325 -7.556 11.216 1.00 94.50 364 PHE A O 1
ATOM 2851 N N . TYR A 1 365 ? -11.587 -9.626 11.650 1.00 93.88 365 TYR A N 1
ATOM 2852 C CA . TYR A 1 365 ? -11.579 -10.018 10.238 1.00 93.88 365 TYR A CA 1
ATOM 2853 C C . TYR A 1 365 ? -12.965 -9.962 9.608 1.00 93.88 365 TYR A C 1
ATOM 2855 O O . TYR A 1 365 ? -13.112 -9.446 8.502 1.00 93.88 365 TYR A O 1
ATOM 2863 N N . ALA A 1 366 ? -14.003 -10.404 10.318 1.00 93.69 366 ALA A N 1
ATOM 2864 C CA . ALA A 1 366 ? -15.364 -10.279 9.820 1.00 93.69 366 ALA A CA 1
ATOM 2865 C C . ALA A 1 366 ? -15.775 -8.808 9.623 1.00 93.69 366 ALA A C 1
ATOM 2867 O O . ALA A 1 366 ? -16.477 -8.507 8.655 1.00 93.69 366 ALA A O 1
ATOM 2868 N N . LEU A 1 367 ? -15.343 -7.880 10.487 1.00 94.12 367 LEU A N 1
ATOM 2869 C CA . LEU A 1 367 ? -15.578 -6.438 10.321 1.00 94.12 367 LEU A CA 1
ATOM 2870 C C . LEU A 1 367 ? -14.895 -5.880 9.065 1.00 94.12 367 LEU A C 1
ATOM 2872 O O . LEU A 1 367 ? -15.554 -5.180 8.289 1.00 94.12 367 LEU A O 1
ATOM 2876 N N . ILE A 1 368 ? -13.621 -6.216 8.845 1.00 92.62 368 ILE A N 1
ATOM 2877 C CA . ILE A 1 368 ? -12.844 -5.740 7.691 1.00 92.62 368 ILE A CA 1
ATOM 2878 C C . ILE A 1 368 ? -13.354 -6.358 6.384 1.00 92.62 368 ILE A C 1
ATOM 2880 O O . ILE A 1 368 ? -13.706 -5.621 5.465 1.00 92.62 368 ILE A O 1
ATOM 2884 N N . ILE A 1 369 ? -13.505 -7.686 6.316 1.00 92.25 369 ILE A N 1
ATOM 2885 C CA . ILE A 1 369 ? -13.971 -8.397 5.111 1.00 92.25 369 ILE A CA 1
ATOM 2886 C C . ILE A 1 369 ? -15.379 -7.949 4.728 1.00 92.25 369 ILE A C 1
ATOM 2888 O O . ILE A 1 369 ? -15.638 -7.642 3.572 1.00 92.25 369 ILE A O 1
ATOM 2892 N N . SER A 1 370 ? -16.295 -7.799 5.689 1.00 92.12 370 SER A N 1
ATOM 2893 C CA . SER A 1 370 ? -17.638 -7.282 5.373 1.00 92.12 370 SER A CA 1
ATOM 2894 C C . SER A 1 370 ? -17.650 -5.804 4.959 1.00 92.12 370 SER A C 1
ATOM 2896 O O . SER A 1 370 ? -18.717 -5.261 4.677 1.00 92.12 370 SER A O 1
ATOM 2898 N N . SER A 1 371 ? -16.505 -5.120 4.994 1.00 92.31 371 SER A N 1
ATOM 2899 C CA . SER A 1 371 ? -16.331 -3.752 4.502 1.00 92.31 371 SER A CA 1
ATOM 2900 C C . SER A 1 371 ? -15.509 -3.685 3.208 1.00 92.31 371 SER A C 1
ATOM 2902 O O . SER A 1 371 ? -15.375 -2.599 2.649 1.00 92.31 371 SER A O 1
ATOM 2904 N N . ILE A 1 372 ? -15.016 -4.821 2.694 1.00 90.00 372 ILE A N 1
ATOM 2905 C CA . ILE A 1 372 ? -14.142 -4.873 1.513 1.00 90.00 372 ILE A CA 1
ATOM 2906 C C . ILE A 1 372 ? -14.819 -4.323 0.257 1.00 90.00 372 ILE A C 1
ATOM 2908 O O . ILE A 1 372 ? -14.168 -3.662 -0.541 1.00 90.00 372 ILE A O 1
ATOM 2912 N N . GLY A 1 373 ? -16.138 -4.505 0.118 1.00 89.31 373 GLY A N 1
ATOM 2913 C CA . GLY A 1 373 ? -16.894 -3.970 -1.017 1.00 89.31 373 GLY A CA 1
ATOM 2914 C C . GLY A 1 373 ? -16.773 -2.448 -1.141 1.00 89.31 373 GLY A C 1
ATOM 2915 O O . GLY A 1 373 ? -16.618 -1.934 -2.241 1.00 89.31 373 GLY A O 1
ATOM 2916 N N . TRP A 1 374 ? -16.739 -1.726 -0.015 1.00 92.38 374 TRP A N 1
ATOM 2917 C CA . TRP A 1 374 ? -16.534 -0.273 -0.010 1.00 92.38 374 TRP A CA 1
ATOM 2918 C C . TRP A 1 374 ? -15.108 0.119 -0.398 1.00 92.38 374 TRP A C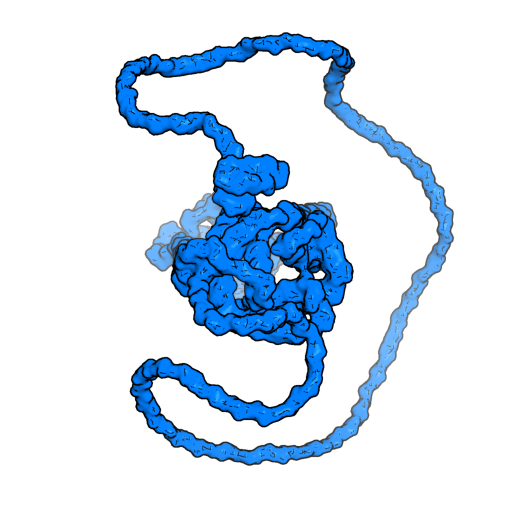 1
ATOM 2920 O O . TRP A 1 374 ? -14.908 1.152 -1.033 1.00 92.38 374 TRP A O 1
ATOM 2930 N N . ILE A 1 375 ? -14.122 -0.704 -0.038 1.00 88.12 375 ILE A N 1
ATOM 2931 C CA . ILE A 1 375 ? -12.716 -0.493 -0.401 1.00 88.12 375 ILE A CA 1
ATOM 2932 C C . ILE A 1 375 ? -12.534 -0.717 -1.908 1.00 88.12 375 ILE A C 1
ATOM 2934 O O . ILE A 1 375 ? -11.959 0.134 -2.579 1.00 88.12 375 ILE A O 1
ATOM 2938 N N . ILE A 1 376 ? -13.096 -1.800 -2.456 1.00 88.31 376 ILE A N 1
ATOM 2939 C CA . ILE A 1 376 ? -13.072 -2.094 -3.899 1.00 88.31 376 ILE A CA 1
ATOM 2940 C C . ILE A 1 376 ? -13.755 -0.973 -4.686 1.00 88.31 376 ILE A C 1
ATOM 2942 O O . ILE A 1 376 ? -13.189 -0.460 -5.646 1.00 88.31 376 ILE A O 1
ATOM 2946 N N . LEU A 1 377 ? -14.937 -0.530 -4.248 1.00 91.62 377 LEU A N 1
ATOM 2947 C CA . LEU A 1 377 ? -15.636 0.579 -4.897 1.00 91.62 377 LEU A CA 1
ATOM 2948 C C . LEU A 1 377 ? -14.830 1.884 -4.813 1.00 91.62 377 LEU A C 1
ATOM 2950 O O . LEU A 1 377 ? -14.829 2.675 -5.751 1.00 91.62 377 LEU A O 1
ATOM 2954 N N . SER A 1 378 ? -14.077 2.080 -3.725 1.00 91.56 378 SER A N 1
ATOM 2955 C CA . SER A 1 378 ? -13.161 3.214 -3.613 1.00 91.56 378 SER A CA 1
ATOM 2956 C C . SER A 1 378 ? -12.045 3.159 -4.644 1.00 91.56 378 SER A C 1
ATOM 2958 O O . SER A 1 378 ? -11.787 4.181 -5.275 1.00 91.56 378 SER A O 1
ATOM 2960 N N . LEU A 1 379 ? -11.456 1.986 -4.891 1.00 88.62 379 LEU A N 1
ATOM 2961 C CA . LEU A 1 379 ? -10.458 1.802 -5.950 1.00 88.62 379 LEU A CA 1
ATOM 2962 C C . LEU A 1 379 ? -11.032 2.100 -7.342 1.00 88.62 379 LEU A C 1
ATOM 2964 O O . LEU A 1 379 ? -10.397 2.816 -8.110 1.00 88.62 379 LEU A O 1
ATOM 2968 N N . LEU A 1 380 ? -12.255 1.643 -7.636 1.00 91.50 380 LEU A N 1
ATOM 2969 C CA . LEU A 1 380 ? -12.930 1.912 -8.917 1.00 91.50 380 LEU A CA 1
ATOM 2970 C C . LEU A 1 380 ? -13.207 3.405 -9.155 1.00 91.50 380 LEU A C 1
ATOM 2972 O O . LEU A 1 380 ? -13.273 3.848 -10.295 1.00 91.50 380 LEU A O 1
ATOM 2976 N N . THR A 1 381 ? -13.341 4.191 -8.087 1.00 94.00 381 THR A N 1
ATOM 2977 C CA . THR A 1 381 ? -13.500 5.656 -8.155 1.00 94.00 381 THR A CA 1
ATOM 2978 C C . THR A 1 381 ? -12.172 6.416 -8.041 1.00 94.00 381 THR A C 1
ATOM 2980 O O . THR A 1 381 ? -12.167 7.573 -7.624 1.00 94.00 381 THR A O 1
ATOM 2983 N N . CYS A 1 382 ? -11.036 5.767 -8.323 1.00 88.81 382 CYS A N 1
ATOM 2984 C CA . CYS A 1 382 ? -9.688 6.336 -8.170 1.00 88.81 382 CYS A CA 1
ATOM 2985 C C . CYS A 1 382 ? -9.419 6.917 -6.766 1.00 88.81 382 CYS A C 1
ATOM 2987 O O . CYS A 1 382 ? -8.720 7.914 -6.606 1.00 88.81 382 CYS A O 1
ATOM 2989 N N . GLY A 1 383 ? -10.008 6.319 -5.728 1.00 86.62 383 GLY A N 1
ATOM 2990 C CA . GLY A 1 383 ? -9.853 6.746 -4.338 1.00 86.62 383 GLY A CA 1
ATOM 2991 C C . GLY A 1 383 ? -10.769 7.890 -3.896 1.00 86.62 383 GLY A C 1
ATOM 2992 O O . GLY A 1 383 ? -10.753 8.230 -2.714 1.00 86.62 383 GLY A O 1
ATOM 2993 N N . ILE A 1 384 ? -11.620 8.450 -4.764 1.00 91.50 384 ILE A N 1
ATOM 2994 C CA . ILE A 1 384 ? -12.522 9.559 -4.396 1.00 91.50 384 ILE A CA 1
ATOM 2995 C C . ILE A 1 384 ? -13.499 9.124 -3.295 1.00 91.50 384 ILE A C 1
ATOM 2997 O O . ILE A 1 384 ? -13.674 9.823 -2.295 1.00 91.50 384 ILE A O 1
ATOM 3001 N N . LEU A 1 385 ? -14.088 7.929 -3.412 1.00 94.44 385 LEU A N 1
ATOM 3002 C CA . LEU A 1 385 ? -15.011 7.411 -2.398 1.00 94.44 385 LEU A CA 1
ATOM 3003 C C . LEU A 1 385 ? -14.337 7.188 -1.027 1.00 94.44 385 LEU A C 1
ATOM 3005 O O . LEU A 1 385 ? -15.018 7.188 0.006 1.00 94.44 385 LEU A O 1
ATOM 3009 N N . ALA A 1 386 ? -13.003 7.076 -0.984 1.00 92.69 386 ALA A N 1
ATOM 3010 C CA . ALA A 1 386 ? -12.251 6.905 0.257 1.00 92.69 386 ALA A CA 1
ATOM 3011 C C . ALA A 1 386 ? -12.423 8.093 1.222 1.00 92.69 386 ALA A C 1
ATOM 3013 O O . ALA A 1 386 ? -12.293 7.902 2.432 1.00 92.69 386 ALA A O 1
ATOM 3014 N N . ILE A 1 387 ? -12.805 9.280 0.725 1.00 94.50 387 ILE A N 1
ATOM 3015 C CA . ILE A 1 387 ? -13.145 10.460 1.544 1.00 94.50 387 ILE A CA 1
ATOM 3016 C C . ILE A 1 387 ? -14.240 10.137 2.573 1.00 94.50 387 ILE A C 1
ATOM 3018 O O . ILE A 1 387 ? -14.164 10.575 3.721 1.00 94.50 387 ILE A O 1
ATOM 3022 N N . TRP A 1 388 ? -15.242 9.341 2.192 1.00 94.12 388 TRP A N 1
ATOM 3023 C CA . TRP A 1 388 ? -16.338 8.933 3.081 1.00 94.12 388 TRP A CA 1
ATOM 3024 C C . TRP A 1 388 ? -16.081 7.580 3.739 1.00 94.12 388 TRP A C 1
ATOM 3026 O O . TRP A 1 388 ? -16.457 7.366 4.896 1.00 94.12 388 TRP A O 1
ATOM 3036 N N . VAL A 1 389 ? -15.450 6.660 3.005 1.00 94.81 389 VAL A N 1
ATOM 3037 C CA . VAL A 1 389 ? -15.236 5.285 3.464 1.00 94.81 389 VAL A CA 1
ATOM 3038 C C . VAL A 1 389 ? -14.183 5.230 4.565 1.00 94.81 389 VAL A C 1
ATOM 3040 O O . VAL A 1 389 ? -14.449 4.609 5.592 1.00 94.81 389 VAL A O 1
ATOM 3043 N N . ASN A 1 390 ? -13.044 5.916 4.437 1.00 94.50 390 ASN A N 1
ATOM 3044 C CA . ASN A 1 390 ? -11.983 5.839 5.447 1.00 94.50 390 ASN A CA 1
ATOM 3045 C C . ASN A 1 390 ? -12.456 6.314 6.830 1.00 94.50 390 ASN A C 1
ATOM 3047 O O . ASN A 1 390 ? -12.337 5.530 7.769 1.00 94.50 390 ASN A O 1
ATOM 3051 N N . PRO A 1 391 ? -13.104 7.487 6.990 1.00 95.31 391 PRO A N 1
ATOM 3052 C CA . PRO A 1 391 ? -13.669 7.902 8.276 1.00 95.31 391 PRO A CA 1
ATOM 3053 C C . PRO A 1 391 ? -14.677 6.910 8.859 1.00 95.31 391 PRO A C 1
ATOM 3055 O O . PRO A 1 391 ? -14.737 6.720 10.073 1.00 95.31 391 PRO A O 1
ATOM 3058 N N . TYR A 1 392 ? -15.473 6.261 8.007 1.00 95.62 392 TYR A N 1
ATOM 3059 C CA . TYR A 1 392 ? -16.403 5.223 8.441 1.00 95.62 392 TYR A CA 1
ATOM 3060 C C . TYR A 1 392 ? -15.671 3.979 8.966 1.00 95.62 392 TYR A C 1
ATOM 3062 O O . TYR A 1 392 ? -16.015 3.485 10.042 1.00 95.62 392 TYR A O 1
ATOM 3070 N N . ILE A 1 393 ? -14.641 3.509 8.257 1.00 95.94 393 ILE A N 1
ATOM 3071 C CA . ILE A 1 393 ? -13.803 2.383 8.688 1.00 95.94 393 ILE A CA 1
ATOM 3072 C C . ILE A 1 393 ? -13.031 2.733 9.963 1.00 95.94 393 ILE A C 1
ATOM 3074 O O . ILE A 1 393 ? -13.010 1.925 10.888 1.00 95.94 393 ILE A O 1
ATOM 3078 N N . THR A 1 394 ? -12.480 3.945 10.072 1.00 96.31 394 THR A N 1
ATOM 3079 C CA . THR A 1 394 ? -11.846 4.432 11.304 1.00 96.31 394 THR A CA 1
ATOM 3080 C C . THR A 1 394 ? -12.818 4.339 12.475 1.00 96.31 394 THR A C 1
ATOM 3082 O O . THR A 1 394 ? -12.460 3.786 13.510 1.00 96.31 394 THR A O 1
ATOM 3085 N N . MET A 1 395 ? -14.072 4.780 12.316 1.00 97.19 395 MET A N 1
ATOM 3086 C CA . MET A 1 395 ? -15.064 4.660 13.389 1.00 97.19 395 MET A CA 1
ATOM 3087 C C . MET A 1 395 ? -15.426 3.214 13.738 1.00 97.19 395 MET A C 1
ATOM 3089 O O . MET A 1 395 ? -15.586 2.894 14.916 1.00 97.19 395 MET A O 1
ATOM 3093 N N . ILE A 1 396 ? -15.518 2.328 12.743 1.00 97.00 396 ILE A N 1
ATOM 3094 C CA . ILE A 1 396 ? -15.718 0.892 12.977 1.00 9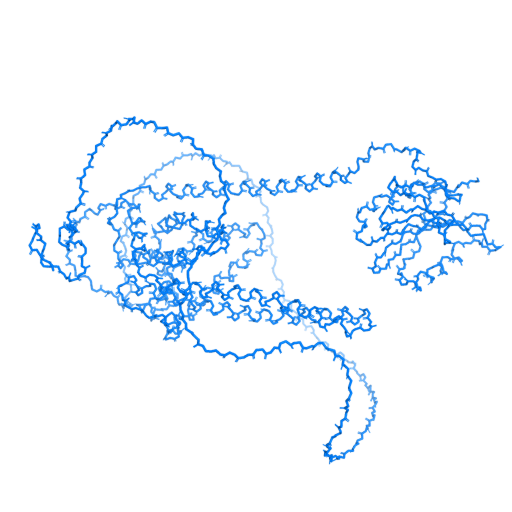7.00 396 ILE A CA 1
ATOM 3095 C C . ILE A 1 396 ? -14.590 0.326 13.843 1.00 97.00 396 ILE A C 1
ATOM 3097 O O . ILE A 1 396 ? -14.863 -0.381 14.813 1.00 97.00 396 ILE A O 1
ATOM 3101 N N . ILE A 1 397 ? -13.337 0.636 13.507 1.00 97.38 397 ILE A N 1
ATOM 3102 C CA . ILE A 1 397 ? -12.172 0.123 14.232 1.00 97.38 397 ILE A CA 1
ATOM 3103 C C . ILE A 1 397 ? -12.106 0.730 15.641 1.00 97.38 397 ILE A C 1
ATOM 3105 O O . ILE A 1 397 ? -11.816 0.012 16.594 1.00 97.38 397 ILE A O 1
ATOM 3109 N N . THR A 1 398 ? -12.462 2.005 15.806 1.00 97.81 398 THR A N 1
ATOM 3110 C CA . THR A 1 398 ? -12.573 2.650 17.124 1.00 97.81 398 THR A CA 1
ATOM 3111 C C . THR A 1 398 ? -13.591 1.949 18.019 1.00 97.81 398 THR A C 1
ATOM 3113 O O . THR A 1 398 ? -13.314 1.665 19.183 1.00 97.81 398 THR A O 1
ATOM 3116 N N . ASN A 1 399 ? -14.766 1.632 17.481 1.00 97.00 399 ASN A N 1
ATOM 3117 C CA . ASN A 1 399 ? -15.797 0.914 18.222 1.00 97.00 399 ASN A CA 1
ATOM 3118 C C . ASN A 1 399 ? -15.382 -0.532 18.516 1.00 97.00 399 ASN A C 1
ATOM 3120 O O . ASN A 1 399 ? -15.606 -1.015 19.622 1.00 97.00 399 ASN A O 1
ATOM 3124 N N . TYR A 1 400 ? -14.708 -1.202 17.578 1.00 97.06 400 TYR A N 1
ATOM 3125 C CA . TYR A 1 400 ? -14.104 -2.511 17.829 1.00 97.06 400 TYR A CA 1
ATOM 3126 C C . TYR A 1 400 ? -13.063 -2.459 18.955 1.00 97.06 400 TYR A C 1
ATOM 3128 O O . TYR A 1 400 ? -13.068 -3.326 19.822 1.00 97.06 400 TYR A O 1
ATOM 3136 N N . TYR A 1 401 ? -12.216 -1.428 18.998 1.00 97.62 401 TYR A N 1
ATOM 3137 C CA . TYR A 1 401 ? -11.287 -1.224 20.107 1.00 97.62 401 TYR A CA 1
ATOM 3138 C C . TYR A 1 401 ? -12.032 -1.125 21.443 1.00 97.62 401 TYR A C 1
ATOM 3140 O O . TYR A 1 401 ? -11.723 -1.892 22.352 1.00 97.62 401 TYR A O 1
ATOM 3148 N N . ARG A 1 402 ? -13.054 -0.261 21.534 1.00 96.88 402 ARG A N 1
ATOM 3149 C CA . ARG A 1 402 ? -13.873 -0.080 22.750 1.00 96.88 402 ARG A CA 1
ATOM 3150 C C . ARG A 1 402 ? -14.569 -1.366 23.184 1.00 96.88 402 ARG A C 1
ATOM 3152 O O . ARG A 1 402 ? -14.644 -1.642 24.374 1.00 96.88 402 ARG A O 1
ATOM 3159 N N . TYR A 1 403 ? -15.027 -2.163 22.226 1.00 95.69 403 TYR A N 1
ATOM 3160 C CA . TYR A 1 403 ? -15.592 -3.483 22.480 1.00 95.69 403 TYR A CA 1
ATOM 3161 C C . TYR A 1 403 ? -14.560 -4.447 23.087 1.00 95.69 403 TYR A C 1
ATOM 3163 O O . TYR A 1 403 ? -14.802 -5.027 24.140 1.00 95.69 403 TYR A O 1
ATOM 3171 N N . VAL A 1 404 ? -13.385 -4.576 22.463 1.00 95.00 404 VAL A N 1
ATOM 3172 C CA . VAL A 1 404 ? -12.334 -5.526 22.878 1.00 95.00 404 VAL A CA 1
ATOM 3173 C C . VAL A 1 404 ? -11.756 -5.202 24.254 1.00 95.00 404 VAL A C 1
ATOM 3175 O O . VAL A 1 404 ? -11.396 -6.109 25.002 1.00 95.00 404 VAL A O 1
ATOM 3178 N N . ILE A 1 405 ? -11.653 -3.919 24.605 1.00 93.44 405 ILE A N 1
ATOM 3179 C CA . ILE A 1 405 ? -11.193 -3.519 25.942 1.00 93.44 405 ILE A CA 1
ATOM 3180 C C . ILE A 1 405 ? -12.311 -3.534 26.997 1.00 93.44 405 ILE A C 1
ATOM 3182 O O . ILE A 1 405 ? -12.028 -3.249 28.157 1.00 93.44 405 ILE A O 1
ATOM 3186 N N . GLY A 1 406 ? -13.554 -3.850 26.612 1.00 92.25 406 GLY A N 1
ATOM 3187 C CA . GLY A 1 406 ? -14.712 -3.874 27.510 1.00 92.25 406 GLY A CA 1
ATOM 3188 C C . GLY A 1 406 ? -15.248 -2.492 27.904 1.00 92.25 406 GLY A C 1
ATOM 3189 O O . GLY A 1 406 ? -15.938 -2.373 28.908 1.00 92.25 406 GLY A O 1
ATOM 3190 N N . GLU A 1 407 ? -14.931 -1.438 27.147 1.00 93.50 407 GLU A N 1
ATOM 3191 C CA . GLU A 1 407 ? -15.410 -0.070 27.404 1.00 93.50 407 GLU A CA 1
ATOM 3192 C C . GLU A 1 407 ? -16.861 0.139 26.936 1.00 93.50 407 GLU A C 1
ATOM 3194 O O . GLU A 1 407 ? -17.577 0.964 27.499 1.00 93.50 407 GLU A O 1
ATOM 3199 N N . ALA A 1 408 ? -17.296 -0.567 25.888 1.00 93.00 408 ALA A N 1
ATOM 3200 C CA . ALA A 1 408 ? -18.638 -0.422 25.325 1.00 93.00 408 ALA A CA 1
ATOM 3201 C C . ALA A 1 408 ? -19.230 -1.765 24.881 1.00 93.00 408 ALA A C 1
ATOM 3203 O O . ALA A 1 408 ? -18.553 -2.580 24.250 1.00 93.00 408 ALA A O 1
ATOM 3204 N N . GLU A 1 409 ? -20.520 -1.958 25.156 1.00 92.50 409 GLU A N 1
ATOM 3205 C CA . GLU A 1 409 ? -21.295 -3.102 24.679 1.00 92.50 409 GLU A CA 1
ATOM 3206 C C . GLU A 1 409 ? -22.027 -2.773 23.372 1.00 92.50 409 GLU A C 1
ATOM 3208 O O . GLU A 1 409 ? -22.552 -1.677 23.184 1.00 92.50 409 GLU A O 1
ATOM 3213 N N . PHE A 1 410 ? -22.087 -3.748 22.463 1.00 92.12 410 PHE A N 1
ATOM 3214 C CA . PHE A 1 410 ? -22.703 -3.593 21.146 1.00 92.12 410 PHE A CA 1
ATOM 3215 C C . PHE A 1 410 ? -23.653 -4.771 20.867 1.00 92.12 410 PHE A C 1
ATOM 3217 O O . PHE A 1 410 ? -23.242 -5.795 20.322 1.00 92.12 410 PHE A O 1
ATOM 3224 N N . ASN A 1 411 ? -24.923 -4.644 21.265 1.00 91.88 411 ASN A N 1
ATOM 3225 C CA . ASN A 1 411 ? -25.919 -5.730 21.225 1.00 91.88 411 ASN A CA 1
ATOM 3226 C C . ASN A 1 411 ? -27.311 -5.325 20.676 1.00 91.88 411 ASN A C 1
ATOM 3228 O O . ASN A 1 411 ? -28.246 -6.119 20.730 1.00 91.88 411 ASN A O 1
ATOM 3232 N N . ASP A 1 412 ? -27.457 -4.126 20.104 1.00 88.81 412 ASP A N 1
ATOM 3233 C CA . ASP A 1 412 ? -28.753 -3.525 19.731 1.00 88.81 412 ASP A CA 1
ATOM 3234 C C . ASP A 1 412 ? -29.279 -3.897 18.320 1.00 88.81 412 ASP A C 1
ATOM 3236 O O . ASP A 1 412 ? -30.302 -3.373 17.864 1.00 88.81 412 ASP A O 1
ATOM 3240 N N . ALA A 1 413 ? -28.567 -4.752 17.580 1.00 90.06 413 ALA A N 1
ATOM 3241 C CA . ALA A 1 413 ? -28.895 -5.100 16.199 1.00 90.06 413 ALA A CA 1
ATOM 3242 C C . ALA A 1 413 ? -29.556 -6.479 16.070 1.00 90.06 413 ALA A C 1
ATOM 3244 O O . ALA A 1 413 ? -29.285 -7.417 16.813 1.00 90.06 413 ALA A O 1
ATOM 3245 N N . LYS A 1 414 ? -30.380 -6.647 15.028 1.00 89.00 414 LYS A N 1
ATOM 3246 C CA . LYS A 1 414 ? -30.933 -7.961 14.674 1.00 89.00 414 LYS A CA 1
ATOM 3247 C C . LYS A 1 414 ? -29.821 -8.913 14.198 1.00 89.00 414 LYS A C 1
ATOM 3249 O O . LYS A 1 414 ? -28.921 -8.469 13.465 1.00 89.00 414 LYS A O 1
ATOM 3254 N N . PRO A 1 415 ? -29.902 -10.220 14.518 1.00 88.69 415 PRO A N 1
ATOM 3255 C CA . PRO A 1 415 ? -28.945 -11.207 14.030 1.00 88.69 415 PRO A CA 1
ATOM 3256 C C . PRO A 1 415 ? -28.911 -11.255 12.494 1.00 88.69 415 PRO A C 1
ATOM 3258 O O . PRO A 1 415 ? -29.742 -10.692 11.779 1.00 88.69 415 PRO A O 1
ATOM 3261 N N . GLY A 1 416 ? -27.860 -11.842 11.946 1.00 89.19 416 GLY A N 1
ATOM 3262 C CA . GLY A 1 416 ? -27.654 -11.999 10.514 1.00 89.19 416 GLY A CA 1
ATOM 3263 C C . GLY A 1 416 ? -26.555 -13.012 10.251 1.00 89.19 416 GLY A C 1
ATOM 3264 O O . GLY A 1 416 ? -26.266 -13.846 11.098 1.00 89.19 416 GLY A O 1
ATOM 3265 N N . VAL A 1 417 ? -25.911 -12.904 9.091 1.00 90.69 417 VAL A N 1
ATOM 3266 C CA . VAL A 1 417 ? -24.875 -13.851 8.662 1.00 90.69 417 VAL A CA 1
ATOM 3267 C C . VAL A 1 417 ? -23.721 -13.920 9.671 1.00 90.69 417 VAL A C 1
ATOM 3269 O O . VAL A 1 417 ? -23.203 -12.882 10.105 1.00 90.69 417 VAL A O 1
ATOM 3272 N N . SER A 1 418 ? -23.315 -15.136 10.040 1.00 92.44 418 SER A N 1
ATOM 3273 C CA . SER A 1 418 ? -22.245 -15.386 11.012 1.00 92.44 418 SER A CA 1
ATOM 3274 C C . SER A 1 418 ? -20.886 -14.826 10.553 1.00 92.44 418 SER A C 1
ATOM 3276 O O . SER A 1 418 ? -20.657 -14.613 9.360 1.00 92.44 418 SER A O 1
ATOM 3278 N N . ASN A 1 419 ? -19.960 -14.584 11.490 1.00 91.62 419 ASN A N 1
ATOM 3279 C CA . ASN A 1 419 ? -18.587 -14.180 11.142 1.00 91.62 419 ASN A CA 1
ATOM 3280 C C . ASN A 1 419 ? -17.879 -15.232 10.272 1.00 91.62 419 ASN A C 1
ATOM 3282 O O . ASN A 1 419 ? -17.201 -14.864 9.317 1.00 91.62 419 ASN A O 1
ATOM 3286 N N . ALA A 1 420 ? -18.071 -16.521 10.571 1.00 89.94 420 ALA A N 1
ATOM 3287 C CA . ALA A 1 420 ? -17.442 -17.617 9.836 1.00 89.94 420 ALA A CA 1
ATOM 3288 C C . ALA A 1 420 ? -17.857 -17.615 8.358 1.00 89.94 420 ALA A C 1
ATOM 3290 O O . ALA A 1 420 ? -17.002 -17.656 7.481 1.00 89.94 420 ALA A O 1
ATOM 3291 N N . THR A 1 421 ? -19.154 -17.462 8.078 1.00 90.56 421 THR A N 1
ATOM 3292 C CA . THR A 1 421 ? -19.677 -17.419 6.705 1.00 90.56 421 THR A CA 1
ATOM 3293 C C . THR A 1 421 ? -19.084 -16.262 5.897 1.00 90.56 421 THR A C 1
ATOM 3295 O O . THR A 1 421 ? -18.739 -16.439 4.735 1.00 90.56 421 THR A O 1
ATOM 3298 N N . ILE A 1 422 ? -18.918 -15.082 6.507 1.00 91.44 422 ILE A N 1
ATOM 3299 C CA . ILE A 1 422 ? -18.313 -13.922 5.831 1.00 91.44 422 ILE A CA 1
ATOM 3300 C C . ILE A 1 422 ? -16.835 -14.146 5.541 1.00 91.44 422 ILE A C 1
ATOM 3302 O O . ILE A 1 422 ? -16.369 -13.767 4.471 1.00 91.44 422 ILE A O 1
ATOM 3306 N N . ILE A 1 423 ? -16.102 -14.753 6.474 1.00 90.31 423 ILE A N 1
ATOM 3307 C CA . ILE A 1 423 ? -14.684 -15.056 6.274 1.00 90.31 423 ILE A CA 1
ATOM 3308 C C . ILE A 1 423 ? -14.525 -16.062 5.131 1.00 90.31 423 ILE A C 1
ATOM 3310 O O . ILE A 1 423 ? -13.729 -15.819 4.231 1.00 90.3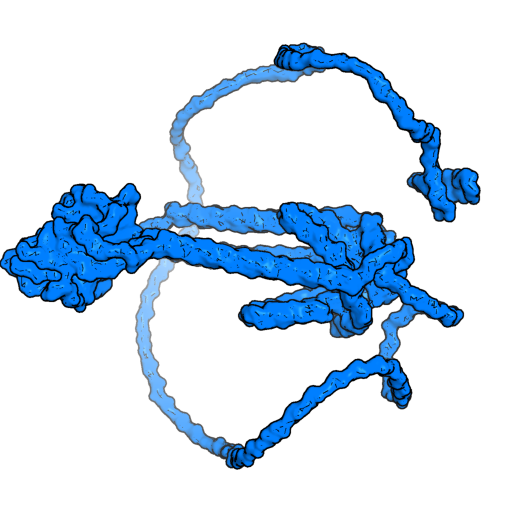1 423 ILE A O 1
ATOM 3314 N N . VAL A 1 424 ? -15.331 -17.129 5.111 1.00 90.62 424 VAL A N 1
ATOM 3315 C CA . VAL A 1 424 ? -15.326 -18.117 4.019 1.00 90.62 424 VAL A CA 1
ATOM 3316 C C . VAL A 1 424 ? -15.661 -17.459 2.679 1.00 90.62 424 VAL A C 1
ATOM 3318 O O . VAL A 1 424 ? -14.923 -17.643 1.716 1.00 90.62 424 VAL A O 1
ATOM 3321 N N . ALA A 1 425 ? -16.708 -16.630 2.620 1.00 89.94 425 ALA A N 1
ATOM 3322 C CA . ALA A 1 425 ? -17.051 -15.889 1.406 1.00 89.94 425 ALA A CA 1
ATOM 3323 C C . ALA A 1 425 ? -15.911 -14.960 0.948 1.00 89.94 425 ALA A C 1
ATOM 3325 O O . ALA A 1 425 ? -15.630 -14.873 -0.245 1.00 89.94 425 ALA A O 1
ATOM 3326 N N . GLY A 1 426 ? -15.221 -14.306 1.888 1.00 87.62 426 GLY A N 1
ATOM 3327 C CA . GLY A 1 426 ? -14.051 -13.476 1.603 1.00 87.62 426 GLY A CA 1
ATOM 3328 C C . GLY A 1 426 ? -12.868 -14.269 1.047 1.00 87.62 426 GLY A C 1
ATOM 3329 O O . GLY A 1 426 ? -12.236 -13.821 0.095 1.00 87.62 426 GLY A O 1
ATOM 3330 N N . ILE A 1 427 ? -12.595 -15.458 1.593 1.00 87.62 427 ILE A N 1
ATOM 3331 C CA . ILE A 1 427 ? -11.540 -16.356 1.098 1.00 87.62 427 ILE A CA 1
ATOM 3332 C C . ILE A 1 427 ? -11.871 -16.836 -0.319 1.00 87.62 427 ILE A C 1
ATOM 3334 O O . ILE A 1 427 ? -11.007 -16.785 -1.188 1.00 87.62 427 ILE A O 1
ATOM 3338 N N . ILE A 1 428 ? -13.119 -17.240 -0.576 1.00 88.94 428 ILE A N 1
ATOM 3339 C CA . ILE A 1 428 ? -13.562 -17.657 -1.915 1.00 88.94 428 ILE A CA 1
ATOM 3340 C C . ILE A 1 428 ? -13.391 -16.507 -2.912 1.00 88.94 428 ILE A C 1
ATOM 3342 O O . ILE A 1 428 ? -12.796 -16.701 -3.968 1.00 88.94 428 ILE A O 1
ATOM 3346 N N . ALA A 1 429 ? -13.847 -15.300 -2.564 1.00 86.31 429 ALA A N 1
ATOM 3347 C CA . ALA A 1 429 ? -13.683 -14.125 -3.417 1.00 86.31 429 ALA A CA 1
ATOM 3348 C C . ALA A 1 429 ? -12.201 -13.826 -3.704 1.00 86.31 429 ALA A C 1
ATOM 3350 O O . ALA A 1 429 ? -11.842 -13.536 -4.841 1.00 86.31 429 ALA A O 1
ATOM 3351 N N . TYR A 1 430 ? -11.331 -13.948 -2.699 1.00 84.88 430 TYR A N 1
ATOM 3352 C CA . TYR A 1 430 ? -9.889 -13.770 -2.868 1.00 84.88 430 TYR A CA 1
ATOM 3353 C C . TYR A 1 430 ? -9.270 -14.818 -3.805 1.00 84.88 430 TYR A C 1
ATOM 3355 O O . TYR A 1 430 ? -8.501 -14.455 -4.692 1.00 84.88 430 TYR A O 1
ATOM 3363 N N . ILE A 1 431 ? -9.644 -16.096 -3.667 1.00 87.50 431 ILE A N 1
ATOM 3364 C CA . ILE A 1 431 ? -9.184 -17.171 -4.561 1.00 87.50 431 ILE A CA 1
ATOM 3365 C C . ILE A 1 431 ? -9.633 -16.903 -6.000 1.00 87.50 431 ILE A C 1
ATOM 3367 O O . ILE A 1 431 ? -8.826 -17.026 -6.915 1.00 87.50 431 ILE A O 1
ATOM 3371 N N . VAL A 1 432 ? -10.884 -16.481 -6.210 1.00 88.81 432 VAL A N 1
ATOM 3372 C CA . VAL A 1 432 ? -11.395 -16.121 -7.545 1.00 88.81 432 VAL A CA 1
ATOM 3373 C C . VAL A 1 432 ? -10.586 -14.975 -8.156 1.00 88.81 432 VAL A C 1
ATOM 3375 O O . VAL A 1 432 ? -10.219 -15.052 -9.324 1.00 88.81 432 VAL A O 1
ATOM 3378 N N . VAL A 1 433 ? -10.250 -13.944 -7.373 1.00 84.75 433 VAL A N 1
ATOM 3379 C CA . VAL A 1 433 ? -9.406 -12.834 -7.844 1.00 84.75 433 VAL A CA 1
ATOM 3380 C C . VAL A 1 433 ? -7.999 -13.315 -8.192 1.00 84.75 433 VAL A C 1
ATOM 3382 O O . VAL A 1 433 ? -7.487 -12.939 -9.241 1.00 84.75 433 VAL A O 1
ATOM 3385 N N . ILE A 1 434 ? -7.380 -14.175 -7.376 1.00 84.50 434 ILE A N 1
ATOM 3386 C CA . ILE A 1 434 ? -6.071 -14.761 -7.705 1.00 84.50 434 ILE A CA 1
ATOM 3387 C C . ILE A 1 434 ? -6.145 -15.554 -9.007 1.00 84.50 434 ILE A C 1
ATOM 3389 O O . ILE A 1 434 ? -5.299 -15.364 -9.873 1.00 84.50 434 ILE A O 1
ATOM 3393 N N . LEU A 1 435 ? -7.151 -16.414 -9.169 1.00 88.19 435 LEU A N 1
ATOM 3394 C CA . LEU A 1 435 ? -7.329 -17.195 -10.393 1.00 88.19 435 LEU A CA 1
ATOM 3395 C C . LEU A 1 435 ? -7.562 -16.291 -11.607 1.00 88.19 435 LEU A C 1
ATOM 3397 O O . LEU A 1 435 ? -7.045 -16.582 -12.679 1.00 88.19 435 LEU A O 1
ATOM 3401 N N . MET A 1 436 ? -8.273 -15.175 -11.438 1.00 88.75 436 MET A N 1
ATOM 3402 C CA . MET A 1 436 ? -8.458 -14.172 -12.486 1.00 88.75 436 MET A CA 1
ATOM 3403 C C . MET A 1 436 ? -7.146 -13.462 -12.834 1.00 88.75 436 MET A C 1
ATOM 3405 O O . MET A 1 436 ? -6.877 -13.252 -14.010 1.00 88.75 436 MET A O 1
ATOM 3409 N N . VAL A 1 437 ? -6.311 -13.128 -11.844 1.00 84.56 437 VAL A N 1
ATOM 3410 C CA . VAL A 1 437 ? -4.989 -12.521 -12.071 1.00 84.56 437 VAL A CA 1
ATOM 3411 C C . VAL A 1 437 ? -4.044 -13.511 -12.744 1.00 84.56 437 VAL A C 1
ATOM 3413 O O . VAL A 1 437 ? -3.392 -13.129 -13.705 1.00 84.56 437 VAL A O 1
ATOM 3416 N N . ILE A 1 438 ? -4.006 -14.771 -12.300 1.00 86.06 438 ILE A N 1
ATOM 3417 C CA . ILE A 1 438 ? -3.226 -15.838 -12.947 1.00 86.06 438 ILE A CA 1
ATOM 3418 C C . ILE A 1 438 ? -3.734 -16.068 -14.373 1.00 86.06 438 ILE A C 1
ATOM 3420 O O . ILE A 1 438 ? -2.947 -16.184 -15.303 1.00 86.06 438 ILE A O 1
ATOM 3424 N N . GLY A 1 439 ? -5.051 -16.099 -14.569 1.00 88.31 439 GLY A N 1
ATOM 3425 C CA . GLY A 1 439 ? -5.657 -16.206 -15.892 1.00 88.31 439 GLY A CA 1
ATOM 3426 C C . GLY A 1 439 ? -5.290 -15.025 -16.786 1.00 88.31 439 GLY A C 1
ATOM 3427 O O . GLY A 1 439 ? -4.959 -15.226 -17.948 1.00 88.31 439 GLY A O 1
ATOM 3428 N N . LEU A 1 440 ? -5.277 -13.805 -16.242 1.00 87.75 440 LEU A N 1
ATOM 3429 C CA . LEU A 1 440 ? -4.872 -12.602 -16.959 1.00 87.75 440 LEU A CA 1
ATOM 3430 C C . LEU A 1 440 ? -3.375 -12.611 -17.280 1.00 87.75 440 LEU A C 1
ATOM 3432 O O . LEU A 1 440 ? -3.015 -12.278 -18.400 1.00 87.75 440 LEU A O 1
ATOM 3436 N N . THR A 1 441 ? -2.498 -13.015 -16.358 1.00 83.12 441 THR A N 1
ATOM 3437 C CA . THR A 1 441 ? -1.058 -13.115 -16.639 1.00 83.12 441 THR A CA 1
ATOM 3438 C C . THR A 1 441 ? -0.760 -14.215 -17.647 1.00 83.12 441 THR A C 1
ATOM 3440 O O . THR A 1 441 ? 0.063 -14.000 -18.529 1.00 83.12 441 THR A O 1
ATOM 3443 N N . LEU A 1 442 ? -1.460 -15.351 -17.589 1.00 84.38 442 LEU A N 1
ATOM 3444 C CA . LEU A 1 442 ? -1.390 -16.386 -18.622 1.00 84.38 442 LEU A CA 1
ATOM 3445 C C . LEU A 1 442 ? -1.943 -15.885 -19.958 1.00 84.38 442 LEU A C 1
ATOM 3447 O O . LEU A 1 442 ? -1.365 -16.189 -20.992 1.00 84.38 442 LEU A O 1
ATOM 3451 N N . HIS A 1 443 ? -3.016 -15.090 -19.961 1.00 82.50 443 HIS A N 1
ATOM 3452 C CA . HIS A 1 443 ? -3.568 -14.506 -21.182 1.00 82.50 443 HIS A CA 1
ATOM 3453 C C . HIS A 1 443 ? -2.628 -13.465 -21.794 1.00 82.50 443 HIS A C 1
ATOM 3455 O O . HIS A 1 443 ? -2.412 -13.496 -22.998 1.00 82.50 443 HIS A O 1
ATOM 3461 N N . ILE A 1 444 ? -2.022 -12.595 -20.980 1.00 79.81 444 ILE A N 1
ATOM 3462 C CA . ILE A 1 444 ? -1.003 -11.631 -21.413 1.00 79.81 444 ILE A CA 1
ATOM 3463 C C . ILE A 1 444 ? 0.243 -12.370 -21.898 1.00 79.81 444 ILE A C 1
ATOM 3465 O O . ILE A 1 444 ? 0.781 -12.012 -22.935 1.00 79.81 444 ILE A O 1
ATOM 3469 N N . SER A 1 445 ? 0.683 -13.424 -21.204 1.00 79.25 445 SER A N 1
ATOM 3470 C CA . SER A 1 445 ? 1.800 -14.259 -21.654 1.00 79.25 445 SER A CA 1
ATOM 3471 C C . SER A 1 445 ? 1.466 -14.992 -22.948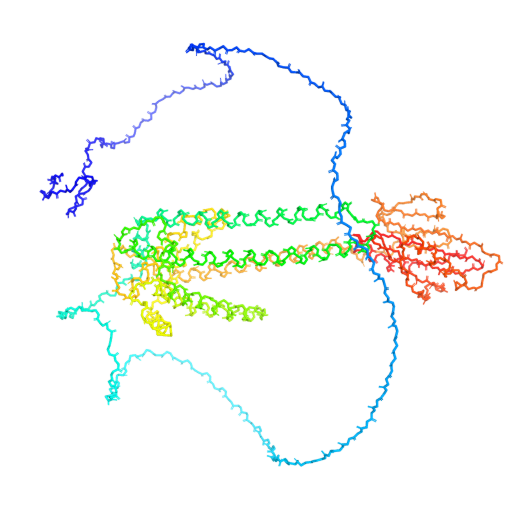 1.00 79.25 445 SER A C 1
ATOM 3473 O O . SER A 1 445 ? 2.329 -15.103 -23.802 1.00 79.25 445 SER A O 1
ATOM 3475 N N . ASN A 1 446 ? 0.233 -15.464 -23.126 1.00 75.94 446 ASN A N 1
ATOM 3476 C CA . ASN A 1 446 ? -0.202 -16.114 -24.356 1.00 75.94 446 ASN A CA 1
ATOM 3477 C C . ASN A 1 446 ? -0.381 -15.109 -25.498 1.00 75.94 446 ASN A C 1
ATOM 3479 O O . ASN A 1 446 ? -0.053 -15.435 -26.624 1.00 75.94 446 ASN A O 1
ATOM 3483 N N . GLN A 1 447 ? -0.852 -13.887 -25.237 1.00 71.19 447 GLN A N 1
ATOM 3484 C CA . GLN A 1 447 ? -0.869 -12.810 -26.229 1.00 71.19 447 GLN A CA 1
ATOM 3485 C C . GLN A 1 447 ? 0.543 -12.351 -26.573 1.00 71.19 447 GLN A C 1
ATOM 3487 O O . GLN A 1 447 ? 0.827 -12.148 -27.738 1.00 71.19 447 GLN A O 1
ATOM 3492 N N . SER A 1 448 ? 1.442 -12.240 -25.596 1.00 64.31 448 SER A N 1
ATOM 3493 C CA . SER A 1 448 ? 2.869 -12.008 -25.826 1.00 64.31 448 SER A CA 1
ATOM 3494 C C . SER A 1 448 ? 3.473 -13.140 -26.643 1.00 64.31 448 SER A C 1
ATOM 3496 O O . SER A 1 448 ? 4.217 -12.851 -27.564 1.00 64.31 448 SER A O 1
ATOM 3498 N N . ASN A 1 449 ? 3.124 -14.395 -26.361 1.00 58.03 449 ASN A N 1
ATOM 3499 C CA . ASN A 1 449 ? 3.558 -15.535 -27.153 1.00 58.03 449 ASN A CA 1
ATOM 3500 C C . ASN A 1 449 ? 2.889 -15.554 -28.523 1.00 58.03 449 ASN A C 1
ATOM 3502 O O . ASN A 1 449 ? 3.528 -15.974 -29.453 1.00 58.03 449 ASN A O 1
ATOM 3506 N N . GLN A 1 450 ? 1.653 -15.089 -28.707 1.00 53.62 450 GLN A N 1
ATOM 3507 C CA . GLN A 1 450 ? 1.037 -14.983 -30.033 1.00 53.62 450 GLN A CA 1
ATOM 3508 C C . GLN A 1 450 ? 1.540 -13.783 -30.822 1.00 53.62 450 GLN A C 1
ATOM 3510 O O . GLN A 1 450 ? 1.580 -13.852 -32.035 1.00 53.62 450 GLN A O 1
ATOM 3515 N N . ILE A 1 451 ? 1.933 -12.693 -30.169 1.00 54.59 451 ILE A N 1
ATOM 3516 C CA . ILE A 1 451 ? 2.664 -11.600 -30.808 1.00 54.59 451 ILE A CA 1
ATOM 3517 C C . ILE A 1 451 ? 4.046 -12.119 -31.188 1.00 54.59 451 ILE A C 1
ATOM 3519 O O . ILE A 1 451 ? 4.418 -11.957 -32.337 1.00 54.59 451 ILE A O 1
ATOM 3523 N N . ASN A 1 452 ? 4.726 -12.832 -30.282 1.00 47.44 452 ASN A N 1
ATOM 3524 C CA . ASN A 1 452 ? 6.006 -13.477 -30.548 1.00 47.44 452 ASN A CA 1
ATOM 3525 C C . ASN A 1 452 ? 5.899 -14.567 -31.613 1.00 47.44 452 ASN A C 1
ATOM 3527 O O . ASN A 1 452 ? 6.820 -14.656 -32.394 1.00 47.44 452 ASN A O 1
ATOM 3531 N N . ASN A 1 453 ? 4.793 -15.313 -31.690 1.00 42.72 453 ASN A N 1
ATOM 3532 C CA . ASN A 1 453 ? 4.534 -16.366 -32.676 1.00 42.72 453 ASN A CA 1
ATOM 3533 C C . ASN A 1 453 ? 3.905 -15.813 -33.970 1.00 42.72 453 ASN A C 1
ATOM 3535 O O . ASN A 1 453 ? 3.879 -16.507 -34.971 1.00 42.72 453 ASN A O 1
ATOM 3539 N N . ASN A 1 454 ? 3.361 -14.591 -33.963 1.00 37.31 454 ASN A N 1
ATOM 3540 C CA . ASN A 1 454 ? 3.046 -13.830 -35.179 1.00 37.31 454 ASN A CA 1
ATOM 3541 C C . ASN A 1 454 ? 4.283 -13.062 -35.673 1.00 37.31 454 ASN A C 1
ATOM 3543 O O . ASN A 1 454 ? 4.289 -12.583 -36.803 1.00 37.31 454 ASN A O 1
ATOM 3547 N N . SER A 1 455 ? 5.306 -12.908 -34.826 1.00 41.22 455 SER A N 1
ATOM 3548 C CA . SER A 1 455 ? 6.663 -12.515 -35.209 1.00 41.22 455 SER A CA 1
ATOM 3549 C C . SER A 1 455 ? 7.626 -13.699 -35.335 1.00 41.22 455 SER A C 1
ATOM 3551 O O . SER A 1 455 ? 8.714 -13.510 -35.869 1.00 41.22 455 SER A O 1
ATOM 3553 N N . ASP A 1 456 ? 7.207 -14.916 -34.975 1.00 35.88 456 ASP A N 1
ATOM 3554 C CA . ASP A 1 456 ? 7.609 -16.117 -35.683 1.00 35.88 456 ASP A CA 1
ATOM 3555 C C . ASP A 1 456 ? 6.861 -15.994 -37.001 1.00 35.88 456 ASP A C 1
ATOM 3557 O O . ASP A 1 456 ? 5.775 -16.531 -37.219 1.00 35.88 456 ASP A O 1
ATOM 3561 N N . TYR A 1 457 ? 7.471 -15.252 -37.922 1.00 39.66 457 TYR A N 1
ATOM 3562 C CA . TYR A 1 457 ? 7.477 -15.760 -39.276 1.00 39.66 457 TYR A CA 1
ATOM 3563 C C . TYR A 1 457 ? 7.778 -17.244 -39.135 1.00 39.66 457 TYR A C 1
ATOM 3565 O O . TYR A 1 457 ? 8.820 -17.605 -38.585 1.00 39.66 457 TYR A O 1
ATOM 3573 N N . ASN A 1 458 ? 6.806 -18.072 -39.509 1.00 32.16 458 ASN A N 1
ATOM 3574 C CA . ASN A 1 458 ? 7.012 -19.491 -39.686 1.00 32.16 458 ASN A CA 1
ATOM 3575 C C . ASN A 1 458 ? 8.345 -19.621 -40.432 1.00 32.16 458 ASN A C 1
ATOM 3577 O O . ASN A 1 458 ? 8.418 -19.352 -41.627 1.00 32.16 458 ASN A O 1
ATOM 3581 N N . TYR A 1 459 ? 9.409 -20.025 -39.738 1.00 42.12 459 TYR A N 1
ATOM 3582 C CA . TYR A 1 459 ? 10.664 -20.466 -40.352 1.00 42.12 459 TYR A CA 1
ATOM 3583 C C . TYR A 1 459 ? 10.464 -21.877 -40.939 1.00 42.12 459 TYR A C 1
ATOM 3585 O O . TYR A 1 459 ? 11.312 -22.757 -40.847 1.00 42.12 459 TYR A O 1
ATOM 3593 N N . GLU A 1 460 ? 9.284 -22.087 -41.511 1.00 36.53 460 GLU A N 1
ATOM 3594 C CA . GLU A 1 460 ? 8.888 -23.199 -42.356 1.00 36.53 460 GLU A CA 1
ATOM 3595 C C . GLU A 1 460 ? 8.267 -22.636 -43.641 1.00 36.53 460 GLU A C 1
ATOM 3597 O O . GLU A 1 460 ? 7.381 -23.245 -44.224 1.00 36.53 460 GLU A O 1
ATOM 3602 N N . ASP A 1 461 ? 8.720 -21.469 -44.096 1.00 37.16 461 ASP A N 1
ATOM 3603 C CA . ASP A 1 461 ? 8.558 -21.105 -45.492 1.00 37.16 461 ASP A CA 1
ATOM 3604 C C . ASP A 1 461 ? 9.894 -21.364 -46.177 1.00 37.16 461 ASP A C 1
ATOM 3606 O O . ASP A 1 461 ? 10.931 -20.819 -45.801 1.00 37.16 461 ASP A O 1
ATOM 3610 N N . ASP A 1 462 ? 9.830 -22.303 -47.118 1.00 38.12 462 ASP A N 1
ATOM 3611 C CA . ASP A 1 462 ? 10.767 -22.587 -48.191 1.00 38.12 462 ASP A CA 1
ATOM 3612 C C . ASP A 1 462 ? 11.946 -21.611 -48.296 1.00 38.12 462 ASP A C 1
ATOM 3614 O O . ASP A 1 462 ? 11.766 -20.396 -48.406 1.00 38.12 462 ASP A O 1
ATOM 3618 N N . TYR A 1 463 ? 13.153 -22.169 -48.443 1.00 42.50 463 TYR A N 1
ATOM 3619 C CA . TYR A 1 463 ? 14.240 -21.554 -49.212 1.00 42.50 463 TYR A CA 1
ATOM 3620 C C . TYR A 1 463 ? 13.724 -21.274 -50.637 1.00 42.50 463 TYR A C 1
ATOM 3622 O O . TYR A 1 463 ? 14.033 -21.972 -51.603 1.00 42.50 463 TYR A O 1
ATOM 3630 N N . ASN A 1 464 ? 12.850 -20.285 -50.769 1.00 45.62 464 ASN A N 1
ATOM 3631 C CA . ASN A 1 464 ? 12.191 -19.955 -52.001 1.00 45.62 464 ASN A CA 1
ATOM 3632 C C . ASN A 1 464 ? 13.200 -19.105 -52.757 1.00 45.62 464 ASN A C 1
ATOM 3634 O O . ASN A 1 464 ? 13.529 -17.982 -52.363 1.00 45.62 464 ASN A O 1
ATOM 3638 N N . SER A 1 465 ? 13.722 -19.658 -53.847 1.00 52.94 465 SER A N 1
ATOM 3639 C CA . SER A 1 465 ? 14.735 -19.043 -54.710 1.00 52.94 465 SER A CA 1
ATOM 3640 C C . SER A 1 465 ? 14.319 -17.678 -55.283 1.00 52.94 465 SER A C 1
ATOM 3642 O O . SER A 1 465 ? 15.095 -17.040 -55.983 1.00 52.94 465 SER A O 1
ATOM 3644 N N . THR A 1 466 ? 13.097 -17.213 -55.007 1.00 58.00 466 THR A N 1
ATOM 3645 C CA . THR A 1 466 ? 12.535 -15.922 -55.418 1.00 58.00 466 THR A CA 1
ATOM 3646 C C . THR A 1 466 ? 13.106 -14.719 -54.654 1.00 58.00 466 THR A C 1
ATOM 3648 O O . THR A 1 466 ? 13.134 -13.611 -55.207 1.00 58.00 466 THR A O 1
ATOM 3651 N N . TYR A 1 467 ? 13.564 -14.918 -53.412 1.00 70.31 467 TYR A N 1
ATOM 3652 C CA . TYR A 1 467 ? 14.103 -13.853 -52.544 1.00 70.31 467 TYR A CA 1
ATOM 3653 C C . TYR A 1 467 ? 15.632 -13.793 -52.514 1.00 70.31 467 TYR A C 1
ATOM 3655 O O . TYR A 1 467 ? 16.205 -12.848 -51.979 1.00 70.31 467 TYR A O 1
ATOM 3663 N N . ILE A 1 468 ? 16.296 -14.763 -53.140 1.00 80.88 468 ILE A N 1
ATOM 3664 C CA . ILE A 1 468 ? 17.719 -14.676 -53.441 1.00 80.88 468 ILE A CA 1
ATOM 3665 C C . ILE A 1 468 ? 17.875 -13.754 -54.652 1.00 80.88 468 ILE A C 1
ATOM 3667 O O . ILE A 1 468 ? 17.276 -13.992 -55.704 1.00 80.88 468 ILE A O 1
ATOM 3671 N N . LYS A 1 469 ? 18.642 -12.680 -54.488 1.00 84.94 469 LYS A N 1
ATOM 3672 C CA . LYS A 1 469 ? 18.958 -11.709 -55.534 1.00 84.94 469 LYS A CA 1
ATOM 3673 C C . LYS A 1 469 ? 20.438 -11.784 -55.871 1.00 84.94 469 LYS A C 1
ATOM 3675 O O . LYS A 1 469 ? 21.269 -12.088 -55.019 1.00 84.94 469 LYS A O 1
ATOM 3680 N N . GLU A 1 470 ? 20.741 -11.516 -57.132 1.00 87.31 470 GLU A N 1
ATOM 3681 C CA . GLU A 1 470 ? 22.104 -11.321 -57.609 1.00 87.31 470 GLU A CA 1
ATOM 3682 C C . GLU A 1 470 ? 22.320 -9.813 -57.705 1.00 87.31 470 GLU A C 1
ATOM 3684 O O . GLU A 1 470 ? 21.669 -9.142 -58.503 1.00 87.31 470 GLU A O 1
ATOM 3689 N N . MET A 1 471 ? 23.170 -9.291 -56.827 1.00 86.25 471 MET A N 1
ATOM 3690 C CA . MET A 1 471 ? 23.462 -7.875 -56.655 1.00 86.25 471 MET A CA 1
ATOM 3691 C C . MET A 1 471 ? 24.954 -7.669 -56.916 1.00 86.25 471 MET A C 1
ATOM 3693 O O . MET A 1 471 ? 25.795 -8.066 -56.112 1.00 86.25 471 MET A O 1
ATOM 3697 N N . ASN A 1 472 ? 25.286 -7.111 -58.081 1.00 83.81 472 ASN A N 1
ATOM 3698 C CA . ASN A 1 472 ? 26.658 -6.788 -58.485 1.00 83.81 472 ASN A CA 1
ATOM 3699 C C . ASN A 1 472 ? 27.693 -7.924 -58.265 1.00 83.81 472 ASN A C 1
ATOM 3701 O O . ASN A 1 472 ? 28.699 -7.758 -57.577 1.00 83.81 472 ASN A O 1
ATOM 3705 N N . GLY A 1 473 ? 27.416 -9.115 -58.812 1.00 82.00 473 GLY A N 1
ATOM 3706 C CA . GLY A 1 473 ? 28.298 -10.289 -58.689 1.00 82.00 473 GLY A CA 1
ATOM 3707 C C . GLY A 1 473 ? 28.202 -11.035 -57.351 1.00 82.00 473 GLY A C 1
ATOM 3708 O O . GLY A 1 473 ? 28.886 -12.039 -57.158 1.00 82.00 473 GLY A O 1
ATOM 3709 N N . ILE A 1 474 ? 27.330 -10.591 -56.440 1.00 89.56 474 ILE A N 1
ATOM 3710 C CA . ILE A 1 474 ? 27.079 -11.228 -55.144 1.00 89.56 474 ILE A CA 1
ATOM 3711 C C . ILE A 1 474 ? 25.670 -11.816 -55.133 1.00 89.56 474 ILE A C 1
ATOM 3713 O O . ILE A 1 474 ? 24.689 -11.119 -55.390 1.00 89.56 474 ILE A O 1
ATOM 3717 N N . ARG A 1 475 ? 25.544 -13.096 -54.793 1.00 88.94 475 ARG A N 1
ATOM 3718 C CA . ARG A 1 475 ? 24.255 -13.725 -54.500 1.00 88.94 475 ARG A CA 1
ATOM 3719 C C . ARG A 1 475 ? 23.949 -13.563 -53.017 1.00 88.94 475 ARG A C 1
ATOM 3721 O O . ARG A 1 475 ? 24.775 -13.944 -52.191 1.00 88.94 475 ARG A O 1
ATOM 3728 N N . LEU A 1 476 ? 22.781 -13.023 -52.672 1.00 90.25 476 LEU A N 1
ATOM 3729 C CA . LEU A 1 476 ? 22.334 -12.930 -51.280 1.00 90.25 476 LEU A CA 1
ATOM 3730 C C . LEU A 1 476 ? 20.808 -12.881 -51.148 1.00 90.25 476 LEU A C 1
ATOM 3732 O O . LEU A 1 476 ? 20.083 -12.520 -52.072 1.00 90.25 476 LEU A O 1
ATOM 3736 N N . TYR A 1 477 ? 20.313 -13.248 -49.974 1.00 88.25 477 TYR A N 1
ATOM 3737 C CA . TYR A 1 477 ? 18.909 -13.185 -49.601 1.00 88.25 477 TYR A CA 1
ATOM 3738 C C . TYR A 1 477 ? 18.500 -11.751 -49.254 1.00 88.25 477 TYR A C 1
ATOM 3740 O O . TYR A 1 477 ? 19.066 -11.133 -48.353 1.00 88.25 477 TYR A O 1
ATOM 3748 N N . VAL A 1 478 ? 17.478 -11.235 -49.935 1.00 86.31 478 VAL A N 1
ATOM 3749 C CA . VAL A 1 478 ? 16.881 -9.927 -49.651 1.00 86.31 478 VAL A CA 1
ATOM 3750 C C . VAL A 1 478 ? 15.468 -10.143 -49.102 1.00 86.31 478 VAL A C 1
ATOM 3752 O O . VAL A 1 478 ? 14.629 -10.709 -49.812 1.00 86.31 478 VAL A O 1
ATOM 3755 N N . PRO A 1 479 ? 15.157 -9.688 -47.871 1.00 84.06 479 PRO A N 1
ATOM 3756 C CA . PRO A 1 479 ? 13.826 -9.864 -47.305 1.00 84.06 479 PRO A CA 1
ATOM 3757 C C . PRO A 1 479 ? 12.745 -9.212 -48.176 1.00 84.06 479 PRO A C 1
ATOM 3759 O O . PRO A 1 479 ? 12.927 -8.115 -48.703 1.00 84.06 479 PRO A O 1
ATOM 3762 N N . SER A 1 480 ? 11.579 -9.852 -48.267 1.00 79.12 480 SER A N 1
ATOM 3763 C CA . SER A 1 480 ? 10.459 -9.428 -49.126 1.00 79.12 480 SER A CA 1
ATOM 3764 C C . SER A 1 480 ? 9.952 -8.000 -48.873 1.00 79.12 480 SER A C 1
ATOM 3766 O O . SER A 1 480 ? 9.357 -7.386 -49.756 1.00 79.12 480 SER A O 1
ATOM 3768 N N . ALA A 1 481 ? 10.193 -7.462 -47.676 1.00 79.12 481 ALA A N 1
ATOM 3769 C CA . ALA A 1 481 ? 9.825 -6.106 -47.280 1.00 79.12 481 ALA A CA 1
ATOM 3770 C C . ALA A 1 481 ? 10.751 -5.009 -47.842 1.00 79.12 481 ALA A C 1
ATOM 3772 O O . ALA A 1 481 ? 10.491 -3.825 -47.610 1.00 79.12 481 ALA A O 1
ATOM 3773 N N . PHE A 1 482 ? 11.835 -5.384 -48.527 1.00 84.94 482 PHE A N 1
ATOM 3774 C CA . PHE A 1 482 ? 12.793 -4.453 -49.106 1.00 84.94 482 PHE A CA 1
ATOM 3775 C C . PHE A 1 482 ? 12.549 -4.301 -50.606 1.00 84.94 482 PHE A C 1
ATOM 3777 O O . PHE A 1 482 ? 12.373 -5.273 -51.340 1.00 84.94 482 PHE A O 1
ATOM 3784 N N . THR A 1 483 ? 12.578 -3.059 -51.069 1.00 84.94 483 THR A N 1
ATOM 3785 C CA . THR A 1 483 ? 12.400 -2.700 -52.475 1.00 84.94 483 THR A CA 1
ATOM 3786 C C . THR A 1 483 ? 13.695 -2.145 -53.041 1.00 84.94 483 THR A C 1
ATOM 3788 O O . THR A 1 483 ? 14.395 -1.396 -52.357 1.00 84.94 483 THR A O 1
ATOM 3791 N N . HIS A 1 484 ? 13.991 -2.492 -54.292 1.00 88.50 484 HIS A N 1
ATOM 3792 C CA . HIS A 1 484 ? 15.143 -1.964 -55.013 1.00 88.50 484 HIS A CA 1
ATOM 3793 C C . HIS A 1 484 ? 15.074 -0.432 -55.086 1.00 88.50 484 HIS A C 1
ATOM 3795 O O . HIS A 1 484 ? 14.026 0.142 -55.400 1.00 88.50 484 HIS A O 1
ATOM 3801 N N . SER A 1 485 ? 16.197 0.216 -54.808 1.00 85.19 485 SER A N 1
ATOM 3802 C CA . SER A 1 485 ? 16.390 1.662 -54.837 1.00 85.19 485 SER A CA 1
ATOM 3803 C C . SER A 1 485 ? 17.706 1.976 -55.556 1.00 85.19 485 SER A C 1
ATOM 3805 O O . SER A 1 485 ? 18.467 1.079 -55.894 1.00 85.19 485 SER A O 1
ATOM 3807 N N . SER A 1 486 ? 17.982 3.249 -55.818 1.00 82.06 486 SER A N 1
ATOM 3808 C CA . SER A 1 486 ? 19.238 3.698 -56.429 1.00 82.06 486 SER A CA 1
ATOM 3809 C C . SER A 1 486 ? 19.927 4.707 -55.516 1.00 82.06 486 SER A C 1
ATOM 3811 O O . SER A 1 486 ? 19.274 5.635 -55.032 1.00 82.06 486 SER A O 1
ATOM 3813 N N . ASN A 1 487 ? 21.230 4.545 -55.293 1.00 79.75 487 ASN A N 1
ATOM 3814 C CA . ASN A 1 487 ? 22.057 5.436 -54.479 1.00 79.75 487 ASN A CA 1
ATOM 3815 C C . ASN A 1 487 ? 23.456 5.540 -55.105 1.00 79.75 487 ASN A C 1
ATOM 3817 O O . ASN A 1 487 ? 23.957 4.547 -55.610 1.00 79.75 487 ASN A O 1
ATOM 3821 N N . ASP A 1 488 ? 24.098 6.704 -55.031 1.00 78.44 488 ASP A N 1
ATOM 3822 C CA . ASP A 1 488 ? 25.436 6.934 -55.599 1.00 78.44 488 ASP A CA 1
ATOM 3823 C C . ASP A 1 488 ? 26.551 6.168 -54.855 1.00 78.44 488 ASP A C 1
ATOM 3825 O O . ASP A 1 488 ? 27.649 6.008 -55.379 1.00 78.44 488 ASP A O 1
ATOM 3829 N N . ASN A 1 489 ? 26.282 5.699 -53.631 1.00 81.25 489 ASN A N 1
ATOM 3830 C CA . ASN A 1 489 ? 27.272 5.028 -52.778 1.00 81.25 489 ASN A CA 1
ATOM 3831 C C . ASN A 1 489 ? 27.316 3.496 -52.923 1.00 81.25 489 ASN A C 1
ATOM 3833 O O . ASN A 1 489 ? 28.224 2.875 -52.373 1.00 81.25 489 ASN A O 1
ATOM 3837 N N . TYR A 1 490 ? 26.331 2.883 -53.586 1.00 87.69 490 TYR A N 1
ATOM 3838 C CA . TYR A 1 490 ? 26.243 1.430 -53.752 1.00 87.69 490 TYR A CA 1
ATOM 3839 C C . TYR A 1 490 ? 25.846 1.099 -55.186 1.00 87.69 490 TYR A C 1
ATOM 3841 O O . TYR A 1 490 ? 24.960 1.743 -55.741 1.00 87.69 490 TYR A O 1
ATOM 3849 N N . ASP A 1 491 ? 26.457 0.064 -55.754 1.00 87.81 491 ASP A N 1
ATOM 3850 C CA . ASP A 1 491 ? 26.155 -0.381 -57.117 1.00 87.81 491 ASP A CA 1
ATOM 3851 C C . ASP A 1 491 ? 24.738 -0.975 -57.217 1.00 87.81 491 ASP A C 1
ATOM 3853 O O . ASP A 1 491 ? 24.074 -0.833 -58.241 1.00 87.81 491 ASP A O 1
ATOM 3857 N N . ASP A 1 492 ? 24.257 -1.599 -56.136 1.00 89.38 492 ASP A N 1
ATOM 3858 C CA . ASP A 1 492 ? 22.875 -2.069 -55.988 1.00 89.38 492 ASP A CA 1
ATOM 3859 C C . ASP A 1 492 ? 22.435 -1.926 -54.519 1.00 89.38 492 ASP A C 1
ATOM 3861 O O . ASP A 1 492 ? 23.225 -2.167 -53.598 1.00 89.38 492 ASP A O 1
ATOM 3865 N N . ILE A 1 493 ? 21.195 -1.492 -54.273 1.00 92.31 493 ILE A N 1
ATOM 3866 C CA . ILE A 1 493 ? 20.672 -1.257 -52.923 1.00 92.31 493 ILE A CA 1
ATOM 3867 C C . ILE A 1 493 ? 19.182 -1.575 -52.814 1.00 92.31 493 ILE A C 1
ATOM 3869 O O . ILE A 1 493 ? 18.348 -1.150 -53.611 1.00 92.31 493 ILE A O 1
ATOM 3873 N N . TYR A 1 494 ? 18.829 -2.258 -51.733 1.00 90.38 494 TYR A N 1
ATOM 3874 C CA . TYR A 1 494 ? 17.458 -2.540 -51.342 1.00 90.38 494 TYR A CA 1
ATOM 3875 C C . TYR A 1 494 ? 17.168 -1.859 -50.010 1.00 90.38 494 TYR A C 1
ATOM 3877 O O . TYR A 1 494 ? 17.933 -1.986 -49.055 1.00 90.38 494 TYR A O 1
ATOM 3885 N N . VAL A 1 495 ? 16.052 -1.138 -49.933 1.00 88.19 495 VAL A N 1
ATOM 3886 C CA . VAL A 1 495 ? 15.649 -0.374 -48.744 1.00 88.19 495 VAL A CA 1
ATOM 3887 C C . VAL A 1 495 ? 14.255 -0.808 -48.326 1.00 88.19 495 VAL A C 1
ATOM 3889 O O . VAL A 1 495 ? 13.402 -1.083 -49.171 1.00 88.19 495 VAL A O 1
ATOM 3892 N N . ASN A 1 496 ? 14.008 -0.888 -47.023 1.00 86.38 496 ASN A N 1
ATOM 3893 C CA . ASN A 1 496 ? 12.668 -1.170 -46.532 1.00 86.38 496 ASN A CA 1
ATOM 3894 C C . ASN A 1 496 ? 11.725 0.035 -46.721 1.00 86.38 496 ASN A C 1
ATOM 3896 O O . ASN A 1 496 ? 12.152 1.186 -46.744 1.00 86.38 496 ASN A O 1
ATOM 3900 N N . ASN A 1 497 ? 10.415 -0.211 -46.756 1.00 79.12 497 ASN A N 1
ATOM 3901 C CA . ASN A 1 497 ? 9.398 0.820 -47.038 1.00 79.12 497 ASN A CA 1
ATOM 3902 C C . ASN A 1 497 ? 9.394 2.042 -46.091 1.00 79.12 497 ASN A C 1
ATOM 3904 O O . ASN A 1 497 ? 8.737 3.040 -46.377 1.00 79.12 497 ASN A O 1
ATOM 3908 N N . VAL A 1 498 ? 10.072 1.957 -44.942 1.00 81.25 498 VAL A N 1
ATOM 3909 C CA . VAL A 1 498 ? 10.113 3.001 -43.903 1.00 81.25 498 VAL A CA 1
ATOM 3910 C C . VAL A 1 498 ? 11.509 3.641 -43.791 1.00 81.25 498 VAL A C 1
ATOM 3912 O O . VAL A 1 498 ? 11.721 4.490 -42.930 1.00 81.25 498 VAL A O 1
ATOM 3915 N N . ASN A 1 499 ? 12.465 3.261 -44.648 1.00 81.44 499 ASN A N 1
ATOM 3916 C CA . ASN A 1 499 ? 13.858 3.737 -44.650 1.00 81.44 499 ASN A CA 1
ATOM 3917 C C . ASN A 1 499 ? 14.578 3.591 -43.294 1.00 81.44 499 ASN A C 1
ATOM 3919 O O . ASN A 1 499 ? 15.393 4.428 -42.907 1.00 81.44 499 ASN A O 1
ATOM 3923 N N . THR A 1 500 ? 14.262 2.531 -42.551 1.00 85.25 500 THR A N 1
ATOM 3924 C CA . THR A 1 500 ? 14.886 2.193 -41.263 1.00 85.25 500 THR A CA 1
ATOM 3925 C C . THR A 1 500 ? 15.926 1.079 -41.365 1.00 85.25 500 THR A C 1
ATOM 3927 O O . THR A 1 500 ? 16.660 0.871 -40.399 1.00 85.25 500 THR A O 1
ATOM 3930 N N . ALA A 1 501 ? 16.001 0.377 -42.500 1.00 89.38 501 ALA A N 1
ATOM 3931 C CA . ALA A 1 501 ? 17.028 -0.616 -42.804 1.00 89.38 501 ALA A CA 1
ATOM 3932 C C . ALA A 1 501 ? 17.289 -0.704 -44.317 1.00 89.38 501 ALA A C 1
ATOM 3934 O O . ALA A 1 501 ? 16.361 -0.549 -45.118 1.00 89.38 501 ALA A O 1
ATOM 3935 N N . PHE A 1 502 ? 18.533 -0.985 -44.707 1.00 92.00 502 PHE A N 1
ATOM 3936 C CA . PHE A 1 502 ? 18.919 -1.208 -46.101 1.00 92.00 502 PHE A CA 1
ATOM 3937 C C . PHE A 1 502 ? 20.012 -2.274 -46.233 1.00 92.00 502 PHE A C 1
ATOM 3939 O O . PHE A 1 502 ? 20.818 -2.450 -45.321 1.00 92.00 502 PHE A O 1
ATOM 3946 N N . ILE A 1 503 ? 20.038 -2.948 -47.384 1.00 92.81 503 ILE A N 1
ATOM 3947 C CA . ILE A 1 503 ? 21.112 -3.842 -47.831 1.00 92.81 503 ILE A CA 1
ATOM 3948 C C . ILE A 1 503 ? 21.699 -3.233 -49.102 1.00 92.81 503 ILE A C 1
ATOM 3950 O O . ILE A 1 503 ? 20.983 -3.100 -50.093 1.00 92.81 503 ILE A O 1
ATOM 3954 N N . GLY A 1 504 ? 22.968 -2.841 -49.067 1.00 91.88 504 GLY A N 1
ATOM 3955 C CA . GLY A 1 504 ? 23.695 -2.317 -50.222 1.00 91.88 504 GLY A CA 1
ATOM 3956 C C . GLY A 1 504 ? 24.865 -3.217 -50.592 1.00 91.88 504 GLY A C 1
ATOM 3957 O O . GLY A 1 504 ? 25.539 -3.749 -49.710 1.00 91.88 504 GLY A O 1
ATOM 3958 N N . THR A 1 505 ? 25.132 -3.366 -51.885 1.00 91.81 505 THR A N 1
ATOM 3959 C CA . THR A 1 505 ? 26.322 -4.057 -52.391 1.00 91.81 505 THR A CA 1
ATOM 3960 C C . THR A 1 505 ? 27.151 -3.136 -53.260 1.00 91.81 505 THR A C 1
ATOM 3962 O O . THR A 1 505 ? 26.603 -2.379 -54.063 1.00 91.81 505 THR A O 1
ATOM 3965 N N . THR A 1 506 ? 28.469 -3.224 -53.142 1.00 91.06 506 THR A N 1
ATOM 3966 C CA . THR A 1 506 ? 29.386 -2.550 -54.060 1.00 91.06 506 THR A CA 1
ATOM 3967 C C . THR A 1 506 ? 30.632 -3.387 -54.309 1.00 91.06 506 THR A C 1
ATOM 3969 O O . THR A 1 506 ? 31.010 -4.215 -53.476 1.00 91.06 506 THR A O 1
ATOM 3972 N N . SER A 1 507 ? 31.255 -3.194 -55.466 1.00 89.44 507 SER A N 1
ATOM 3973 C CA . SER A 1 507 ? 32.503 -3.852 -55.842 1.00 89.44 507 SER A CA 1
ATOM 3974 C C . SER A 1 507 ? 33.551 -2.815 -56.224 1.00 89.44 507 SER A C 1
ATOM 3976 O O . SER A 1 507 ? 33.290 -1.948 -57.057 1.00 89.44 507 SER A O 1
ATOM 3978 N N . ILE A 1 508 ? 34.759 -2.935 -55.681 1.00 87.25 508 ILE A N 1
ATOM 3979 C CA . ILE A 1 508 ? 35.866 -2.021 -55.973 1.00 87.25 508 ILE A CA 1
ATOM 3980 C C . ILE A 1 508 ? 37.029 -2.824 -56.549 1.00 87.25 508 ILE A C 1
ATOM 3982 O O . ILE A 1 508 ? 37.581 -3.696 -55.879 1.00 87.25 508 ILE A O 1
ATOM 3986 N N . ASN A 1 509 ? 37.412 -2.531 -57.792 1.00 86.94 509 ASN A N 1
ATOM 3987 C CA . ASN A 1 509 ? 38.572 -3.144 -58.436 1.00 86.94 509 ASN A CA 1
ATOM 3988 C C . ASN A 1 509 ? 39.848 -2.358 -58.100 1.00 86.94 509 ASN A C 1
ATOM 3990 O O . ASN A 1 509 ? 39.916 -1.146 -58.317 1.00 86.94 509 ASN A O 1
ATOM 3994 N N . PHE A 1 510 ? 40.864 -3.050 -57.588 1.00 83.19 510 PHE A N 1
ATOM 3995 C CA . PHE A 1 510 ? 42.161 -2.467 -57.263 1.00 83.19 510 PHE A CA 1
ATOM 3996 C C . PHE A 1 510 ? 43.246 -3.006 -58.193 1.00 83.19 510 PHE A C 1
ATOM 3998 O O . PHE A 1 510 ? 43.272 -4.180 -58.541 1.00 83.19 510 PHE A O 1
ATOM 4005 N N . VAL A 1 511 ? 44.214 -2.152 -58.534 1.00 76.19 511 VAL A N 1
ATOM 4006 C CA . VAL A 1 511 ? 45.334 -2.530 -59.413 1.00 76.19 511 VAL A CA 1
ATOM 4007 C C . VAL A 1 511 ? 46.312 -3.493 -58.722 1.00 76.19 511 VAL A C 1
ATOM 4009 O O . VAL A 1 511 ? 46.931 -4.300 -59.401 1.00 76.19 511 VAL A O 1
ATOM 4012 N N . ASN A 1 512 ? 46.459 -3.418 -57.392 1.00 73.81 512 ASN A N 1
ATOM 4013 C CA . ASN A 1 512 ? 47.387 -4.239 -56.601 1.00 73.81 512 ASN A CA 1
ATOM 4014 C C . ASN A 1 512 ? 46.854 -4.455 -55.171 1.00 73.81 512 ASN A C 1
ATOM 4016 O O . ASN A 1 512 ? 47.375 -3.862 -54.228 1.00 73.81 512 ASN A O 1
ATOM 4020 N N . ILE A 1 513 ? 45.822 -5.283 -55.000 1.00 80.25 513 ILE A N 1
ATOM 4021 C CA . ILE A 1 513 ? 45.392 -5.746 -53.672 1.00 80.25 513 ILE A CA 1
ATOM 4022 C C . ILE A 1 513 ? 45.485 -7.269 -53.599 1.00 80.25 513 ILE A C 1
ATOM 4024 O O . ILE A 1 513 ? 44.983 -7.968 -54.482 1.00 80.25 513 ILE A O 1
ATOM 4028 N N . ASN A 1 514 ? 46.151 -7.768 -52.555 1.00 75.12 514 ASN A N 1
ATOM 4029 C CA . ASN A 1 514 ? 46.384 -9.201 -52.353 1.00 75.12 514 ASN A CA 1
ATOM 4030 C C . ASN A 1 514 ? 45.707 -9.732 -51.082 1.00 75.12 514 ASN A C 1
ATOM 4032 O O . ASN A 1 514 ? 45.470 -10.936 -50.991 1.00 75.12 514 ASN A O 1
ATOM 4036 N N . SER A 1 515 ? 45.388 -8.863 -50.115 1.00 83.31 515 SER A N 1
ATOM 4037 C CA . SER A 1 515 ? 44.652 -9.224 -48.901 1.00 83.31 515 SER A CA 1
ATOM 4038 C C . SER A 1 515 ? 43.573 -8.194 -48.569 1.00 83.31 515 SER A C 1
ATOM 4040 O O . SER A 1 515 ? 43.728 -7.002 -48.818 1.00 83.31 515 SER A O 1
ATOM 4042 N N . LEU A 1 516 ? 42.493 -8.653 -47.934 1.00 85.88 516 LEU A N 1
ATOM 4043 C CA . LEU A 1 516 ? 41.490 -7.778 -47.320 1.00 85.88 516 LEU A CA 1
ATOM 4044 C C . LEU A 1 516 ? 42.073 -6.941 -46.172 1.00 85.88 516 LEU A C 1
ATOM 4046 O O . LEU A 1 516 ? 41.574 -5.848 -45.904 1.00 85.88 516 LEU A O 1
ATOM 4050 N N . ASP A 1 517 ? 43.149 -7.415 -45.538 1.00 83.25 517 ASP A N 1
ATOM 4051 C CA . ASP A 1 517 ? 43.850 -6.682 -44.477 1.00 83.25 517 ASP A CA 1
ATOM 4052 C C . ASP A 1 517 ? 44.466 -5.362 -44.973 1.00 83.25 517 ASP A C 1
ATOM 4054 O O . ASP A 1 517 ? 44.707 -4.469 -44.163 1.00 83.25 517 ASP A O 1
ATOM 4058 N N . ASP A 1 518 ? 44.668 -5.213 -46.288 1.00 81.75 518 ASP A N 1
ATOM 4059 C CA . ASP A 1 518 ? 45.183 -3.983 -46.897 1.00 81.75 518 ASP A CA 1
ATOM 4060 C C . ASP A 1 518 ? 44.095 -2.898 -47.038 1.00 81.75 518 ASP A C 1
ATOM 4062 O O . ASP A 1 518 ? 44.422 -1.723 -47.165 1.00 81.75 518 ASP A O 1
ATOM 4066 N N . TYR A 1 519 ? 42.805 -3.269 -47.012 1.00 85.62 519 TYR A N 1
ATOM 4067 C CA . TYR A 1 519 ? 41.674 -2.354 -47.252 1.00 85.62 519 TYR A CA 1
ATOM 4068 C C . TYR A 1 519 ? 40.780 -2.137 -46.023 1.00 85.62 519 TYR A C 1
ATOM 4070 O O . TYR A 1 519 ? 40.298 -1.030 -45.778 1.00 85.62 519 TYR A O 1
ATOM 4078 N N . ILE A 1 520 ? 40.553 -3.181 -45.220 1.00 88.88 520 ILE A N 1
ATOM 4079 C CA . ILE A 1 520 ? 39.660 -3.120 -44.053 1.00 88.88 520 ILE A CA 1
ATOM 4080 C C . ILE A 1 520 ? 40.028 -1.996 -43.058 1.00 88.88 520 ILE A C 1
ATOM 4082 O O . ILE A 1 520 ? 39.107 -1.326 -42.578 1.00 88.88 520 ILE A O 1
ATOM 4086 N N . PRO A 1 521 ? 41.310 -1.732 -42.732 1.00 87.31 521 PRO A N 1
ATOM 4087 C CA . PRO A 1 521 ? 41.672 -0.632 -41.835 1.00 87.31 521 PRO A CA 1
ATOM 4088 C C . PRO A 1 521 ? 41.240 0.749 -42.351 1.00 87.31 521 PRO A C 1
ATOM 4090 O O . PRO A 1 521 ? 40.753 1.574 -41.569 1.00 87.31 521 PRO A O 1
ATOM 4093 N N . ASP A 1 522 ? 41.350 0.983 -43.659 1.00 86.19 522 ASP A N 1
ATOM 4094 C CA . ASP A 1 522 ? 40.928 2.235 -44.291 1.00 86.19 522 ASP A CA 1
ATOM 4095 C C . ASP A 1 522 ? 39.400 2.379 -44.241 1.00 86.19 522 ASP A C 1
ATOM 4097 O O . ASP A 1 522 ? 38.885 3.442 -43.887 1.00 86.19 522 ASP A O 1
ATOM 4101 N N . PHE A 1 523 ? 38.662 1.286 -44.470 1.00 89.38 523 PHE A N 1
ATOM 4102 C CA . PHE A 1 523 ? 37.202 1.263 -44.320 1.00 89.38 523 PHE A CA 1
ATOM 4103 C C . PHE A 1 523 ? 36.744 1.542 -42.877 1.00 89.38 523 PHE A C 1
ATOM 4105 O O . PHE A 1 523 ? 35.798 2.299 -42.639 1.00 89.38 523 PHE A O 1
ATOM 4112 N N . ILE A 1 524 ? 37.405 0.940 -41.883 1.00 88.56 524 ILE A N 1
ATOM 4113 C CA . ILE A 1 524 ? 37.094 1.198 -40.469 1.00 88.56 524 ILE A CA 1
ATOM 4114 C C . ILE A 1 524 ? 37.342 2.675 -40.143 1.00 88.56 524 ILE A C 1
ATOM 4116 O O . ILE A 1 524 ? 36.532 3.294 -39.448 1.00 88.56 524 ILE A O 1
ATOM 4120 N N . THR A 1 525 ? 38.416 3.255 -40.682 1.00 88.06 525 THR A N 1
ATOM 4121 C CA . THR A 1 525 ? 38.731 4.678 -40.511 1.00 88.06 525 THR A CA 1
ATOM 4122 C C . THR A 1 525 ? 37.635 5.558 -41.117 1.00 88.06 525 THR A C 1
ATOM 4124 O O . THR A 1 525 ? 37.121 6.439 -40.425 1.00 88.06 525 THR A O 1
ATOM 4127 N N . SER A 1 526 ? 37.163 5.260 -42.334 1.00 88.19 526 SER A N 1
ATOM 4128 C CA . SER A 1 526 ? 36.076 6.028 -42.960 1.00 88.19 526 SER A CA 1
ATOM 4129 C C . SER A 1 526 ? 34.743 5.906 -42.209 1.00 88.19 526 SER A C 1
ATOM 4131 O O . SER A 1 526 ? 33.989 6.874 -42.112 1.00 88.19 526 SER A O 1
ATOM 4133 N N . LYS A 1 527 ? 34.431 4.739 -41.625 1.00 86.94 527 LYS A N 1
ATOM 4134 C CA . LYS A 1 527 ? 33.246 4.575 -40.757 1.00 86.94 527 LYS A CA 1
ATOM 4135 C C . LYS A 1 527 ? 33.414 5.310 -39.419 1.00 86.94 527 LYS A C 1
ATOM 4137 O O . LYS A 1 527 ? 32.442 5.872 -38.912 1.00 86.94 527 LYS A O 1
ATOM 4142 N N . SER A 1 528 ? 34.630 5.382 -38.876 1.00 86.75 528 SER A N 1
ATOM 4143 C CA . SER A 1 528 ? 34.923 6.169 -37.671 1.00 86.75 528 SER A CA 1
ATOM 4144 C C . SER A 1 528 ? 34.714 7.670 -37.891 1.00 86.75 528 SER A C 1
ATOM 4146 O O . SER A 1 528 ? 34.207 8.342 -36.992 1.00 86.75 528 SER A O 1
ATOM 4148 N N . GLU A 1 529 ? 35.036 8.200 -39.074 1.00 87.38 529 GLU A N 1
ATOM 4149 C CA . GLU A 1 529 ? 34.735 9.595 -39.447 1.00 87.38 529 GLU A CA 1
ATOM 4150 C C . GLU A 1 529 ? 33.222 9.877 -39.486 1.00 87.38 529 GLU A C 1
ATOM 4152 O O . GLU A 1 529 ? 32.782 11.000 -39.237 1.00 87.38 529 GLU A O 1
ATOM 4157 N N . GLN A 1 530 ? 32.410 8.841 -39.712 1.00 82.56 530 GLN A N 1
ATOM 4158 C CA . GLN A 1 530 ? 30.945 8.884 -39.664 1.00 82.56 530 GLN A CA 1
ATOM 4159 C C . GLN A 1 530 ? 30.369 8.562 -38.268 1.00 82.56 530 GLN A C 1
ATOM 4161 O O . GLN A 1 530 ? 29.165 8.342 -38.134 1.00 82.56 530 GLN A O 1
ATOM 4166 N N . ASN A 1 531 ? 31.196 8.561 -37.214 1.00 86.56 531 ASN A N 1
ATOM 4167 C CA . ASN A 1 531 ? 30.830 8.242 -35.825 1.00 86.56 531 ASN A CA 1
ATOM 4168 C C . ASN A 1 531 ? 30.380 6.787 -35.574 1.00 86.56 531 ASN A C 1
ATOM 4170 O O . ASN A 1 531 ? 29.628 6.526 -34.628 1.00 86.56 531 ASN A O 1
ATOM 4174 N N . PHE A 1 532 ? 30.839 5.826 -36.377 1.00 87.81 532 PHE A N 1
ATOM 4175 C CA . PHE A 1 532 ? 30.677 4.404 -36.069 1.00 87.81 532 PHE A CA 1
ATOM 4176 C C . PHE A 1 532 ? 31.878 3.867 -35.284 1.00 87.81 532 PHE A C 1
ATOM 4178 O O . PHE A 1 532 ? 33.026 4.200 -35.553 1.00 87.81 532 PHE A O 1
ATOM 4185 N N . THR A 1 533 ? 31.612 2.983 -34.325 1.00 90.38 533 THR A N 1
ATOM 4186 C CA . THR A 1 533 ? 32.628 2.164 -33.651 1.00 90.38 533 THR A CA 1
ATOM 4187 C C . THR A 1 533 ? 32.556 0.749 -34.211 1.00 90.38 533 THR A C 1
ATOM 4189 O O . THR A 1 533 ? 31.531 0.087 -34.052 1.00 90.38 533 THR A O 1
ATOM 4192 N N . CYS A 1 534 ? 33.618 0.288 -34.872 1.00 90.81 534 CYS A N 1
ATOM 4193 C CA . CYS A 1 534 ? 33.675 -1.029 -35.508 1.00 90.81 534 CYS A CA 1
ATOM 4194 C C . CYS A 1 534 ? 34.532 -2.019 -34.712 1.00 90.81 534 CYS A C 1
ATOM 4196 O O . CYS A 1 534 ? 35.546 -1.653 -34.118 1.00 90.81 534 CYS A O 1
ATOM 4198 N N . GLN A 1 535 ? 34.118 -3.284 -34.708 1.00 91.06 535 GLN A N 1
ATOM 4199 C CA . GLN A 1 535 ? 34.882 -4.394 -34.141 1.00 91.06 535 GLN A CA 1
ATOM 4200 C C . GLN A 1 535 ? 35.973 -4.875 -35.107 1.00 91.06 535 GLN A C 1
ATOM 4202 O O . GLN A 1 535 ? 35.947 -4.577 -36.300 1.00 91.06 535 GLN A O 1
ATOM 4207 N N . THR A 1 536 ? 36.927 -5.651 -34.590 1.00 85.56 536 THR A N 1
ATOM 4208 C CA . THR A 1 536 ? 37.933 -6.329 -35.417 1.00 85.56 536 THR A CA 1
ATOM 4209 C C . THR A 1 536 ? 37.271 -7.315 -36.386 1.00 85.56 536 THR A C 1
ATOM 4211 O O . THR A 1 536 ? 36.304 -7.972 -35.985 1.00 85.56 536 THR A O 1
ATOM 4214 N N . PRO A 1 537 ? 37.785 -7.465 -37.622 1.00 89.00 537 PRO A N 1
ATOM 4215 C CA . PRO A 1 537 ? 37.196 -8.356 -38.615 1.00 89.00 537 PRO A CA 1
ATOM 4216 C C . PRO A 1 537 ? 37.219 -9.814 -38.148 1.00 89.00 537 PRO A C 1
ATOM 4218 O O . PRO A 1 537 ? 38.219 -10.299 -37.616 1.00 89.00 537 PRO A O 1
ATOM 4221 N N . ASN A 1 538 ? 36.108 -10.513 -38.368 1.00 89.94 538 ASN A N 1
ATOM 4222 C CA . ASN A 1 538 ? 35.978 -11.945 -38.130 1.00 89.94 538 ASN A CA 1
ATOM 4223 C C . ASN A 1 538 ? 35.924 -12.682 -39.471 1.00 89.94 538 ASN A C 1
ATOM 4225 O O . ASN A 1 538 ? 34.973 -12.505 -40.231 1.00 89.94 538 ASN A O 1
ATOM 4229 N N . TYR A 1 539 ? 36.933 -13.500 -39.757 1.00 88.19 539 TYR A N 1
ATOM 4230 C CA . TYR A 1 539 ? 37.029 -14.245 -41.008 1.00 88.19 539 TYR A CA 1
ATOM 4231 C C . TYR A 1 539 ? 36.247 -15.559 -40.934 1.00 88.19 539 TYR A C 1
ATOM 4233 O O . TYR A 1 539 ? 36.431 -16.361 -40.017 1.00 88.19 539 TYR A O 1
ATOM 4241 N N . GLN A 1 540 ? 35.382 -15.786 -41.917 1.00 88.19 540 GLN A N 1
ATOM 4242 C CA . GLN A 1 540 ? 34.513 -16.954 -42.018 1.00 88.19 540 GLN A CA 1
ATOM 4243 C C . GLN A 1 540 ? 34.531 -17.493 -43.449 1.00 88.19 540 GLN A C 1
ATOM 4245 O O . GLN A 1 540 ? 34.601 -16.731 -44.407 1.00 88.19 540 GLN A O 1
ATOM 4250 N N . ASN A 1 541 ? 34.465 -18.816 -43.600 1.00 85.88 541 ASN A N 1
ATOM 4251 C CA . ASN A 1 541 ? 34.276 -19.437 -44.907 1.00 85.88 541 ASN A CA 1
ATOM 4252 C C . ASN A 1 541 ? 32.780 -19.687 -45.118 1.00 85.88 541 ASN A C 1
ATOM 4254 O O . ASN A 1 541 ? 32.169 -20.429 -44.344 1.00 85.88 541 ASN A O 1
ATOM 4258 N N . ILE A 1 542 ? 32.209 -19.051 -46.138 1.00 86.00 542 ILE A N 1
ATOM 4259 C CA . ILE A 1 542 ? 30.789 -19.131 -46.485 1.00 86.00 542 ILE A CA 1
ATOM 4260 C C . ILE A 1 542 ? 30.704 -19.520 -47.961 1.00 86.00 542 ILE A C 1
ATOM 4262 O O . ILE A 1 542 ? 31.295 -18.856 -48.811 1.00 86.00 542 ILE A O 1
ATOM 4266 N N . ASN A 1 543 ? 30.011 -20.625 -48.253 1.00 83.69 543 ASN A N 1
ATOM 4267 C CA . ASN A 1 543 ? 29.826 -21.165 -49.608 1.00 83.69 543 ASN A CA 1
ATOM 4268 C C . ASN A 1 543 ? 31.133 -21.353 -50.413 1.00 83.69 543 ASN A C 1
ATOM 4270 O O . ASN A 1 543 ? 31.132 -21.326 -51.635 1.00 83.69 543 ASN A O 1
ATOM 4274 N N . GLY A 1 544 ? 32.261 -21.596 -49.732 1.00 80.44 544 GLY A N 1
ATOM 4275 C CA . GLY A 1 544 ? 33.570 -21.811 -50.362 1.00 80.44 544 GLY A CA 1
ATOM 4276 C C . GLY A 1 544 ? 34.404 -20.540 -50.546 1.00 80.44 544 GLY A C 1
ATOM 4277 O O . GLY A 1 544 ? 35.577 -20.643 -50.904 1.00 80.44 544 GLY A O 1
ATOM 4278 N N . ASN A 1 545 ? 33.842 -19.370 -50.236 1.00 85.81 545 ASN A N 1
ATOM 4279 C CA . ASN A 1 545 ? 34.498 -18.070 -50.319 1.00 85.81 545 ASN A CA 1
ATOM 4280 C C . ASN A 1 545 ? 34.925 -17.573 -48.925 1.00 85.81 545 ASN A C 1
ATOM 4282 O O . ASN A 1 545 ? 34.247 -17.815 -47.922 1.00 85.81 545 ASN A O 1
ATOM 4286 N N . SER A 1 546 ? 36.060 -16.870 -48.847 1.00 88.88 546 SER A N 1
ATOM 4287 C CA . SER A 1 546 ? 36.524 -16.242 -47.601 1.00 88.88 546 SER A CA 1
ATOM 4288 C C . SER A 1 546 ? 35.852 -14.883 -47.422 1.00 88.88 546 SER A C 1
ATOM 4290 O O . SER A 1 546 ? 36.011 -13.998 -48.267 1.00 88.88 546 SER A O 1
ATOM 4292 N N . TRP A 1 547 ? 35.119 -14.718 -46.323 1.00 92.81 547 TRP A N 1
ATOM 4293 C CA . TRP A 1 547 ? 34.404 -13.494 -45.977 1.00 92.81 547 TRP A CA 1
ATOM 4294 C C . TRP A 1 547 ? 34.925 -12.909 -44.667 1.00 92.81 547 TRP A C 1
ATOM 4296 O O . TRP A 1 547 ? 34.990 -13.601 -43.652 1.00 92.81 547 TRP A O 1
ATOM 4306 N N . ALA A 1 548 ? 35.258 -11.621 -44.661 1.00 92.06 548 ALA A N 1
ATOM 4307 C CA . ALA A 1 548 ? 35.513 -10.870 -43.438 1.00 92.06 548 ALA A CA 1
ATOM 4308 C C . ALA A 1 548 ? 34.225 -10.174 -42.993 1.00 92.06 548 ALA A C 1
ATOM 4310 O O . ALA A 1 548 ? 33.686 -9.339 -43.717 1.00 92.06 548 ALA A O 1
ATOM 4311 N N . LYS A 1 549 ? 33.739 -10.502 -41.797 1.00 93.31 549 LYS A N 1
ATOM 4312 C CA . LYS A 1 549 ? 32.573 -9.869 -41.179 1.00 93.31 549 LYS A CA 1
ATOM 4313 C C . LYS A 1 549 ? 33.016 -8.797 -40.191 1.00 93.31 549 LYS A C 1
ATOM 4315 O O . LYS A 1 549 ? 33.792 -9.077 -39.276 1.00 93.31 549 LYS A O 1
ATOM 4320 N N . ILE A 1 550 ? 32.464 -7.597 -40.326 1.00 93.44 550 ILE A N 1
ATOM 4321 C CA . ILE A 1 550 ? 32.683 -6.470 -39.419 1.00 93.44 550 ILE A CA 1
ATOM 4322 C C . ILE A 1 550 ? 31.343 -6.018 -38.850 1.00 93.44 550 ILE A C 1
ATOM 4324 O O . ILE A 1 550 ? 30.358 -5.857 -39.568 1.00 93.44 550 ILE A O 1
ATOM 4328 N N . TYR A 1 551 ? 31.322 -5.800 -37.539 1.00 92.31 551 TYR A N 1
ATOM 4329 C CA . TYR A 1 551 ? 30.179 -5.243 -36.831 1.00 92.31 551 TYR A CA 1
ATOM 4330 C C . TYR A 1 551 ? 30.491 -3.814 -36.395 1.00 92.31 551 TYR A C 1
ATOM 4332 O O . TYR A 1 551 ? 31.442 -3.595 -35.640 1.00 92.31 551 TYR A O 1
ATOM 4340 N N . CYS A 1 552 ? 29.697 -2.854 -36.862 1.00 91.62 552 CYS A N 1
ATOM 4341 C CA . CYS A 1 552 ? 29.850 -1.436 -36.559 1.00 91.62 552 CYS A CA 1
ATOM 4342 C C . CYS A 1 552 ? 28.595 -0.887 -35.876 1.00 91.62 552 CYS A C 1
ATOM 4344 O O . CYS A 1 552 ? 27.475 -1.152 -36.304 1.00 91.62 552 CYS A O 1
ATOM 4346 N N . THR A 1 553 ? 28.773 -0.070 -34.840 1.00 91.94 553 THR A N 1
ATOM 4347 C CA . THR A 1 553 ? 27.667 0.533 -34.082 1.00 91.94 553 THR A CA 1
ATOM 4348 C C . THR A 1 553 ? 27.836 2.039 -33.951 1.00 91.94 553 THR A C 1
ATOM 4350 O O . THR A 1 553 ? 28.930 2.504 -33.630 1.00 91.94 553 THR A O 1
ATOM 4353 N N . SER A 1 554 ? 26.754 2.790 -34.120 1.00 90.31 554 SER A N 1
ATOM 4354 C CA . SER A 1 554 ? 26.648 4.216 -33.807 1.00 90.31 554 SER A CA 1
ATOM 4355 C C . SER A 1 554 ? 25.536 4.456 -32.774 1.00 90.31 554 SER A C 1
ATOM 4357 O O . SER A 1 554 ? 24.897 3.523 -32.280 1.00 90.31 554 SER A O 1
ATOM 4359 N N . SER A 1 555 ? 25.291 5.717 -32.410 1.00 84.69 555 SER A N 1
ATOM 4360 C CA . SER A 1 555 ? 24.228 6.076 -31.460 1.00 84.69 555 SER A CA 1
ATOM 4361 C C . SER A 1 555 ? 22.815 5.791 -31.982 1.00 84.69 555 SER A C 1
ATOM 4363 O O . SER A 1 555 ? 21.900 5.613 -31.178 1.00 84.69 555 SER A O 1
ATOM 4365 N N . THR A 1 556 ? 22.629 5.733 -33.303 1.00 84.81 556 THR A N 1
ATOM 4366 C CA . THR A 1 556 ? 21.316 5.571 -33.947 1.00 84.81 556 THR A CA 1
ATOM 4367 C C . THR A 1 556 ? 21.215 4.333 -34.829 1.00 84.81 556 THR A C 1
ATOM 4369 O O . THR A 1 556 ? 20.100 3.872 -35.078 1.00 84.81 556 THR A O 1
ATOM 4372 N N . GLN A 1 557 ? 22.342 3.793 -35.298 1.00 90.06 557 GLN A N 1
ATOM 4373 C CA . GLN A 1 557 ? 22.387 2.739 -36.306 1.00 90.06 557 GLN A CA 1
ATOM 4374 C C . GLN A 1 557 ? 23.400 1.653 -35.975 1.00 90.06 557 GLN A C 1
ATOM 4376 O O . GLN A 1 557 ? 24.409 1.882 -35.310 1.00 90.06 557 GLN A O 1
ATOM 4381 N N . ILE A 1 558 ? 23.154 0.471 -36.521 1.00 91.69 558 ILE A N 1
ATOM 4382 C CA . ILE A 1 558 ? 24.048 -0.676 -36.468 1.00 91.69 558 ILE A CA 1
ATOM 4383 C C . ILE A 1 558 ? 24.217 -1.218 -37.884 1.00 91.69 558 ILE A C 1
ATOM 4385 O O . ILE A 1 558 ? 23.249 -1.289 -38.641 1.00 91.69 558 ILE A O 1
ATOM 4389 N N . ALA A 1 559 ? 25.447 -1.591 -38.223 1.00 92.19 559 ALA A N 1
ATOM 4390 C CA . ALA A 1 559 ? 25.831 -2.095 -39.531 1.00 92.19 559 ALA A CA 1
ATOM 4391 C C . ALA A 1 559 ? 26.586 -3.425 -39.411 1.00 92.19 559 ALA A C 1
ATOM 4393 O O . ALA A 1 559 ? 27.539 -3.551 -38.634 1.00 92.19 559 ALA A O 1
ATOM 4394 N N . TYR A 1 560 ? 26.169 -4.400 -40.211 1.00 93.06 560 TYR A N 1
ATOM 4395 C CA . TYR A 1 560 ? 26.888 -5.641 -40.472 1.00 93.06 560 TYR A CA 1
ATOM 4396 C C . TYR A 1 560 ? 27.463 -5.557 -41.879 1.00 93.06 560 TYR A C 1
ATOM 4398 O O . TYR A 1 560 ? 26.708 -5.505 -42.848 1.00 93.06 560 TYR A O 1
ATOM 4406 N N . VAL A 1 561 ? 28.790 -5.532 -41.981 1.00 94.00 561 VAL A N 1
ATOM 4407 C CA . VAL A 1 561 ? 29.481 -5.371 -43.261 1.00 94.00 561 VAL A CA 1
ATOM 4408 C C . VAL A 1 561 ? 30.308 -6.613 -43.561 1.00 94.00 561 VAL A C 1
ATOM 4410 O O . VAL A 1 561 ? 31.077 -7.063 -42.709 1.00 94.00 561 VAL A O 1
ATOM 4413 N N . TYR A 1 562 ? 30.145 -7.163 -44.760 1.00 94.00 562 TYR A N 1
ATOM 4414 C CA . TYR A 1 562 ? 30.842 -8.357 -45.228 1.00 94.00 562 TYR A CA 1
ATOM 4415 C C . TYR A 1 562 ? 31.746 -8.005 -46.401 1.00 94.00 562 TYR A C 1
ATOM 4417 O O . TYR A 1 562 ? 31.316 -7.316 -47.324 1.00 94.00 562 TYR A O 1
ATOM 4425 N N . PHE A 1 563 ? 32.978 -8.506 -46.370 1.00 93.25 563 PHE A N 1
ATOM 4426 C CA . PHE A 1 563 ? 33.972 -8.288 -47.416 1.00 93.25 563 PHE A CA 1
ATOM 4427 C C . PHE A 1 563 ? 34.463 -9.610 -47.977 1.00 93.25 563 PHE A C 1
ATOM 4429 O O . PHE A 1 563 ? 34.784 -10.512 -47.205 1.00 93.25 563 PHE A O 1
ATOM 4436 N N . SER A 1 564 ? 34.612 -9.700 -49.292 1.00 92.38 564 SER A N 1
ATOM 4437 C CA . SER A 1 564 ? 35.330 -10.797 -49.938 1.00 92.38 564 SER A CA 1
ATOM 4438 C C . SER A 1 564 ? 36.246 -10.263 -51.036 1.00 92.38 564 SER A C 1
ATOM 4440 O O . SER A 1 564 ? 35.973 -9.216 -51.618 1.00 92.38 564 SER A O 1
ATOM 4442 N N . LEU A 1 565 ? 37.354 -10.954 -51.295 1.00 88.69 565 LEU A N 1
ATOM 4443 C CA . LEU A 1 565 ? 38.347 -10.570 -52.298 1.00 88.69 565 LEU A CA 1
ATOM 4444 C C . LEU A 1 565 ? 38.470 -11.677 -53.344 1.00 88.69 565 LEU A C 1
ATOM 4446 O O . LEU A 1 565 ? 38.791 -12.816 -53.002 1.00 88.69 565 LEU A O 1
ATOM 4450 N N . LYS A 1 566 ? 38.268 -11.319 -54.613 1.00 87.06 566 LYS A N 1
ATOM 4451 C CA . LYS A 1 566 ? 38.424 -12.214 -55.764 1.00 87.06 566 LYS A CA 1
ATOM 4452 C C . LYS A 1 566 ? 38.957 -11.421 -56.955 1.00 87.06 566 LYS A C 1
ATOM 4454 O O . LYS A 1 566 ? 38.452 -10.340 -57.238 1.00 87.06 566 LYS A O 1
ATOM 4459 N N . ASP A 1 567 ? 40.010 -11.920 -57.603 1.00 83.81 567 ASP A N 1
ATOM 4460 C CA . ASP A 1 567 ? 40.638 -11.309 -58.789 1.00 83.81 567 ASP A CA 1
ATOM 4461 C C . ASP A 1 567 ? 40.907 -9.796 -58.643 1.00 83.81 567 ASP A C 1
ATOM 4463 O O . ASP A 1 567 ? 40.501 -8.975 -59.466 1.00 83.81 567 ASP A O 1
ATOM 4467 N N . SER A 1 568 ? 41.549 -9.418 -57.529 1.00 85.19 568 SER A N 1
ATOM 4468 C CA . SER A 1 568 ? 41.858 -8.024 -57.153 1.00 85.19 568 SER A CA 1
ATOM 4469 C C . SER A 1 568 ? 40.639 -7.092 -57.026 1.00 85.19 568 SER A C 1
ATOM 4471 O O . SER A 1 568 ? 40.787 -5.872 -56.956 1.00 85.19 568 SER A O 1
ATOM 4473 N N . THR A 1 569 ? 39.434 -7.657 -56.939 1.00 88.00 569 THR A N 1
ATOM 4474 C CA . THR A 1 569 ? 38.177 -6.939 -56.711 1.00 88.00 569 THR A CA 1
ATOM 4475 C C . THR A 1 569 ? 37.653 -7.241 -55.311 1.00 88.00 569 THR A C 1
ATOM 4477 O O . THR A 1 569 ? 37.485 -8.404 -54.935 1.00 88.00 569 THR A O 1
ATOM 4480 N N . VAL A 1 570 ? 37.408 -6.190 -54.527 1.00 90.50 570 VAL A N 1
ATOM 4481 C CA . VAL A 1 570 ? 36.798 -6.284 -53.197 1.00 90.50 570 VAL A CA 1
ATOM 4482 C C . VAL A 1 570 ? 35.292 -6.132 -53.337 1.00 90.50 570 VAL A C 1
ATOM 4484 O O . VAL A 1 570 ? 34.809 -5.087 -53.768 1.00 90.50 570 VAL A O 1
ATOM 4487 N N . TYR A 1 571 ? 34.566 -7.167 -52.944 1.00 92.12 571 TYR A N 1
ATOM 4488 C CA . TYR A 1 571 ? 33.113 -7.205 -52.877 1.00 92.12 571 TYR A CA 1
ATOM 4489 C C . TYR A 1 571 ? 32.665 -6.850 -51.463 1.00 92.12 571 TYR A C 1
ATOM 4491 O O . TYR A 1 571 ? 33.176 -7.417 -50.495 1.00 92.12 571 TYR A O 1
ATOM 4499 N N . ILE A 1 572 ? 31.725 -5.914 -51.346 1.00 93.31 572 ILE A N 1
ATOM 4500 C CA . ILE A 1 572 ? 31.250 -5.357 -50.078 1.00 93.31 572 ILE A CA 1
ATOM 4501 C C . ILE A 1 572 ? 29.736 -5.515 -50.005 1.00 93.31 572 ILE A C 1
ATOM 4503 O O . ILE A 1 572 ? 29.025 -5.087 -50.913 1.00 93.31 572 ILE A O 1
ATOM 4507 N N . VAL A 1 573 ? 29.246 -6.070 -48.899 1.00 94.31 573 VAL A N 1
ATOM 4508 C CA . VAL A 1 573 ? 27.819 -6.111 -48.550 1.00 94.31 573 VAL A CA 1
ATOM 4509 C C . VAL A 1 573 ? 27.622 -5.340 -47.252 1.00 94.31 573 VAL A C 1
ATOM 4511 O O . VAL A 1 573 ? 28.152 -5.744 -46.221 1.00 94.31 573 VAL A O 1
ATOM 4514 N N . ASP A 1 574 ? 26.872 -4.242 -47.288 1.00 93.19 574 ASP A N 1
ATOM 4515 C CA . ASP A 1 574 ? 26.553 -3.404 -46.128 1.00 93.19 574 ASP A CA 1
ATOM 4516 C C . ASP A 1 574 ? 25.078 -3.578 -45.756 1.00 93.19 574 ASP A C 1
ATOM 4518 O O . ASP A 1 574 ? 24.182 -3.150 -46.489 1.00 93.19 574 ASP A O 1
ATOM 4522 N N . PHE A 1 575 ? 24.825 -4.217 -44.614 1.00 93.12 575 PHE A N 1
ATOM 4523 C CA . PHE A 1 575 ? 23.498 -4.309 -44.026 1.00 93.12 575 PHE A CA 1
ATOM 4524 C C . PHE A 1 575 ? 23.399 -3.394 -42.810 1.00 93.12 575 PHE A C 1
ATOM 4526 O O . PHE A 1 575 ? 23.887 -3.726 -41.727 1.00 93.12 575 PHE A O 1
ATOM 4533 N N . THR A 1 576 ? 22.738 -2.250 -42.980 1.00 91.75 576 THR A N 1
ATOM 4534 C CA . THR A 1 576 ? 22.608 -1.223 -41.941 1.00 91.75 576 THR A CA 1
ATOM 4535 C C . THR A 1 576 ? 21.148 -1.027 -41.540 1.00 91.75 576 THR A C 1
ATOM 4537 O O . THR A 1 576 ? 20.250 -0.997 -42.381 1.00 91.75 576 THR A O 1
ATOM 4540 N N . MET A 1 577 ? 20.902 -0.858 -40.240 1.00 91.62 577 MET A N 1
ATOM 4541 C CA . MET A 1 577 ? 19.573 -0.641 -39.665 1.00 91.62 577 MET A CA 1
ATOM 4542 C C . MET A 1 577 ? 19.604 0.312 -38.467 1.00 91.62 577 MET A C 1
ATOM 4544 O O . MET A 1 577 ? 20.628 0.458 -37.803 1.00 91.62 577 MET A O 1
ATOM 4548 N N . ASN A 1 578 ? 18.469 0.935 -38.155 1.00 89.38 578 ASN A N 1
ATOM 4549 C CA . ASN A 1 578 ? 18.318 1.740 -36.942 1.00 89.38 578 ASN A CA 1
ATOM 4550 C C . ASN A 1 578 ? 18.231 0.856 -35.683 1.00 89.38 578 ASN A C 1
ATOM 4552 O O . ASN A 1 578 ? 17.672 -0.242 -35.714 1.00 89.38 578 ASN A O 1
ATOM 4556 N N . ASN A 1 579 ? 18.705 1.374 -34.548 1.00 85.25 579 ASN A N 1
ATOM 4557 C CA . ASN A 1 579 ? 18.730 0.653 -33.267 1.00 85.25 579 ASN A CA 1
ATOM 4558 C C . ASN A 1 579 ? 17.340 0.165 -32.819 1.00 85.25 579 ASN A C 1
ATOM 4560 O O . ASN A 1 579 ? 17.211 -0.943 -32.302 1.00 85.25 579 ASN A O 1
ATOM 4564 N N . ASP A 1 580 ? 16.295 0.955 -33.078 1.00 81.75 580 ASP A N 1
ATOM 4565 C CA . ASP A 1 580 ? 14.920 0.668 -32.646 1.00 81.75 580 ASP A CA 1
ATOM 4566 C C . ASP A 1 580 ? 14.284 -0.535 -33.364 1.00 81.75 580 ASP A C 1
ATOM 4568 O O . ASP A 1 580 ? 13.302 -1.095 -32.879 1.00 81.75 580 ASP A O 1
ATOM 4572 N N . VAL A 1 581 ? 14.831 -0.943 -34.517 1.00 80.94 581 VAL A N 1
ATOM 4573 C CA . VAL A 1 581 ? 14.309 -2.055 -35.335 1.00 80.94 581 VAL A CA 1
ATOM 4574 C C . VAL A 1 581 ? 15.224 -3.282 -35.339 1.00 80.94 581 VAL A C 1
ATOM 4576 O O . VAL A 1 581 ? 14.948 -4.246 -36.049 1.00 80.94 581 VAL A O 1
ATOM 4579 N N . MET A 1 582 ? 16.284 -3.288 -34.525 1.00 79.69 582 MET A N 1
ATOM 4580 C CA . MET A 1 582 ? 17.253 -4.389 -34.455 1.00 79.69 582 MET A CA 1
ATOM 4581 C C . MET A 1 582 ? 16.587 -5.744 -34.180 1.00 79.69 582 MET A C 1
ATOM 4583 O O . MET A 1 582 ? 16.878 -6.730 -34.851 1.00 79.69 582 MET A O 1
ATOM 4587 N N . SER A 1 583 ? 15.652 -5.803 -33.228 1.00 77.75 583 SER A N 1
ATOM 4588 C CA . SER A 1 583 ? 14.955 -7.050 -32.880 1.00 77.75 583 SER A CA 1
ATOM 4589 C C . SER A 1 583 ? 14.121 -7.618 -34.030 1.00 77.75 583 SER A C 1
ATOM 4591 O O . SER A 1 583 ? 13.931 -8.828 -34.093 1.00 77.75 583 SER A O 1
ATOM 4593 N N . LEU A 1 584 ? 13.653 -6.763 -34.944 1.00 78.38 584 LEU A N 1
ATOM 4594 C CA . LEU A 1 584 ? 12.861 -7.167 -36.102 1.00 78.38 584 LEU A CA 1
ATOM 4595 C C . LEU A 1 584 ? 13.733 -7.772 -37.207 1.00 78.38 584 LEU A C 1
ATOM 4597 O O . LEU A 1 584 ? 13.299 -8.701 -37.881 1.00 78.38 584 LEU A O 1
ATOM 4601 N N . TYR A 1 585 ? 14.946 -7.242 -37.401 1.00 80.94 585 TYR A N 1
ATOM 4602 C CA . TYR A 1 585 ? 15.812 -7.637 -38.516 1.00 80.94 585 TYR A CA 1
ATOM 4603 C C . TYR A 1 585 ? 16.956 -8.581 -38.141 1.00 80.94 585 TYR A C 1
ATOM 4605 O O . TYR A 1 585 ? 17.556 -9.187 -39.028 1.00 80.94 585 TYR A O 1
ATOM 4613 N N . SER A 1 586 ? 17.231 -8.758 -36.848 1.00 76.56 586 SER A N 1
ATOM 4614 C CA . SER A 1 586 ? 18.264 -9.675 -36.364 1.00 76.56 586 SER A CA 1
ATOM 4615 C C . SER A 1 586 ? 18.126 -11.119 -36.881 1.00 76.56 586 SER A C 1
ATOM 4617 O O . SER A 1 586 ? 19.176 -11.705 -37.148 1.00 76.56 586 SER A O 1
ATOM 4619 N N . PRO A 1 587 ? 16.920 -11.703 -37.066 1.00 77.81 587 PRO A N 1
ATOM 4620 C CA . PRO A 1 587 ? 16.786 -13.052 -37.629 1.00 77.81 587 PRO A CA 1
ATOM 4621 C C . PRO A 1 587 ? 17.303 -13.170 -39.072 1.00 77.81 587 PRO A C 1
ATOM 4623 O O . PRO A 1 587 ? 18.005 -14.123 -39.400 1.00 77.81 587 PRO A O 1
ATOM 4626 N N . TYR A 1 588 ? 17.059 -12.157 -39.914 1.00 81.25 588 TYR A N 1
ATOM 4627 C CA . TYR A 1 588 ? 17.446 -12.186 -41.332 1.00 81.25 588 TYR A CA 1
ATOM 4628 C C . TYR A 1 588 ? 18.960 -12.165 -41.558 1.00 81.25 588 TYR A C 1
ATOM 4630 O O . TYR A 1 588 ? 19.417 -12.542 -42.633 1.00 81.25 588 TYR A O 1
ATOM 4638 N N . ILE A 1 589 ? 19.755 -11.756 -40.564 1.00 83.62 589 ILE A N 1
ATOM 4639 C CA . ILE A 1 589 ? 21.222 -11.757 -40.661 1.00 83.62 589 ILE A CA 1
ATOM 4640 C C . ILE A 1 589 ? 21.730 -13.169 -40.954 1.00 83.62 589 ILE A C 1
ATOM 4642 O O . ILE A 1 589 ? 22.591 -13.340 -41.810 1.00 83.62 589 ILE A O 1
ATOM 4646 N N . THR A 1 590 ? 21.176 -14.181 -40.284 1.00 82.31 590 THR A N 1
ATOM 4647 C CA . THR A 1 590 ? 21.589 -15.575 -40.482 1.00 82.31 590 THR A CA 1
ATOM 4648 C C . THR A 1 590 ? 21.216 -16.093 -41.872 1.00 82.31 590 THR A C 1
ATOM 4650 O O . THR A 1 590 ? 21.962 -16.887 -42.444 1.00 82.31 590 THR A O 1
ATOM 4653 N N . ASP A 1 591 ? 20.100 -15.639 -42.443 1.00 82.56 591 ASP A N 1
ATOM 4654 C CA . ASP A 1 591 ? 19.699 -16.029 -43.800 1.00 82.56 591 ASP A CA 1
ATOM 4655 C C . ASP A 1 591 ? 20.563 -15.352 -44.860 1.00 82.56 591 ASP A C 1
ATOM 4657 O O . ASP A 1 591 ? 21.017 -16.019 -45.793 1.00 82.56 591 ASP A O 1
ATOM 4661 N N . ILE A 1 592 ? 20.864 -14.060 -44.674 1.00 85.12 592 ILE A N 1
ATOM 4662 C CA . ILE A 1 592 ? 21.831 -13.330 -45.500 1.00 85.12 592 ILE A CA 1
ATOM 4663 C C . ILE A 1 592 ? 23.165 -14.078 -45.467 1.00 85.12 592 ILE A C 1
ATOM 4665 O O . ILE A 1 592 ? 23.649 -14.485 -46.519 1.00 85.12 592 ILE A O 1
ATOM 4669 N N . GLU A 1 593 ? 23.698 -14.375 -44.279 1.00 86.69 593 GLU A N 1
ATOM 4670 C CA . GLU A 1 593 ? 24.964 -15.099 -44.115 1.00 86.69 593 GLU A CA 1
ATOM 4671 C C . GLU A 1 593 ? 24.979 -16.457 -44.815 1.00 86.69 593 GLU A C 1
ATOM 4673 O O . GLU A 1 593 ? 25.943 -16.765 -45.503 1.00 86.69 593 GLU A O 1
ATOM 4678 N N . LYS A 1 594 ? 23.925 -17.270 -44.695 1.00 85.00 594 LYS A N 1
ATOM 4679 C CA . LYS A 1 594 ? 23.876 -18.579 -45.374 1.00 85.00 594 LYS A CA 1
ATOM 4680 C C . LYS A 1 594 ? 23.805 -18.459 -46.897 1.00 85.00 594 LYS A C 1
ATOM 4682 O O . LYS A 1 594 ? 24.232 -19.371 -47.602 1.00 85.00 594 LYS A O 1
ATOM 4687 N N . SER A 1 595 ? 23.222 -17.374 -47.398 1.00 85.50 595 SER A N 1
ATOM 4688 C CA . SER A 1 595 ? 23.002 -17.152 -48.829 1.00 85.50 595 SER A CA 1
ATOM 4689 C C . SER A 1 595 ? 24.155 -16.451 -49.550 1.00 85.50 595 SER A C 1
ATOM 4691 O O . SER A 1 595 ? 24.172 -16.495 -50.776 1.00 85.50 595 SER A O 1
ATOM 4693 N N . LEU A 1 596 ? 25.081 -15.821 -48.812 1.00 88.88 596 LEU A N 1
ATOM 4694 C CA . LEU A 1 596 ? 26.203 -15.067 -49.374 1.00 88.88 596 LEU A CA 1
ATOM 4695 C C . LEU A 1 596 ? 27.070 -15.963 -50.255 1.00 88.88 596 LEU A C 1
ATOM 4697 O O . LEU A 1 596 ? 27.667 -16.931 -49.782 1.00 88.88 596 LEU A O 1
ATOM 4701 N N . ASP A 1 597 ? 27.165 -15.617 -51.531 1.00 89.19 597 ASP A N 1
ATOM 4702 C CA . ASP A 1 597 ? 28.025 -16.313 -52.479 1.00 89.19 597 ASP A CA 1
ATOM 4703 C C . ASP A 1 597 ? 28.566 -15.347 -53.536 1.00 89.19 597 ASP A C 1
ATOM 4705 O O . ASP A 1 597 ? 27.884 -14.393 -53.919 1.00 89.19 597 ASP A O 1
ATOM 4709 N N . LEU A 1 598 ? 29.793 -15.579 -53.999 1.00 86.12 598 LEU A N 1
ATOM 4710 C CA . LEU A 1 598 ? 30.361 -14.838 -55.125 1.00 86.12 598 LEU A CA 1
ATOM 4711 C C . LEU A 1 598 ? 30.033 -15.584 -56.410 1.00 86.12 598 LEU A C 1
ATOM 4713 O O . LEU A 1 598 ? 30.361 -16.761 -56.550 1.00 86.12 598 LEU A O 1
ATOM 4717 N N . ILE A 1 599 ? 29.423 -14.888 -57.359 1.00 81.81 599 ILE A N 1
ATOM 4718 C CA . ILE A 1 599 ? 29.097 -15.443 -58.670 1.00 81.81 599 ILE A CA 1
ATOM 4719 C C . ILE A 1 599 ? 30.278 -15.162 -59.611 1.00 81.81 599 ILE A C 1
ATOM 4721 O O . ILE A 1 599 ? 30.925 -14.119 -59.509 1.00 81.81 599 ILE A O 1
ATOM 4725 N N . ASP A 1 600 ? 30.615 -16.137 -60.458 1.00 61.69 600 ASP A N 1
ATOM 4726 C CA . ASP A 1 600 ? 31.622 -16.006 -61.523 1.00 61.69 600 ASP A CA 1
ATOM 4727 C C . ASP A 1 600 ? 31.155 -15.109 -62.677 1.00 61.69 600 ASP A C 1
ATOM 4729 O O . ASP A 1 600 ? 29.979 -15.241 -63.097 1.00 61.69 600 ASP A O 1
#

Secondary structure (DSSP, 8-state):
-B-TTT--B--TT-SB-TTT--B-PPP----------------------------------------------------------------------------------------------------------------------------------------------HHHHHHHHHHHHHHS--HHHHHHHHHHHHHHHHHHHHHHHHHHHHHHHTSSS--SHHHHHHHHHHHHHHHHHHHHHHHHHHHHHHHHHHHHHHHHHHHHHTT----TTHHHHHHHHTHHHHHHHHHHHHHHHHHHHHHHTSTTHHHHHHHHHHHHHHHHHHHHHHHHHSGGGTTS-HHHHHHHHHHHHTTTHHHHHHHHHTTHHHHHHHHHTTTTTHHHHHHHHHHHHHHHHHHHTTS-----SPP-S-HHHHHHHHHHHHHHHHHHHHHHHHHHHHHHHHHHHHSS--TTS---TTSEEEETTEEEE--TTEEEEEETTEEEEEEETTSSEEEEEEEEE-SS---GGGTHHHHHHHHHHTT-EEPPPEEEEETTEEEEEEEEE-SSEEEEEEEEEETTEEEEEEEEEEGGGHHHHHHHHHHHHHH-EE--

pLDDT: mean 71.74, std 27.35, range [21.0, 97.81]